Protein AF-A0A935ID67-F1 (afdb_monomer)

Secondary structure (DSSP, 8-state):
----SSTTHHHHHHHTTS-TTPBP----HHHHHHHHHTT--SS-SSS-BHHHHTT--EEE--S-SSPPTT---SS-----TTGGG-TT--EEE-TTS--SEEE-TT-TT--EEE-TT-TT--EEE-TT-TT--EEE-TT-TT------TT-TT--EEE-TT---S----SS-TT--EEE-TT--SS----TT-TT--EEE-TT---SEEE-TT-TT--EEE-TTS---EEE--S-TT--EEE--SS--S----TT-TT--EEE--SS--S----TT-TT--EEE--SS--SEEE-TT-TT--EEE--SS--SEEE-SS-TT--EEE--SS--S----TT-TT--EEE--S---SEEE---TT--EEE-TT-TT--EEE-TT-TT-SEEE-TT-SS-EEEEESSSSSS-TT-TT-EEE-TT-S-EEEEE-SS-------SSEEEESSSBSSEEEEEE-S---SEEEEEEEETTS-EEEEEEEETT-SEEEEE-TTSPSEEEEEEEEETTEEEEEEEEE-

pLDDT: mean 89.09, std 14.72, range [34.28, 98.94]

Radius of gyration: 36.82 Å; Cα contacts (8 Å, |Δi|>4): 1401; chains: 1; bounding box: 93×35×131 Å

Structure (mmCIF, N/CA/C/O backbone):
data_AF-A0A935ID67-F1
#
_entry.id   AF-A0A935ID67-F1
#
loop_
_atom_site.group_PDB
_atom_site.id
_atom_site.type_symbol
_atom_site.label_atom_id
_atom_site.label_alt_id
_atom_site.label_comp_id
_atom_site.label_asym_id
_atom_site.label_entity_id
_atom_site.label_seq_id
_atom_site.pdbx_PDB_ins_code
_atom_site.Cartn_x
_atom_site.Cartn_y
_atom_site.Cartn_z
_atom_site.occupancy
_atom_site.B_iso_or_equiv
_atom_site.auth_seq_id
_atom_site.auth_comp_id
_atom_site.auth_asym_id
_atom_site.auth_atom_id
_atom_site.pdbx_PDB_model_num
ATOM 1 N N . MET A 1 1 ? 14.780 -3.717 -76.422 1.00 44.66 1 MET A N 1
ATOM 2 C CA . MET A 1 1 ? 15.612 -3.340 -75.262 1.00 44.66 1 MET A CA 1
ATOM 3 C C . MET A 1 1 ? 15.113 -4.082 -74.030 1.00 44.66 1 MET A C 1
ATOM 5 O O . MET A 1 1 ? 14.283 -3.584 -73.288 1.00 44.66 1 MET A O 1
ATOM 9 N N . LYS A 1 2 ? 15.559 -5.333 -73.887 1.00 40.50 2 LYS A N 1
ATOM 10 C CA . LYS A 1 2 ? 15.495 -6.137 -72.664 1.00 40.50 2 LYS A CA 1
ATOM 11 C C . LYS A 1 2 ? 16.935 -6.192 -72.163 1.00 40.50 2 LYS A C 1
ATOM 13 O O . LYS A 1 2 ? 17.747 -6.743 -72.891 1.00 40.50 2 LYS A O 1
ATOM 18 N N . GLN A 1 3 ? 17.208 -5.584 -71.012 1.00 42.66 3 GLN A N 1
ATOM 19 C CA . GLN A 1 3 ? 18.391 -5.710 -70.139 1.00 42.66 3 GLN A CA 1
ATOM 20 C C . GLN A 1 3 ? 18.593 -4.349 -69.469 1.00 42.66 3 GLN A C 1
ATOM 22 O O . GLN A 1 3 ? 19.100 -3.450 -70.116 1.00 42.66 3 GLN A O 1
ATOM 27 N N . ILE A 1 4 ? 18.097 -4.202 -68.235 1.00 43.41 4 ILE A N 1
ATOM 28 C CA . ILE A 1 4 ? 18.566 -3.348 -67.113 1.00 43.41 4 ILE A CA 1
ATOM 29 C C . ILE A 1 4 ? 17.604 -3.666 -65.939 1.00 43.41 4 ILE A C 1
ATOM 31 O O . ILE A 1 4 ? 16.893 -2.823 -65.424 1.00 43.41 4 ILE A O 1
ATOM 35 N N . ILE A 1 5 ? 17.481 -4.945 -65.563 1.00 44.16 5 ILE A N 1
ATOM 36 C CA . ILE A 1 5 ? 16.868 -5.376 -64.286 1.00 44.16 5 ILE A CA 1
ATOM 37 C C . ILE A 1 5 ? 17.615 -6.636 -63.817 1.00 44.16 5 ILE A C 1
ATOM 39 O O . ILE A 1 5 ? 17.024 -7.695 -63.678 1.00 44.16 5 ILE A O 1
ATOM 43 N N . ILE A 1 6 ? 18.948 -6.573 -63.691 1.00 43.97 6 ILE A N 1
ATOM 44 C CA . ILE A 1 6 ? 19.751 -7.630 -63.024 1.00 43.97 6 ILE A CA 1
ATOM 45 C C . ILE A 1 6 ? 20.849 -7.029 -62.107 1.00 43.97 6 ILE A C 1
ATOM 47 O O . ILE A 1 6 ? 21.577 -7.759 -61.452 1.00 43.97 6 ILE A O 1
ATOM 51 N N . SER A 1 7 ? 20.965 -5.700 -61.957 1.00 43.47 7 SER A N 1
ATOM 52 C CA . SER A 1 7 ? 22.115 -5.109 -61.236 1.00 43.47 7 SER A CA 1
ATOM 53 C C . SER A 1 7 ? 21.868 -4.674 -59.781 1.00 43.47 7 SER A C 1
ATOM 55 O O . SER A 1 7 ? 22.833 -4.311 -59.117 1.00 43.47 7 SER A O 1
ATOM 57 N N . PHE A 1 8 ? 20.637 -4.709 -59.257 1.00 37.97 8 PHE A N 1
ATOM 58 C CA . PHE A 1 8 ? 20.373 -4.330 -57.852 1.00 37.97 8 PHE A CA 1
ATOM 59 C C . PHE A 1 8 ? 20.193 -5.531 -56.915 1.00 37.97 8 PHE A C 1
ATOM 61 O O . PHE A 1 8 ? 20.589 -5.473 -55.756 1.00 37.97 8 PHE A O 1
ATOM 68 N N . THR A 1 9 ? 19.699 -6.661 -57.420 1.00 38.19 9 THR A N 1
ATOM 69 C CA . THR A 1 9 ? 19.597 -7.909 -56.649 1.00 38.19 9 THR A CA 1
ATOM 70 C C . THR A 1 9 ? 20.932 -8.650 -56.535 1.00 38.19 9 THR A C 1
ATOM 72 O O . THR A 1 9 ? 21.160 -9.307 -55.526 1.00 38.19 9 THR A O 1
ATOM 75 N N . LEU A 1 10 ? 21.865 -8.490 -57.486 1.00 34.28 10 LEU A N 1
ATOM 76 C CA . LEU A 1 10 ? 23.199 -9.108 -57.393 1.00 34.28 10 LEU A CA 1
ATOM 77 C C . LEU A 1 10 ? 24.166 -8.361 -56.453 1.00 34.28 10 LEU A C 1
ATOM 79 O O . LEU A 1 10 ? 25.085 -8.978 -55.924 1.00 34.28 10 LEU A O 1
ATOM 83 N N . LEU A 1 11 ? 23.958 -7.061 -56.205 1.00 34.41 11 LEU A N 1
ATOM 84 C CA . LEU A 1 11 ? 24.810 -6.285 -55.291 1.00 34.41 11 LEU A CA 1
ATOM 85 C C . LEU A 1 11 ? 24.456 -6.545 -53.815 1.00 34.41 11 LEU A C 1
ATOM 87 O O . LEU A 1 11 ? 25.337 -6.554 -52.961 1.00 34.41 11 LEU A O 1
ATOM 91 N N . ILE A 1 12 ? 23.186 -6.854 -53.530 1.00 41.91 12 ILE A N 1
ATOM 92 C CA . ILE A 1 12 ? 22.717 -7.257 -52.193 1.00 41.91 12 ILE A CA 1
ATOM 93 C C . ILE A 1 12 ? 23.117 -8.716 -51.883 1.00 41.91 12 ILE A C 1
ATOM 95 O O . ILE A 1 12 ? 23.442 -9.029 -50.741 1.00 41.91 12 ILE A O 1
ATOM 99 N N . LEU A 1 13 ? 23.212 -9.585 -52.898 1.00 37.19 13 LEU A N 1
ATOM 100 C CA . LEU A 1 13 ? 23.696 -10.970 -52.756 1.00 37.19 13 LEU A CA 1
ATOM 101 C C . LEU A 1 13 ? 25.233 -11.103 -52.673 1.00 37.19 13 LEU A C 1
ATOM 103 O O . LEU A 1 13 ? 25.724 -12.118 -52.184 1.00 37.19 13 LEU A O 1
ATOM 107 N N . CYS A 1 14 ? 26.002 -10.090 -53.095 1.00 34.50 14 CYS A N 1
ATOM 108 C CA . CYS A 1 14 ? 27.463 -10.063 -52.911 1.00 34.50 14 CYS A CA 1
ATOM 109 C C . CYS A 1 14 ? 27.913 -9.459 -51.568 1.00 34.50 14 CYS A C 1
ATOM 111 O O . CYS A 1 14 ? 29.028 -9.739 -51.135 1.00 34.50 14 CYS A O 1
ATOM 113 N N . LEU A 1 15 ? 27.064 -8.684 -50.882 1.00 41.38 15 LEU A N 1
ATOM 114 C CA . LEU A 1 15 ? 27.354 -8.157 -49.538 1.00 41.38 15 LEU A CA 1
ATOM 115 C C . LEU A 1 15 ? 26.886 -9.093 -48.414 1.00 41.38 15 LEU A C 1
ATOM 117 O O . LEU A 1 15 ? 27.468 -9.082 -47.331 1.00 41.38 15 LEU A O 1
ATOM 121 N N . SER A 1 16 ? 25.906 -9.969 -48.665 1.00 43.28 16 SER A N 1
ATOM 122 C CA . SER A 1 16 ? 25.434 -10.930 -47.657 1.00 43.28 16 SER A CA 1
ATOM 123 C C . SER A 1 16 ? 26.448 -12.034 -47.320 1.00 43.28 16 SER A C 1
ATOM 125 O O . SER A 1 16 ? 26.316 -12.671 -46.279 1.00 43.28 16 SER A O 1
ATOM 127 N N . ASN A 1 17 ? 27.475 -12.239 -48.157 1.00 42.25 17 ASN A N 1
ATOM 128 C CA . ASN A 1 17 ? 28.509 -13.270 -47.974 1.00 42.25 17 ASN A CA 1
ATOM 129 C C . ASN A 1 17 ? 29.880 -12.733 -47.505 1.00 42.25 17 ASN A C 1
ATOM 131 O O . ASN A 1 17 ? 30.815 -13.520 -47.388 1.00 42.25 17 ASN A O 1
ATOM 135 N N . GLN A 1 18 ? 30.028 -11.432 -47.211 1.00 46.53 18 GLN A N 1
ATOM 136 C CA . GLN A 1 18 ? 31.302 -10.844 -46.738 1.00 46.53 18 GLN A CA 1
ATOM 137 C C . GLN A 1 18 ? 31.387 -10.596 -45.220 1.00 46.53 18 GLN A C 1
ATOM 139 O O . GLN A 1 18 ? 32.409 -10.115 -44.739 1.00 46.53 18 GLN A O 1
ATOM 144 N N . LEU A 1 19 ? 30.352 -10.939 -44.449 1.00 49.91 19 LEU A N 1
ATOM 145 C CA . LEU A 1 19 ? 30.316 -10.719 -42.992 1.00 49.91 19 LEU A CA 1
ATOM 146 C C . LEU A 1 19 ? 30.946 -11.856 -42.165 1.00 49.91 19 LEU A C 1
ATOM 148 O O . LEU A 1 19 ? 30.945 -11.802 -40.937 1.00 49.91 19 LEU A O 1
ATOM 152 N N . ILE A 1 20 ? 31.483 -12.894 -42.810 1.00 47.69 20 ILE A N 1
ATOM 153 C CA . ILE A 1 20 ? 32.137 -14.015 -42.127 1.00 47.69 20 ILE A CA 1
ATOM 154 C C . ILE A 1 20 ? 33.573 -13.583 -41.790 1.00 47.69 20 ILE A C 1
ATOM 156 O O . ILE A 1 20 ? 34.422 -13.539 -42.675 1.00 47.69 20 ILE A O 1
ATOM 160 N N . GLY A 1 21 ? 33.814 -13.223 -40.525 1.00 58.28 21 GLY A N 1
ATOM 161 C CA . GLY A 1 21 ? 35.128 -12.813 -40.002 1.00 58.28 21 GLY A CA 1
ATOM 162 C C . GLY A 1 21 ? 35.349 -11.302 -39.853 1.00 58.28 21 GLY A C 1
ATOM 163 O O . GLY A 1 21 ? 36.471 -10.881 -39.595 1.00 58.28 21 GLY A O 1
ATOM 164 N N . GLN A 1 22 ? 34.316 -10.464 -40.022 1.00 83.62 22 GLN A N 1
ATOM 165 C CA . GLN A 1 22 ? 34.424 -9.041 -39.676 1.00 83.62 22 GLN A CA 1
ATOM 166 C C . GLN A 1 22 ? 34.276 -8.847 -38.160 1.00 83.62 22 GLN A C 1
ATOM 168 O O . GLN A 1 22 ? 33.382 -9.429 -37.541 1.00 83.62 22 GLN A O 1
ATOM 173 N N . ILE A 1 23 ? 35.142 -8.010 -37.589 1.00 92.50 23 ILE A N 1
ATOM 174 C CA . ILE A 1 23 ? 35.150 -7.650 -36.168 1.00 92.50 23 ILE A CA 1
ATOM 175 C C . ILE A 1 23 ? 34.128 -6.533 -35.917 1.00 92.50 23 ILE A C 1
ATOM 177 O O . ILE A 1 23 ? 34.057 -5.558 -36.672 1.00 92.50 23 ILE A O 1
ATOM 181 N N . VAL A 1 24 ? 33.342 -6.666 -34.851 1.00 95.38 24 VAL A N 1
ATOM 182 C CA . VAL A 1 24 ? 32.406 -5.646 -34.370 1.00 95.38 24 VAL A CA 1
ATOM 183 C C . VAL A 1 24 ? 33.192 -4.522 -33.698 1.00 95.38 24 VAL A C 1
ATOM 185 O O . VAL A 1 24 ? 34.019 -4.749 -32.817 1.00 95.38 24 VAL A O 1
ATOM 188 N N . SER A 1 25 ? 32.926 -3.275 -34.086 1.00 95.62 25 SER A N 1
ATOM 189 C CA . SER A 1 25 ? 33.553 -2.120 -33.441 1.00 95.62 25 SER A CA 1
ATOM 190 C C . SER A 1 25 ? 32.903 -1.856 -32.082 1.00 95.62 25 SER A C 1
ATOM 192 O O . SER A 1 25 ? 31.777 -1.371 -32.024 1.00 95.62 25 SER A O 1
ATOM 194 N N . ILE A 1 26 ? 33.630 -2.142 -30.998 1.00 97.06 26 ILE A N 1
ATOM 195 C CA . ILE A 1 26 ? 33.203 -1.906 -29.609 1.00 97.06 26 ILE A CA 1
ATOM 196 C C . ILE A 1 26 ? 34.196 -0.924 -28.958 1.00 97.06 26 ILE A C 1
ATOM 198 O O . ILE A 1 26 ? 35.221 -1.352 -28.425 1.00 97.06 26 ILE A O 1
ATOM 202 N N . PRO A 1 27 ? 33.969 0.404 -29.046 1.00 96.62 27 PRO A N 1
ATOM 203 C CA . PRO A 1 27 ? 34.937 1.401 -28.575 1.00 96.62 27 PRO A CA 1
ATOM 204 C C . PRO A 1 27 ? 35.043 1.509 -27.049 1.00 96.62 27 PRO A C 1
ATOM 206 O O . PRO A 1 27 ? 36.066 1.961 -26.538 1.00 96.62 27 PRO A O 1
ATOM 209 N N . ASP A 1 28 ? 33.985 1.142 -26.323 1.00 96.56 28 ASP A N 1
ATOM 210 C CA . ASP A 1 28 ? 33.990 1.127 -24.862 1.00 96.56 28 ASP A CA 1
ATOM 211 C C . ASP A 1 28 ? 34.749 -0.113 -24.365 1.00 96.56 28 ASP A C 1
ATOM 213 O O . ASP A 1 28 ? 34.316 -1.253 -24.547 1.00 96.56 28 ASP A O 1
ATOM 217 N N . SER A 1 29 ? 35.911 0.107 -23.748 1.00 95.06 29 SER A N 1
ATOM 218 C CA . SER A 1 29 ? 36.786 -0.975 -23.290 1.00 95.06 29 SER A CA 1
ATOM 219 C C . SER A 1 29 ? 36.171 -1.813 -22.169 1.00 95.06 29 SER A C 1
ATOM 221 O O . SER A 1 29 ? 36.495 -2.994 -22.056 1.00 95.06 29 SER A O 1
ATOM 223 N N . ILE A 1 30 ? 35.296 -1.226 -21.345 1.00 95.19 30 ILE A N 1
ATOM 224 C CA . ILE A 1 30 ? 34.610 -1.947 -20.268 1.00 95.19 30 ILE A CA 1
ATOM 225 C C . ILE A 1 30 ? 33.533 -2.845 -20.870 1.00 95.19 30 ILE A C 1
ATOM 227 O O . ILE A 1 30 ? 33.450 -4.015 -20.500 1.00 95.19 30 ILE A O 1
ATOM 231 N N . LEU A 1 31 ? 32.769 -2.345 -21.848 1.00 96.69 31 LEU A N 1
ATOM 232 C CA . LEU A 1 31 ? 31.820 -3.164 -22.603 1.00 96.69 31 LEU A CA 1
ATOM 233 C C . LEU A 1 31 ? 32.527 -4.323 -23.308 1.00 96.69 31 LEU A C 1
ATOM 235 O O . LEU A 1 31 ? 32.111 -5.467 -23.146 1.00 96.69 31 LEU A O 1
ATOM 239 N N . LYS A 1 32 ? 33.617 -4.051 -24.041 1.00 96.31 32 LYS A N 1
ATOM 240 C CA . LYS A 1 32 ? 34.385 -5.099 -24.731 1.00 96.31 32 LYS A CA 1
ATOM 241 C C . LYS A 1 32 ? 34.888 -6.155 -23.746 1.00 96.31 32 LYS A C 1
ATOM 243 O O . LYS A 1 32 ? 34.670 -7.339 -23.970 1.00 96.31 32 LYS A O 1
ATOM 248 N N . SER A 1 33 ? 35.494 -5.734 -22.635 1.00 94.00 33 SER A N 1
ATOM 249 C CA . SER A 1 33 ? 35.979 -6.644 -21.589 1.00 94.00 33 SER A CA 1
ATOM 250 C C . SER A 1 33 ? 34.859 -7.519 -21.015 1.00 94.00 33 SER A C 1
ATOM 252 O O . SER A 1 33 ? 35.020 -8.734 -20.902 1.00 94.00 33 SER A O 1
ATOM 254 N N . LYS A 1 34 ? 33.687 -6.934 -20.723 1.00 94.25 34 LYS A N 1
ATOM 255 C CA . LYS A 1 34 ? 32.524 -7.693 -20.244 1.00 94.25 34 LYS A CA 1
ATOM 256 C C . LYS A 1 34 ? 32.022 -8.697 -21.278 1.00 94.25 34 LYS A C 1
ATOM 258 O O . LYS A 1 34 ? 31.790 -9.844 -20.921 1.00 94.25 34 LYS A O 1
ATOM 263 N N . LEU A 1 35 ? 31.891 -8.300 -22.544 1.00 96.19 35 LEU A N 1
ATOM 264 C CA . LEU A 1 35 ? 31.440 -9.196 -23.614 1.00 96.19 35 LEU A CA 1
ATOM 265 C C . LEU A 1 35 ? 32.393 -10.387 -23.808 1.00 96.19 35 LEU A C 1
ATOM 267 O O . LEU A 1 35 ? 31.930 -11.520 -23.919 1.00 96.19 35 LEU A O 1
ATOM 271 N N . LEU A 1 36 ? 33.709 -10.155 -23.763 1.00 95.06 36 LEU A N 1
ATOM 272 C CA . LEU A 1 36 ? 34.712 -11.227 -23.791 1.00 95.06 36 LEU A CA 1
ATOM 273 C C . LEU A 1 36 ? 34.584 -12.150 -22.566 1.00 95.06 36 LEU A C 1
ATOM 275 O O . LEU A 1 36 ? 34.599 -13.372 -22.696 1.00 95.06 36 LEU A O 1
ATOM 279 N N . GLY A 1 37 ? 34.373 -11.575 -21.378 1.00 92.50 37 GLY A N 1
ATOM 280 C CA . GLY A 1 37 ? 34.168 -12.324 -20.134 1.00 92.50 37 GLY A CA 1
ATOM 281 C C . GLY A 1 37 ? 32.894 -13.180 -20.097 1.00 92.50 37 GLY A C 1
ATOM 282 O O . GLY A 1 37 ? 32.807 -14.095 -19.280 1.00 92.50 37 GLY A O 1
ATOM 283 N N . LEU A 1 38 ? 31.928 -12.923 -20.986 1.00 94.12 38 LEU A N 1
ATOM 284 C CA . LEU A 1 38 ? 30.689 -13.698 -21.124 1.00 94.12 38 LEU A CA 1
ATOM 285 C C . LEU A 1 38 ? 30.833 -14.929 -22.039 1.00 94.12 38 LEU A C 1
ATOM 287 O O . LEU A 1 38 ? 29.852 -15.640 -22.250 1.00 94.12 38 LEU A O 1
ATOM 291 N N . GLY A 1 39 ? 32.029 -15.200 -22.576 1.00 92.62 39 GLY A N 1
ATOM 292 C CA . GLY A 1 39 ? 32.280 -16.363 -23.438 1.00 92.62 39 GLY A CA 1
ATOM 293 C C . GLY A 1 39 ? 31.664 -16.242 -24.835 1.00 92.62 39 GLY A C 1
ATOM 294 O O . GLY A 1 39 ? 31.332 -17.252 -25.450 1.00 92.62 39 GLY A O 1
ATOM 295 N N . ILE A 1 40 ? 31.469 -15.007 -25.309 1.00 95.75 40 ILE A N 1
ATOM 296 C CA . ILE A 1 40 ? 30.945 -14.706 -26.650 1.00 95.75 40 ILE A CA 1
ATOM 297 C C . ILE A 1 40 ? 32.031 -14.905 -27.715 1.00 95.75 40 ILE A C 1
ATOM 299 O O . ILE A 1 40 ? 31.714 -15.328 -28.822 1.00 95.75 40 ILE A O 1
ATOM 303 N N . ASP A 1 41 ? 33.289 -14.629 -27.367 1.00 94.75 41 ASP A N 1
ATOM 304 C CA . ASP A 1 41 ? 34.469 -14.944 -28.177 1.00 94.75 41 ASP A CA 1
ATOM 305 C C . ASP A 1 41 ? 34.692 -16.467 -28.174 1.00 94.75 41 ASP A C 1
ATOM 307 O O . ASP A 1 41 ? 35.075 -17.068 -27.167 1.00 94.75 41 ASP A O 1
ATOM 311 N N . THR A 1 42 ? 34.353 -17.101 -29.294 1.00 92.56 42 THR A N 1
ATOM 312 C CA . THR A 1 42 ? 34.357 -18.557 -29.479 1.00 92.56 42 THR A CA 1
ATOM 313 C C . THR A 1 42 ? 35.619 -19.072 -30.155 1.00 92.56 42 THR A C 1
ATOM 315 O O . THR A 1 42 ? 35.897 -20.273 -30.067 1.00 92.56 42 THR A O 1
ATOM 318 N N . ASP A 1 43 ? 36.366 -18.205 -30.840 1.00 92.31 43 ASP A N 1
ATOM 319 C CA . ASP A 1 43 ? 37.639 -18.547 -31.476 1.00 92.31 43 ASP A CA 1
ATOM 320 C C . ASP A 1 43 ? 38.876 -18.028 -30.715 1.00 92.31 43 ASP A C 1
ATOM 322 O O . ASP A 1 43 ? 40.002 -18.402 -31.056 1.00 92.31 43 ASP A O 1
ATOM 326 N N . PHE A 1 44 ? 38.652 -17.336 -29.592 1.00 92.00 44 PHE A N 1
ATOM 327 C CA . PHE A 1 44 ? 39.632 -16.853 -28.618 1.00 92.00 44 PHE A CA 1
ATOM 328 C C . PHE A 1 44 ? 40.631 -15.847 -29.199 1.00 92.00 44 PHE A C 1
ATOM 330 O O . PHE A 1 44 ? 41.792 -15.790 -28.768 1.00 92.00 44 PHE A O 1
ATOM 337 N N . ASP A 1 45 ? 40.203 -15.054 -30.182 1.00 93.25 45 ASP A N 1
ATOM 338 C CA . ASP A 1 45 ? 41.031 -14.020 -30.798 1.00 93.25 45 ASP A CA 1
ATOM 339 C C . ASP A 1 45 ? 41.036 -12.689 -30.011 1.00 93.25 45 ASP A C 1
ATOM 341 O O . ASP A 1 45 ? 41.826 -11.789 -30.316 1.00 93.25 45 ASP A O 1
ATOM 345 N N . ASN A 1 46 ? 40.280 -12.614 -28.906 1.00 93.25 46 ASN A N 1
ATOM 346 C CA . ASN A 1 46 ? 40.038 -11.432 -28.067 1.00 93.25 46 ASN A CA 1
ATOM 347 C C . ASN A 1 46 ? 39.296 -10.294 -28.787 1.00 93.25 46 ASN A C 1
ATOM 349 O O . ASN A 1 46 ? 39.311 -9.136 -28.339 1.00 93.25 46 ASN A O 1
ATOM 353 N N . GLU A 1 47 ? 38.635 -10.606 -29.891 1.00 95.19 47 GLU A N 1
ATOM 354 C CA . GLU A 1 47 ? 37.699 -9.749 -30.588 1.00 95.19 47 GLU A CA 1
ATOM 355 C C . GLU A 1 47 ? 36.296 -10.363 -30.534 1.00 95.19 47 GLU A C 1
ATOM 357 O O . GLU A 1 47 ? 36.077 -11.475 -30.071 1.00 95.19 47 GLU A O 1
ATOM 362 N N . ILE A 1 48 ? 35.295 -9.574 -30.922 1.00 96.69 48 ILE A N 1
ATOM 363 C CA . ILE A 1 48 ? 33.934 -10.080 -31.101 1.00 96.69 48 ILE A CA 1
ATOM 364 C C . ILE A 1 48 ? 33.617 -9.947 -32.578 1.00 96.69 48 ILE A C 1
ATOM 366 O O . ILE A 1 48 ? 33.552 -8.835 -33.107 1.00 96.69 48 ILE A O 1
ATOM 370 N N . SER A 1 49 ? 33.404 -11.063 -33.258 1.00 96.00 49 SER A N 1
ATOM 371 C CA . SER A 1 49 ? 32.995 -11.075 -34.657 1.00 96.00 49 SER A CA 1
ATOM 372 C C . SER A 1 49 ? 31.483 -10.871 -34.811 1.00 96.00 49 SER A C 1
ATOM 374 O O . SER A 1 49 ? 30.680 -11.167 -33.922 1.00 96.00 49 SER A O 1
ATOM 376 N N . PHE A 1 50 ? 31.044 -10.428 -35.994 1.00 94.75 50 PHE A N 1
ATOM 377 C CA . PHE A 1 50 ? 29.608 -10.377 -36.311 1.00 94.75 50 PHE A CA 1
ATOM 378 C C . PHE A 1 50 ? 28.943 -11.756 -36.239 1.00 94.75 50 PHE A C 1
ATOM 380 O O . PHE A 1 50 ? 27.741 -11.843 -36.007 1.00 94.75 50 PHE A O 1
ATOM 387 N N . LYS A 1 51 ? 29.691 -12.842 -36.470 1.00 94.19 51 LYS A N 1
ATOM 388 C CA . LYS A 1 51 ? 29.155 -14.202 -36.371 1.00 94.19 51 LYS A CA 1
ATOM 389 C C . LYS A 1 51 ? 28.796 -14.531 -34.924 1.00 94.19 51 LYS A C 1
ATOM 391 O O . LYS A 1 51 ? 27.715 -15.055 -34.688 1.00 94.19 51 LYS A O 1
ATOM 396 N N . GLU A 1 52 ? 29.670 -14.196 -33.986 1.00 95.94 52 GLU A N 1
ATOM 397 C CA . GLU A 1 52 ? 29.464 -14.449 -32.559 1.00 95.94 52 GLU A CA 1
ATOM 398 C C . GLU A 1 52 ? 28.346 -13.586 -31.992 1.00 95.94 52 GLU A C 1
ATOM 400 O O . GLU A 1 52 ? 27.395 -14.114 -31.419 1.00 95.94 52 GLU A O 1
ATOM 405 N N . ALA A 1 53 ? 28.386 -12.275 -32.251 1.00 97.00 53 ALA A N 1
ATOM 406 C CA . ALA A 1 53 ? 27.360 -11.340 -31.791 1.00 97.00 53 ALA A CA 1
ATOM 407 C C . ALA A 1 53 ? 25.943 -11.751 -32.236 1.00 97.00 53 ALA A C 1
ATOM 409 O O . ALA A 1 53 ? 24.979 -11.617 -31.482 1.00 97.00 53 ALA A O 1
ATOM 410 N N . ARG A 1 54 ? 25.804 -12.304 -33.449 1.00 95.44 54 ARG A N 1
ATOM 411 C CA . ARG A 1 54 ? 24.513 -12.732 -34.015 1.00 95.44 54 ARG A CA 1
ATOM 412 C C . ARG A 1 54 ? 23.939 -14.005 -33.400 1.00 95.44 54 ARG A C 1
ATOM 414 O O . ARG A 1 54 ? 22.779 -14.299 -33.680 1.00 95.44 54 ARG A O 1
ATOM 421 N N . GLU A 1 55 ? 24.698 -14.752 -32.604 1.00 95.81 55 GLU A N 1
ATOM 422 C CA . GLU A 1 55 ? 24.197 -15.932 -31.885 1.00 95.81 55 GLU A CA 1
ATOM 423 C C . GLU A 1 55 ? 23.782 -15.622 -30.441 1.00 95.81 55 GLU A C 1
ATOM 425 O O . GLU A 1 55 ? 23.129 -16.442 -29.797 1.00 95.81 55 GLU A O 1
ATOM 430 N N . VAL A 1 56 ? 24.091 -14.424 -29.940 1.00 98.06 56 VAL A N 1
ATOM 431 C CA . VAL A 1 56 ? 23.761 -14.015 -28.574 1.00 98.06 56 VAL A CA 1
ATOM 432 C C . VAL A 1 56 ? 22.282 -13.636 -28.457 1.00 98.06 56 VAL A C 1
ATOM 434 O O . VAL A 1 56 ? 21.782 -12.766 -29.169 1.00 98.06 56 VAL A O 1
ATOM 437 N N . ILE A 1 57 ? 21.594 -14.285 -27.514 1.00 98.31 57 ILE A N 1
ATOM 438 C CA . ILE A 1 57 ? 20.159 -14.094 -27.234 1.00 98.31 57 ILE A CA 1
ATOM 439 C C . ILE A 1 57 ? 19.933 -13.338 -25.915 1.00 98.31 57 ILE A C 1
ATOM 441 O O . ILE A 1 57 ? 18.899 -12.701 -25.730 1.00 98.31 57 ILE A O 1
ATOM 445 N N . SER A 1 58 ? 20.899 -13.358 -24.998 1.00 98.44 58 SER A N 1
ATOM 446 C CA . SER A 1 58 ? 20.782 -12.737 -23.677 1.00 98.44 58 SER A CA 1
ATOM 447 C C . SER A 1 58 ? 22.099 -12.097 -23.269 1.00 98.44 58 SER A C 1
ATOM 449 O O . SER A 1 58 ? 23.145 -12.736 -23.373 1.00 98.44 58 SER A O 1
ATOM 451 N N . LEU A 1 59 ? 22.037 -10.867 -22.763 1.00 98.19 59 LEU A N 1
ATOM 452 C CA . LEU A 1 59 ? 23.177 -10.144 -22.211 1.00 98.19 59 LEU A CA 1
ATOM 453 C C . LEU A 1 59 ? 22.844 -9.597 -20.820 1.00 98.19 59 LEU A C 1
ATOM 455 O O . LEU A 1 59 ? 21.941 -8.777 -20.676 1.00 98.19 59 LEU A O 1
ATOM 459 N N . ASP A 1 60 ? 23.613 -10.020 -19.815 1.00 96.31 60 ASP A N 1
ATOM 460 C CA . ASP A 1 60 ? 23.690 -9.353 -18.511 1.00 96.31 60 ASP A CA 1
ATOM 461 C C . ASP A 1 60 ? 24.994 -8.545 -18.464 1.00 96.31 60 ASP A C 1
ATOM 463 O O . ASP A 1 60 ? 26.099 -9.080 -18.380 1.00 96.31 60 ASP A O 1
ATOM 467 N N . LEU A 1 61 ? 24.842 -7.235 -18.600 1.00 95.25 61 LEU A N 1
ATOM 468 C CA . LEU A 1 61 ? 25.884 -6.217 -18.590 1.00 95.25 61 LEU A CA 1
ATOM 469 C C . LEU A 1 61 ? 25.792 -5.320 -17.350 1.00 95.25 61 LEU A C 1
ATOM 471 O O . LEU A 1 61 ? 26.493 -4.294 -17.294 1.00 95.25 61 LEU A O 1
ATOM 475 N N . LYS A 1 62 ? 24.965 -5.667 -16.353 1.00 92.38 62 LYS A N 1
ATOM 476 C CA . LYS A 1 62 ? 24.797 -4.841 -15.154 1.00 92.38 62 LYS A CA 1
ATOM 477 C C . LYS A 1 62 ? 26.151 -4.576 -14.493 1.00 92.38 62 LYS A C 1
ATOM 479 O O . LYS A 1 62 ? 27.082 -5.388 -14.567 1.00 92.38 62 LYS A O 1
ATOM 484 N N . ALA A 1 63 ? 26.314 -3.414 -13.876 1.00 89.19 63 ALA A N 1
ATOM 485 C CA . ALA A 1 63 ? 27.575 -3.099 -13.205 1.00 89.19 63 ALA A CA 1
ATOM 486 C C . ALA A 1 63 ? 27.770 -3.884 -11.901 1.00 89.19 63 ALA A C 1
ATOM 488 O O . ALA A 1 63 ? 28.897 -4.256 -11.583 1.00 89.19 63 ALA A O 1
ATOM 489 N N . ILE A 1 64 ? 26.692 -4.123 -11.152 1.00 79.19 64 ILE A N 1
ATOM 490 C CA . ILE A 1 64 ? 26.727 -4.756 -9.832 1.00 79.19 64 ILE A CA 1
ATOM 491 C C . ILE A 1 64 ? 25.350 -5.318 -9.459 1.00 79.19 64 ILE A C 1
ATOM 493 O O . ILE A 1 64 ? 24.323 -4.795 -9.888 1.00 79.19 64 ILE A O 1
ATOM 497 N N . ASP A 1 65 ? 25.342 -6.360 -8.629 1.00 70.88 65 ASP A N 1
ATOM 498 C CA . ASP A 1 65 ? 24.155 -6.846 -7.926 1.00 70.88 65 ASP A CA 1
ATOM 499 C C . ASP A 1 65 ? 23.883 -6.011 -6.667 1.00 70.88 65 ASP A C 1
ATOM 501 O O . ASP A 1 65 ? 24.740 -5.932 -5.790 1.00 70.88 65 ASP A O 1
ATOM 505 N N . ASN A 1 66 ? 22.680 -5.436 -6.546 1.00 63.47 66 ASN A N 1
ATOM 506 C CA . ASN A 1 66 ? 22.202 -4.723 -5.350 1.00 63.47 66 ASN A CA 1
ATOM 507 C C . ASN A 1 66 ? 23.164 -3.619 -4.851 1.00 63.47 66 ASN A C 1
ATOM 509 O O . ASN A 1 66 ? 23.777 -3.767 -3.787 1.00 63.47 66 ASN A O 1
ATOM 513 N N . PRO A 1 67 ? 23.326 -2.504 -5.589 1.00 65.69 67 PRO A N 1
ATOM 514 C CA . PRO A 1 67 ? 24.281 -1.468 -5.213 1.00 65.69 67 PRO A CA 1
ATOM 515 C C . PRO A 1 67 ? 23.937 -0.847 -3.848 1.00 65.69 67 PRO A C 1
ATOM 517 O O . PRO A 1 67 ? 22.803 -0.409 -3.641 1.00 65.69 67 PRO A O 1
ATOM 520 N N . PRO A 1 68 ? 24.902 -0.744 -2.915 1.00 59.78 68 PRO A N 1
ATOM 521 C CA . PRO A 1 68 ? 24.694 0.006 -1.687 1.00 59.78 68 PRO A CA 1
ATOM 522 C C . PRO A 1 68 ? 24.618 1.514 -1.986 1.00 59.78 68 PRO A C 1
ATOM 524 O O . PRO A 1 68 ? 25.285 1.999 -2.910 1.00 59.78 68 PRO A O 1
ATOM 527 N N . PRO A 1 69 ? 23.866 2.293 -1.187 1.00 54.03 69 PRO A N 1
ATOM 528 C CA . PRO A 1 69 ? 23.838 3.743 -1.327 1.00 54.03 69 PRO A CA 1
ATOM 529 C C . PRO A 1 69 ? 25.259 4.311 -1.151 1.00 54.03 69 PRO A C 1
ATOM 531 O O . PRO A 1 69 ? 25.902 4.079 -0.129 1.00 54.03 69 PRO A O 1
ATOM 534 N N . ASN A 1 70 ? 25.732 5.069 -2.151 1.00 56.12 70 ASN A N 1
ATOM 535 C CA . ASN A 1 70 ? 27.026 5.782 -2.216 1.00 56.12 70 ASN A CA 1
ATOM 536 C C . ASN A 1 70 ? 28.277 5.018 -2.717 1.00 56.12 70 ASN A C 1
ATOM 538 O O . ASN A 1 70 ? 29.397 5.488 -2.492 1.00 56.12 70 ASN A O 1
ATOM 542 N N . TYR A 1 71 ? 28.150 3.896 -3.435 1.00 58.56 71 TYR A N 1
ATOM 543 C CA . TYR A 1 71 ? 29.324 3.238 -4.037 1.00 58.56 71 TYR A CA 1
ATOM 544 C C . TYR A 1 71 ? 29.880 4.000 -5.259 1.00 58.56 71 TYR A C 1
ATOM 546 O O . TYR A 1 71 ? 29.126 4.536 -6.072 1.00 58.56 71 TYR A O 1
ATOM 554 N N . LYS A 1 72 ? 31.214 4.051 -5.412 1.00 57.25 72 LYS A N 1
ATOM 555 C CA . LYS A 1 72 ? 31.883 4.695 -6.559 1.00 57.25 72 LYS A CA 1
ATOM 556 C C . LYS A 1 72 ? 32.211 3.683 -7.662 1.00 57.25 72 LYS A C 1
ATOM 558 O O . LYS A 1 72 ? 32.951 2.729 -7.459 1.00 57.25 72 LYS A O 1
ATOM 563 N N . TYR A 1 73 ? 31.668 3.974 -8.837 1.00 66.06 73 TYR A N 1
ATOM 564 C CA . TYR A 1 73 ? 31.690 3.222 -10.089 1.00 66.06 73 TYR A CA 1
ATOM 565 C C . TYR A 1 73 ? 33.067 3.240 -10.781 1.00 66.06 73 TYR A C 1
ATOM 567 O O . TYR A 1 73 ? 33.360 4.177 -11.522 1.00 66.06 73 TYR A O 1
ATOM 575 N N . LEU A 1 74 ? 33.931 2.248 -10.545 1.00 63.19 74 LEU A N 1
ATOM 576 C CA . LEU A 1 74 ? 35.250 2.197 -11.203 1.00 63.19 74 LEU A CA 1
ATOM 577 C C . LEU A 1 74 ? 35.214 1.492 -12.576 1.00 63.19 74 LEU A C 1
ATOM 579 O O . LEU A 1 74 ? 35.854 1.987 -13.498 1.00 63.19 74 LEU A O 1
ATOM 583 N N . ASP A 1 75 ? 34.375 0.462 -12.754 1.00 78.75 75 ASP A N 1
ATOM 584 C CA . ASP A 1 75 ? 34.254 -0.317 -14.003 1.00 78.75 75 ASP A CA 1
ATOM 585 C C . ASP A 1 75 ? 32.822 -0.269 -14.569 1.00 78.75 75 ASP A C 1
ATOM 587 O O . ASP A 1 75 ? 32.045 -1.218 -14.455 1.00 78.75 75 ASP A O 1
ATOM 591 N N . THR A 1 76 ? 32.443 0.864 -15.168 1.00 90.94 76 THR A N 1
ATOM 592 C CA . THR A 1 76 ? 31.102 1.056 -15.756 1.00 90.94 76 THR A CA 1
ATOM 593 C C . THR A 1 76 ? 31.143 1.247 -17.258 1.00 90.94 76 THR A C 1
ATOM 595 O O . THR A 1 76 ? 32.028 1.921 -17.786 1.00 90.94 76 THR A O 1
ATOM 598 N N . ILE A 1 77 ? 30.145 0.677 -17.931 1.00 94.62 77 ILE A N 1
ATOM 599 C CA . ILE A 1 77 ? 29.902 0.911 -19.352 1.00 94.62 77 ILE A CA 1
ATOM 600 C C . ILE A 1 77 ? 29.374 2.336 -19.523 1.00 94.62 77 ILE A C 1
ATOM 602 O O . ILE A 1 77 ? 28.471 2.764 -18.804 1.00 94.62 77 ILE A O 1
ATOM 606 N N . LYS A 1 78 ? 29.930 3.072 -20.480 1.00 94.94 78 LYS A N 1
ATOM 607 C CA . LYS A 1 78 ? 29.486 4.422 -20.852 1.00 94.94 78 LYS A CA 1
ATOM 608 C C . LYS A 1 78 ? 28.775 4.435 -22.195 1.00 94.94 78 LYS A C 1
ATOM 610 O O . LYS A 1 78 ? 27.914 5.276 -22.421 1.00 94.94 78 LYS A O 1
ATOM 615 N N . SER A 1 79 ? 29.120 3.508 -23.085 1.00 95.69 79 SER A N 1
ATOM 616 C CA . SER A 1 79 ? 28.497 3.393 -24.400 1.00 95.69 79 SER A CA 1
ATOM 617 C C . SER A 1 79 ? 28.196 1.944 -24.751 1.00 95.69 79 SER A C 1
ATOM 619 O O . SER A 1 79 ? 29.051 1.078 -24.603 1.00 95.69 79 SER A O 1
ATOM 621 N N . LEU A 1 80 ? 26.993 1.708 -25.279 1.00 96.81 80 LEU A N 1
ATOM 622 C CA . LEU A 1 80 ? 26.565 0.419 -25.831 1.00 96.81 80 LEU A CA 1
ATOM 623 C C . LEU A 1 80 ? 26.908 0.244 -27.318 1.00 96.81 80 LEU A C 1
ATOM 625 O O . LEU A 1 80 ? 26.435 -0.691 -27.959 1.00 96.81 80 LEU A O 1
ATOM 629 N N . LYS A 1 81 ? 27.724 1.136 -27.889 1.00 96.81 81 LYS A N 1
ATOM 630 C CA . LYS A 1 81 ? 28.137 1.036 -29.290 1.00 96.81 81 LYS A CA 1
ATOM 631 C C . LYS A 1 81 ? 28.851 -0.295 -29.555 1.00 96.81 81 LYS A C 1
ATOM 633 O O . LYS A 1 81 ? 29.772 -0.665 -28.829 1.00 96.81 81 LYS A O 1
ATOM 638 N N . GLY A 1 82 ? 28.418 -0.981 -30.605 1.00 95.75 82 GLY A N 1
ATOM 639 C CA . GLY A 1 82 ? 28.756 -2.361 -30.936 1.00 95.75 82 GLY A CA 1
ATOM 640 C C . GLY A 1 82 ? 27.579 -3.322 -30.719 1.00 95.75 82 GLY A C 1
ATOM 641 O O . GLY A 1 82 ? 27.505 -4.346 -31.401 1.00 95.75 82 GLY A O 1
ATOM 642 N N . LEU A 1 83 ? 26.617 -2.991 -29.840 1.00 97.25 83 LEU A N 1
ATOM 643 C CA . LEU A 1 83 ? 25.431 -3.830 -29.623 1.00 97.25 83 LEU A CA 1
ATOM 644 C C . LEU A 1 83 ? 24.482 -3.881 -30.830 1.00 97.25 83 LEU A C 1
ATOM 646 O O . LEU A 1 83 ? 23.653 -4.788 -30.911 1.00 97.25 83 LEU A O 1
ATOM 650 N N . GLU A 1 84 ? 24.651 -3.008 -31.826 1.00 96.06 84 GLU A N 1
ATOM 651 C CA . GLU A 1 84 ? 23.944 -3.094 -33.107 1.00 96.06 84 GLU A CA 1
ATOM 652 C C . GLU A 1 84 ? 24.169 -4.423 -33.855 1.00 96.06 84 GLU A C 1
ATOM 654 O O . GLU A 1 84 ? 23.334 -4.826 -34.662 1.00 96.06 84 GLU A O 1
ATOM 659 N N . ALA A 1 85 ? 25.269 -5.136 -33.579 1.00 97.06 85 ALA A N 1
ATOM 660 C CA . ALA A 1 85 ? 25.557 -6.442 -34.177 1.00 97.06 85 ALA A CA 1
ATOM 661 C C . ALA A 1 85 ? 24.757 -7.602 -33.542 1.00 97.06 85 ALA A C 1
ATOM 663 O O . ALA A 1 85 ? 24.666 -8.687 -34.124 1.00 97.06 85 ALA A O 1
ATOM 664 N N . PHE A 1 86 ? 24.156 -7.383 -32.369 1.00 97.56 86 PHE A N 1
ATOM 665 C CA . PHE A 1 86 ? 23.498 -8.397 -31.540 1.00 97.56 86 PHE A CA 1
ATOM 666 C C . PHE A 1 86 ? 22.006 -8.505 -31.890 1.00 97.56 86 PHE A C 1
ATOM 668 O O . PHE A 1 86 ? 21.114 -8.251 -31.081 1.00 97.56 86 PHE A O 1
ATOM 675 N N . ILE A 1 87 ? 21.714 -8.858 -33.142 1.00 96.25 87 ILE A N 1
ATOM 676 C CA . ILE A 1 87 ? 20.355 -8.785 -33.715 1.00 96.25 87 ILE A CA 1
ATOM 677 C C . ILE A 1 87 ? 19.374 -9.843 -33.171 1.00 96.25 87 ILE A C 1
ATOM 679 O O . ILE A 1 87 ? 18.164 -9.701 -33.333 1.00 96.25 87 ILE A O 1
ATOM 683 N N . LYS A 1 88 ? 19.868 -10.925 -32.548 1.00 97.88 88 LYS A N 1
ATOM 684 C CA . LYS A 1 88 ? 19.040 -11.977 -31.919 1.00 97.88 88 LYS A CA 1
ATOM 685 C C . LYS A 1 88 ? 18.750 -11.714 -30.435 1.00 97.88 88 LYS A C 1
ATOM 687 O O . LYS A 1 88 ? 18.112 -12.546 -29.798 1.00 97.88 88 LYS A O 1
ATOM 692 N N . LEU A 1 89 ? 19.212 -10.588 -29.890 1.00 98.44 89 LEU A N 1
ATOM 693 C CA . LEU A 1 89 ? 19.088 -10.282 -28.470 1.00 98.44 89 LEU A CA 1
ATOM 694 C C . LEU A 1 89 ? 17.613 -10.154 -28.058 1.00 98.44 89 LEU A C 1
ATOM 696 O O . LEU A 1 89 ? 16.888 -9.319 -28.594 1.00 98.44 89 LEU A O 1
ATOM 700 N N . GLU A 1 90 ? 17.191 -10.971 -27.096 1.00 98.75 90 GLU A N 1
ATOM 701 C CA . GLU A 1 90 ? 15.855 -10.957 -26.490 1.00 98.75 90 GLU A CA 1
ATOM 702 C C . GLU A 1 90 ? 15.864 -10.367 -25.071 1.00 98.75 90 GLU A C 1
ATOM 704 O O . GLU A 1 90 ? 14.859 -9.811 -24.627 1.00 98.75 90 GLU A O 1
ATOM 709 N N . PHE A 1 91 ? 16.994 -10.455 -24.366 1.00 98.81 91 PHE A N 1
ATOM 710 C CA . PHE A 1 91 ? 17.174 -9.926 -23.014 1.00 98.81 91 PHE A CA 1
ATOM 711 C C . PHE A 1 91 ? 18.426 -9.054 -22.937 1.00 98.81 91 PHE A C 1
ATOM 713 O O . PHE A 1 91 ? 19.511 -9.488 -23.335 1.00 98.81 91 PHE A O 1
ATOM 720 N N . LEU A 1 92 ? 18.281 -7.856 -22.374 1.00 98.62 92 LEU A N 1
ATOM 721 C CA . LEU A 1 92 ? 19.386 -6.961 -22.053 1.00 98.62 92 LEU A CA 1
ATOM 722 C C . LEU A 1 92 ? 19.212 -6.397 -20.643 1.00 98.62 92 LEU A C 1
ATOM 724 O O . LEU A 1 92 ? 18.249 -5.682 -20.379 1.00 98.62 92 LEU A O 1
ATOM 728 N N . ASP A 1 93 ? 20.180 -6.652 -19.769 1.00 98.06 93 ASP A N 1
ATOM 729 C CA . ASP A 1 93 ? 20.349 -5.905 -18.524 1.00 98.06 93 ASP A CA 1
ATOM 730 C C . ASP A 1 93 ? 21.615 -5.057 -18.618 1.00 98.06 93 ASP A C 1
ATOM 732 O O . ASP A 1 93 ? 22.718 -5.584 -18.655 1.00 98.06 93 ASP A O 1
ATOM 736 N N . CYS A 1 94 ? 21.479 -3.740 -18.696 1.00 96.75 94 CYS A N 1
ATOM 737 C CA . CYS A 1 94 ? 22.586 -2.789 -18.668 1.00 96.75 94 CYS A CA 1
ATOM 738 C C . CYS A 1 94 ? 22.511 -1.864 -17.444 1.00 96.75 94 CYS A C 1
ATOM 740 O O . CYS A 1 94 ? 23.070 -0.762 -17.457 1.00 96.75 94 CYS A O 1
ATOM 742 N N . SER A 1 95 ? 21.852 -2.311 -16.374 1.00 95.19 95 SER A N 1
ATOM 743 C CA . SER A 1 95 ? 21.584 -1.512 -15.178 1.00 95.19 95 SER A CA 1
ATOM 744 C C . SER A 1 95 ? 22.856 -1.105 -14.421 1.00 95.19 95 SER A C 1
ATOM 746 O O . SER A 1 95 ? 23.897 -1.768 -14.474 1.00 95.19 95 SER A O 1
ATOM 748 N N . TYR A 1 96 ? 22.763 -0.000 -13.683 1.00 92.38 96 TYR A N 1
ATOM 749 C CA . TYR A 1 96 ? 23.800 0.549 -12.801 1.00 92.38 96 TYR A CA 1
ATOM 750 C C . TYR A 1 96 ? 25.121 0.921 -13.489 1.00 92.38 96 TYR A C 1
ATOM 752 O O . TYR A 1 96 ? 26.174 0.980 -12.850 1.00 92.38 96 TYR A O 1
ATOM 760 N N . ASN A 1 97 ? 25.079 1.188 -14.793 1.00 93.44 97 ASN A N 1
ATOM 761 C CA . ASN A 1 97 ? 26.215 1.684 -15.559 1.00 93.44 97 ASN A CA 1
ATOM 762 C C . ASN A 1 97 ? 26.197 3.229 -15.645 1.00 93.44 97 ASN A C 1
ATOM 764 O O . ASN A 1 97 ? 25.555 3.922 -14.854 1.00 93.44 97 ASN A 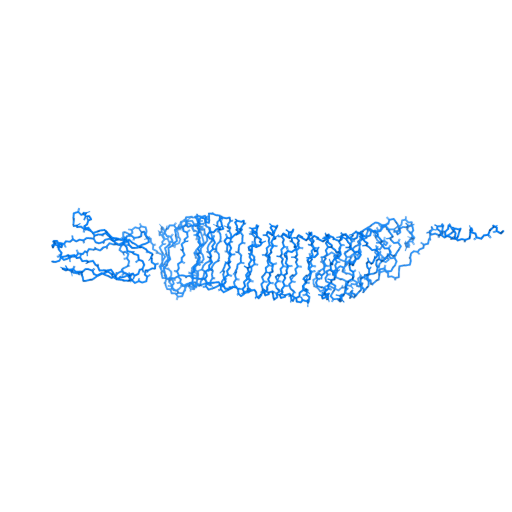O 1
ATOM 768 N N . LYS A 1 98 ? 26.985 3.795 -16.563 1.00 93.44 98 LYS A N 1
ATOM 769 C CA . LYS A 1 98 ? 27.114 5.240 -16.808 1.00 93.44 98 LYS A CA 1
ATOM 770 C C . LYS A 1 98 ? 26.714 5.595 -18.237 1.00 93.44 98 LYS A C 1
ATOM 772 O O . LYS A 1 98 ? 27.339 6.446 -18.867 1.00 93.44 98 LYS A O 1
ATOM 777 N N . ILE A 1 99 ? 25.693 4.905 -18.742 1.00 95.31 99 ILE A N 1
ATOM 778 C CA . ILE A 1 99 ? 25.164 5.085 -20.092 1.00 95.31 99 ILE A CA 1
ATOM 779 C C . ILE A 1 99 ? 24.359 6.387 -20.129 1.00 95.31 99 ILE A C 1
ATOM 781 O O . ILE A 1 99 ? 23.420 6.553 -19.356 1.00 95.31 99 ILE A O 1
ATOM 785 N N . ASP A 1 100 ? 24.723 7.309 -21.021 1.00 94.75 100 ASP A N 1
ATOM 786 C CA . ASP A 1 100 ? 23.997 8.575 -21.218 1.00 94.75 100 ASP A CA 1
ATOM 787 C C . ASP A 1 100 ? 22.847 8.458 -22.238 1.00 94.75 100 ASP A C 1
ATOM 789 O O . ASP A 1 100 ? 21.879 9.224 -22.191 1.00 94.75 100 ASP A O 1
ATOM 793 N N . THR A 1 101 ? 22.943 7.466 -23.128 1.00 96.31 101 THR A N 1
ATOM 794 C CA . THR A 1 101 ? 22.049 7.229 -24.259 1.00 96.31 101 THR A CA 1
ATOM 795 C C . THR A 1 101 ? 21.824 5.737 -24.468 1.00 96.31 101 THR A C 1
ATOM 797 O O . THR A 1 101 ? 22.771 4.981 -24.694 1.00 96.31 101 THR A O 1
ATOM 800 N N . LEU A 1 102 ? 20.559 5.323 -24.477 1.00 97.50 102 LEU A N 1
ATOM 801 C CA . LEU A 1 102 ? 20.134 3.962 -24.785 1.00 97.50 102 LEU A CA 1
ATOM 802 C C . LEU A 1 102 ? 19.480 3.922 -26.174 1.00 97.50 102 LEU A C 1
ATOM 804 O O . LEU A 1 102 ? 18.280 4.158 -26.305 1.00 97.50 102 LEU A O 1
ATOM 808 N N . ASP A 1 103 ? 20.265 3.638 -27.218 1.00 96.75 103 ASP A N 1
ATOM 809 C CA . ASP A 1 103 ? 19.752 3.386 -28.576 1.00 96.75 103 ASP A CA 1
ATOM 810 C C . ASP A 1 103 ? 19.761 1.881 -28.867 1.00 96.75 103 ASP A C 1
ATOM 812 O O . ASP A 1 103 ? 20.826 1.276 -28.978 1.00 96.75 103 ASP A O 1
ATOM 816 N N . LEU A 1 104 ? 18.570 1.284 -28.976 1.00 96.50 104 LEU A N 1
ATOM 817 C CA . LEU A 1 104 ? 18.372 -0.155 -29.193 1.00 96.50 104 LEU A CA 1
ATOM 818 C C . LEU A 1 104 ? 17.678 -0.452 -30.530 1.00 96.50 104 LEU A C 1
ATOM 820 O O . LEU A 1 104 ? 17.111 -1.530 -30.724 1.00 96.50 104 LEU A O 1
ATOM 824 N N . MET A 1 105 ? 17.723 0.489 -31.481 1.00 94.69 105 MET A N 1
ATOM 825 C CA . MET A 1 105 ? 16.950 0.402 -32.726 1.00 94.69 105 MET A CA 1
ATOM 826 C C . MET A 1 105 ? 17.306 -0.780 -33.647 1.00 94.69 105 MET A C 1
ATOM 828 O O . MET A 1 105 ? 16.567 -1.049 -34.593 1.00 94.69 105 MET A O 1
ATOM 832 N N . TYR A 1 106 ? 18.434 -1.454 -33.405 1.00 94.69 106 TYR A N 1
ATOM 833 C CA . TYR A 1 106 ? 18.904 -2.612 -34.177 1.00 94.69 106 TYR A CA 1
ATOM 834 C C . TYR A 1 106 ? 18.641 -3.956 -33.473 1.00 94.69 106 TYR A C 1
ATOM 836 O O . TYR A 1 106 ? 18.864 -5.016 -34.056 1.00 94.69 106 TYR A O 1
ATOM 844 N N . ASN A 1 107 ? 18.156 -3.933 -32.229 1.00 97.19 107 ASN A N 1
ATOM 845 C CA . ASN A 1 107 ? 17.900 -5.120 -31.412 1.00 97.19 107 ASN A CA 1
ATOM 846 C C . ASN A 1 107 ? 16.397 -5.462 -31.421 1.00 97.19 107 ASN A C 1
ATOM 848 O O . ASN A 1 107 ? 15.720 -5.452 -30.393 1.00 97.19 107 ASN A O 1
ATOM 852 N N . GLU A 1 108 ? 15.852 -5.732 -32.608 1.00 96.94 108 GLU A N 1
ATOM 853 C CA . GLU A 1 108 ? 14.400 -5.833 -32.860 1.00 96.94 108 GLU A CA 1
ATOM 854 C C . GLU A 1 108 ? 13.688 -6.953 -32.076 1.00 96.94 108 GLU A C 1
ATOM 856 O O . GLU A 1 108 ? 12.477 -6.893 -31.860 1.00 96.94 108 GLU A O 1
ATOM 861 N N . ASN A 1 109 ? 14.442 -7.958 -31.615 1.00 98.12 109 ASN A N 1
ATOM 862 C CA . ASN A 1 109 ? 13.921 -9.119 -30.891 1.00 98.12 109 ASN A CA 1
ATOM 863 C C . ASN A 1 109 ? 13.817 -8.923 -29.369 1.00 98.12 109 ASN A C 1
ATOM 865 O O . ASN A 1 109 ? 13.375 -9.839 -28.675 1.00 98.12 109 ASN A O 1
ATOM 869 N N . LEU A 1 110 ? 14.201 -7.753 -28.845 1.00 98.62 110 LEU A N 1
ATOM 870 C CA . LEU A 1 110 ? 14.182 -7.486 -27.408 1.00 98.62 110 LEU A CA 1
ATOM 871 C C . LEU A 1 110 ? 12.776 -7.632 -26.817 1.00 98.62 110 LEU A C 1
ATOM 873 O O . LEU A 1 110 ? 11.825 -6.985 -27.254 1.00 98.62 110 LEU A O 1
ATOM 877 N N . LYS A 1 111 ? 12.690 -8.458 -25.772 1.00 98.75 111 LYS A N 1
ATOM 878 C CA . LYS A 1 111 ? 11.503 -8.697 -24.943 1.00 98.75 111 LYS A CA 1
ATOM 879 C C . LYS A 1 111 ? 11.648 -8.076 -23.560 1.00 98.75 111 LYS A C 1
ATOM 881 O O . LYS A 1 111 ? 10.657 -7.635 -22.990 1.00 98.75 111 LYS A O 1
ATOM 886 N N . ILE A 1 112 ? 12.864 -8.024 -23.021 1.00 98.88 112 ILE A N 1
ATOM 887 C CA . ILE A 1 112 ? 13.136 -7.470 -21.691 1.00 98.88 112 ILE A CA 1
ATOM 888 C C . ILE A 1 112 ? 14.352 -6.557 -21.773 1.00 98.88 112 ILE A C 1
ATOM 890 O O . ILE A 1 112 ? 15.421 -6.978 -22.220 1.00 98.88 112 ILE A O 1
ATOM 894 N N . VAL A 1 113 ? 14.182 -5.322 -21.306 1.00 98.81 113 VAL A N 1
ATOM 895 C CA . VAL A 1 113 ? 15.264 -4.350 -21.153 1.00 98.81 113 VAL A CA 1
ATOM 896 C C . VAL A 1 113 ? 15.254 -3.823 -19.728 1.00 98.81 113 VAL A C 1
ATOM 898 O O . VAL A 1 113 ? 14.270 -3.232 -19.284 1.00 98.81 113 VAL A O 1
ATOM 901 N N . LYS A 1 114 ? 16.373 -4.007 -19.031 1.00 98.56 114 LYS A N 1
ATOM 902 C CA . LYS A 1 114 ? 16.645 -3.390 -17.736 1.00 98.56 114 LYS A CA 1
ATOM 903 C C . LYS A 1 114 ? 17.792 -2.412 -17.890 1.00 98.56 114 LYS A C 1
ATOM 905 O O . LYS A 1 114 ? 18.890 -2.800 -18.276 1.00 98.56 114 LYS A O 1
ATOM 910 N N . ALA A 1 115 ? 17.524 -1.144 -17.635 1.00 97.19 115 ALA A N 1
ATOM 911 C CA . ALA A 1 115 ? 18.497 -0.070 -17.764 1.00 97.19 115 ALA A CA 1
ATOM 912 C C . ALA A 1 115 ? 18.429 0.904 -16.581 1.00 97.19 115 ALA A C 1
ATOM 914 O O . ALA A 1 115 ? 18.880 2.044 -16.699 1.00 97.19 115 ALA A O 1
ATOM 915 N N . GLY A 1 116 ? 17.905 0.455 -15.438 1.00 95.00 116 GLY A N 1
ATOM 916 C CA . GLY A 1 116 ? 17.802 1.276 -14.241 1.00 95.00 116 GLY A CA 1
ATOM 917 C C . GLY A 1 116 ? 19.165 1.678 -13.666 1.00 95.00 116 GLY A C 1
ATOM 918 O O . GLY A 1 116 ? 20.169 0.991 -13.848 1.00 95.00 116 GLY A O 1
ATOM 919 N N . GLY A 1 117 ? 19.229 2.814 -12.977 1.00 92.62 117 GLY A N 1
ATOM 920 C CA . GLY A 1 117 ? 20.430 3.318 -12.311 1.00 92.62 117 GLY A CA 1
ATOM 921 C C . GLY A 1 117 ? 21.541 3.769 -13.262 1.00 92.62 117 GLY A C 1
ATOM 922 O O . GLY A 1 117 ? 22.705 3.824 -12.855 1.00 92.62 117 GLY A O 1
ATOM 923 N N . ASN A 1 118 ? 21.212 4.063 -14.522 1.00 93.12 118 ASN A N 1
ATOM 924 C CA . ASN A 1 118 ? 22.141 4.667 -15.468 1.00 93.12 118 ASN A CA 1
ATOM 925 C C . ASN A 1 118 ? 22.135 6.188 -15.307 1.00 93.12 118 ASN A C 1
ATOM 927 O O . ASN A 1 118 ? 21.254 6.880 -15.798 1.00 93.12 118 ASN A O 1
ATOM 931 N N . GLU A 1 119 ? 23.157 6.717 -14.641 1.00 88.56 119 GLU A N 1
ATOM 932 C CA . GLU A 1 119 ? 23.305 8.155 -14.392 1.00 88.56 119 GLU A CA 1
ATOM 933 C C . GLU A 1 119 ? 24.499 8.696 -15.195 1.00 88.56 119 GLU A C 1
ATOM 935 O O . GLU A 1 119 ? 25.635 8.407 -14.789 1.00 88.56 119 GLU A O 1
ATOM 940 N N . PRO A 1 120 ? 24.307 9.454 -16.298 1.00 92.81 120 PRO A N 1
ATOM 941 C CA . PRO A 1 120 ? 23.175 10.363 -16.536 1.00 92.81 120 PRO A CA 1
ATOM 942 C C . PRO A 1 120 ? 22.313 9.998 -17.765 1.00 92.81 120 PRO A C 1
ATOM 944 O O . PRO A 1 120 ? 22.339 10.718 -18.763 1.00 92.81 120 PRO A O 1
ATOM 947 N N . LEU A 1 121 ? 21.557 8.897 -17.751 1.00 96.75 121 LEU A N 1
ATOM 948 C CA . LEU A 1 121 ? 20.712 8.514 -18.889 1.00 96.75 121 LEU A CA 1
ATOM 949 C C . LEU A 1 121 ? 19.711 9.630 -19.216 1.00 96.75 121 LEU A C 1
ATOM 951 O O . LEU A 1 121 ? 18.854 9.975 -18.406 1.00 96.75 121 LEU A O 1
ATOM 955 N N . THR A 1 122 ? 19.819 10.190 -20.420 1.00 97.00 122 THR A N 1
ATOM 956 C CA . THR A 1 122 ? 18.997 11.330 -20.866 1.00 97.00 122 THR A CA 1
ATOM 957 C C . THR A 1 122 ? 18.101 10.996 -22.050 1.00 97.00 122 THR A C 1
ATOM 959 O O . THR A 1 122 ? 17.116 11.696 -22.289 1.00 97.00 122 THR A O 1
ATOM 962 N N . TYR A 1 123 ? 18.423 9.935 -22.794 1.00 96.81 123 TYR A N 1
ATOM 963 C CA . TYR A 1 123 ? 17.709 9.566 -24.008 1.00 96.81 123 TYR A CA 1
ATOM 964 C C . TYR A 1 123 ? 17.577 8.051 -24.156 1.00 96.81 123 TYR A C 1
ATOM 966 O O . TYR A 1 123 ? 18.548 7.309 -24.005 1.00 96.81 123 TYR A O 1
ATOM 974 N N . VAL A 1 124 ? 16.365 7.609 -24.495 1.00 97.62 124 VAL A N 1
ATOM 975 C CA . VAL A 1 124 ? 16.006 6.208 -24.732 1.00 97.62 124 VAL A CA 1
ATOM 976 C C . VAL A 1 124 ? 15.279 6.117 -26.070 1.00 97.62 124 VAL A C 1
ATOM 978 O O . VAL A 1 124 ? 14.280 6.804 -26.289 1.00 97.62 124 VAL A O 1
ATOM 981 N N . LYS A 1 125 ? 15.769 5.265 -26.971 1.00 96.75 125 LYS A N 1
ATOM 982 C CA . LYS A 1 125 ? 15.213 5.077 -28.312 1.00 96.75 125 LYS A CA 1
ATOM 983 C C . LYS A 1 125 ? 14.836 3.622 -28.541 1.00 96.75 125 LYS A C 1
ATOM 985 O O . LYS A 1 125 ? 15.701 2.761 -28.685 1.00 96.75 125 LYS A O 1
ATOM 990 N N . LEU A 1 126 ? 13.523 3.394 -28.612 1.00 95.69 126 LEU A N 1
ATOM 991 C CA . LEU A 1 126 ? 12.912 2.063 -28.667 1.00 95.69 126 LEU A CA 1
ATOM 992 C C . LEU A 1 126 ? 12.013 1.838 -29.897 1.00 95.69 126 LEU A C 1
ATOM 994 O O . LEU A 1 126 ? 11.254 0.873 -29.946 1.00 95.69 126 LEU A O 1
ATOM 998 N N . ILE A 1 127 ? 12.062 2.715 -30.907 1.00 93.94 127 ILE A N 1
ATOM 999 C CA . ILE A 1 127 ? 11.106 2.711 -32.036 1.00 93.94 127 ILE A CA 1
ATOM 1000 C C . ILE A 1 127 ? 11.005 1.357 -32.772 1.00 93.94 127 ILE A C 1
ATOM 1002 O O . ILE A 1 127 ? 9.943 1.006 -33.273 1.00 93.94 127 ILE A O 1
ATOM 1006 N N . ASN A 1 128 ? 12.080 0.564 -32.780 1.00 94.25 128 ASN A N 1
ATOM 1007 C CA . ASN A 1 128 ? 12.155 -0.737 -33.452 1.00 94.25 128 ASN A CA 1
ATOM 1008 C C . ASN A 1 128 ? 12.103 -1.932 -32.484 1.00 94.25 128 ASN A C 1
ATOM 1010 O O . ASN A 1 128 ? 12.488 -3.035 -32.856 1.00 94.25 128 ASN A O 1
ATOM 1014 N N . ASN A 1 129 ? 11.614 -1.753 -31.254 1.00 97.44 129 ASN A N 1
ATOM 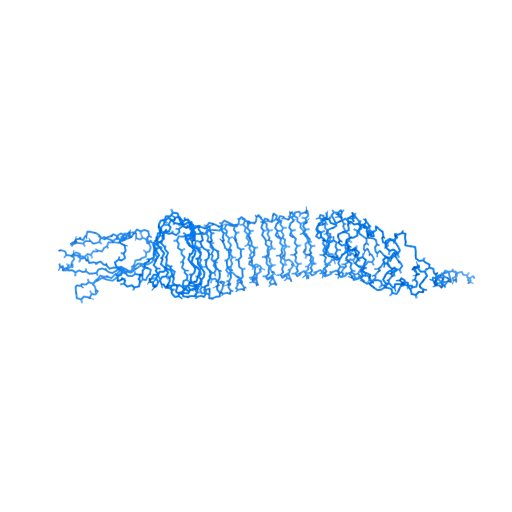1015 C CA . ASN A 1 129 ? 11.503 -2.834 -30.267 1.00 97.44 129 ASN A CA 1
ATOM 1016 C C . ASN A 1 129 ? 10.026 -3.139 -29.925 1.00 97.44 129 ASN A C 1
ATOM 1018 O O . ASN A 1 129 ? 9.618 -2.983 -28.770 1.00 97.44 129 ASN A O 1
ATOM 1022 N N . PRO A 1 130 ? 9.180 -3.543 -30.899 1.00 96.88 130 PRO A N 1
ATOM 1023 C CA . PRO A 1 130 ? 7.746 -3.749 -30.672 1.00 96.88 130 PRO A CA 1
ATOM 1024 C C . PRO A 1 130 ? 7.428 -5.010 -29.855 1.00 96.88 130 PRO A C 1
ATOM 1026 O O . PRO A 1 130 ? 6.310 -5.163 -29.363 1.00 96.88 130 PRO A O 1
ATOM 1029 N N . LEU A 1 131 ? 8.389 -5.929 -29.717 1.00 98.31 131 LEU A N 1
ATOM 1030 C CA . LEU A 1 131 ? 8.251 -7.168 -28.944 1.00 98.31 131 LEU A CA 1
ATOM 1031 C C . LEU A 1 131 ? 8.519 -6.982 -27.444 1.00 98.31 131 LEU A C 1
ATOM 1033 O O . LEU A 1 131 ? 8.389 -7.945 -26.694 1.00 98.31 131 LEU A O 1
ATOM 1037 N N . LEU A 1 132 ? 8.864 -5.767 -27.006 1.00 98.69 132 LEU A N 1
ATOM 1038 C CA . LEU A 1 132 ? 9.210 -5.493 -25.617 1.00 98.69 132 LEU A CA 1
ATOM 1039 C C . LEU A 1 132 ? 8.010 -5.731 -24.688 1.00 98.69 132 LEU A C 1
ATOM 1041 O O . LEU A 1 132 ? 6.947 -5.134 -24.860 1.00 98.69 132 LEU A O 1
ATOM 1045 N N . GLU A 1 133 ? 8.205 -6.595 -23.696 1.00 98.81 133 GLU A N 1
ATOM 1046 C CA . GLU A 1 133 ? 7.234 -6.970 -22.666 1.00 98.81 133 GLU A CA 1
ATOM 1047 C C . GLU A 1 133 ? 7.565 -6.333 -21.307 1.00 98.81 133 GLU A C 1
ATOM 1049 O O . GLU A 1 133 ? 6.653 -6.031 -20.535 1.00 98.81 133 GLU A O 1
ATOM 1054 N N . GLU A 1 134 ? 8.845 -6.088 -21.018 1.00 98.88 134 GLU A N 1
ATOM 1055 C CA . GLU A 1 134 ? 9.304 -5.428 -19.793 1.00 98.88 134 GLU A CA 1
ATOM 1056 C C . GLU A 1 134 ? 10.349 -4.354 -20.098 1.00 98.88 134 GLU A C 1
ATOM 1058 O O . GLU A 1 134 ? 11.335 -4.605 -20.798 1.00 98.88 134 GLU A O 1
ATOM 1063 N N . LEU A 1 135 ? 10.125 -3.167 -19.536 1.00 98.81 135 LEU A N 1
ATOM 1064 C CA . LEU A 1 135 ? 11.057 -2.050 -19.562 1.00 98.81 135 LEU A CA 1
ATOM 1065 C C . LEU A 1 135 ? 11.243 -1.513 -18.145 1.00 98.81 135 LEU A C 1
ATOM 1067 O O . LEU A 1 135 ? 10.284 -1.058 -17.522 1.00 98.81 135 LEU A O 1
ATOM 1071 N N . ASP A 1 136 ? 12.479 -1.550 -17.665 1.00 98.56 136 ASP A N 1
ATOM 1072 C CA . ASP A 1 136 ? 12.879 -1.002 -16.373 1.00 98.56 136 ASP A CA 1
ATOM 1073 C C . ASP A 1 136 ? 13.881 0.140 -16.581 1.00 98.56 136 ASP A C 1
ATOM 1075 O O . ASP A 1 136 ? 14.978 -0.064 -17.111 1.00 98.56 136 ASP A O 1
ATOM 1079 N N . LEU A 1 137 ? 13.470 1.347 -16.188 1.00 97.81 137 LEU A N 1
ATOM 1080 C CA . LEU A 1 137 ? 14.247 2.587 -16.223 1.00 97.81 137 LEU A CA 1
ATOM 1081 C C . LEU A 1 137 ? 14.360 3.225 -14.830 1.00 97.81 137 LEU A C 1
ATOM 1083 O O . LEU A 1 137 ? 14.642 4.422 -14.726 1.00 97.81 137 LEU A O 1
ATOM 1087 N N . LEU A 1 138 ? 14.152 2.437 -13.773 1.00 96.06 138 LEU A N 1
ATOM 1088 C CA . LEU A 1 138 ? 14.234 2.853 -12.375 1.00 96.06 138 LEU A CA 1
ATOM 1089 C C . LEU A 1 138 ? 15.496 3.690 -12.109 1.00 96.06 138 LEU A C 1
ATOM 1091 O O . LEU A 1 138 ? 16.580 3.311 -12.536 1.00 96.06 138 LEU A O 1
ATOM 1095 N N . LEU A 1 139 ? 15.404 4.789 -11.354 1.00 94.69 139 LEU A N 1
ATOM 1096 C CA . LEU A 1 139 ? 16.561 5.629 -10.980 1.00 94.69 139 LEU A CA 1
ATOM 1097 C C . LEU A 1 139 ? 17.311 6.216 -12.195 1.00 94.69 139 LEU A C 1
ATOM 1099 O O . LEU A 1 139 ? 18.539 6.299 -12.172 1.00 94.69 139 LEU A O 1
ATOM 1103 N N . SER A 1 140 ? 16.586 6.589 -13.254 1.00 94.94 140 SER A N 1
ATOM 1104 C CA . SER A 1 140 ? 17.123 7.360 -14.388 1.00 94.94 140 SER A CA 1
ATOM 1105 C C . SER A 1 140 ? 16.724 8.829 -14.236 1.00 94.94 140 SER A C 1
ATOM 1107 O O . SER A 1 140 ? 15.870 9.347 -14.962 1.00 94.94 140 SER A O 1
ATOM 1109 N N . TYR A 1 141 ? 17.326 9.509 -13.261 1.00 94.56 141 TYR A N 1
ATOM 1110 C CA . TYR A 1 141 ? 16.898 10.824 -12.775 1.00 94.56 141 TYR A CA 1
ATOM 1111 C C . TYR A 1 141 ? 17.007 11.930 -13.834 1.00 94.56 141 TYR A C 1
ATOM 1113 O O . TYR A 1 141 ? 16.332 12.955 -13.742 1.00 94.56 141 TYR A O 1
ATOM 1121 N N . ASN A 1 142 ? 17.851 11.749 -14.855 1.00 95.75 142 ASN A N 1
ATOM 1122 C CA . ASN A 1 142 ? 18.008 12.709 -15.949 1.00 95.75 142 ASN A CA 1
ATOM 1123 C C . ASN A 1 142 ? 17.070 12.470 -17.145 1.00 95.75 142 ASN A C 1
ATOM 1125 O O . ASN A 1 142 ? 17.026 13.310 -18.051 1.00 95.75 142 ASN A O 1
ATOM 1129 N N . LEU A 1 143 ? 16.303 11.377 -17.161 1.00 96.75 143 LEU A N 1
ATOM 1130 C CA . LEU A 1 143 ? 15.384 11.069 -18.250 1.00 96.75 143 LEU A CA 1
ATOM 1131 C C . LEU A 1 143 ? 14.083 11.858 -18.069 1.00 96.75 143 LEU A C 1
ATOM 1133 O O . LEU A 1 143 ? 13.356 11.651 -17.102 1.00 96.75 143 LEU A O 1
ATOM 1137 N N . SER A 1 144 ? 13.788 12.771 -18.995 1.00 95.69 144 SER A N 1
ATOM 1138 C CA . SER A 1 144 ? 12.630 13.681 -18.908 1.00 95.69 144 SER A CA 1
ATOM 1139 C C . SER A 1 144 ? 11.514 13.391 -19.912 1.00 95.69 144 SER A C 1
ATOM 1141 O O . SER A 1 144 ? 10.414 13.935 -19.807 1.00 95.69 144 SER A O 1
ATOM 1143 N N . SER A 1 145 ? 11.776 12.534 -20.898 1.00 95.62 145 SER A N 1
ATOM 1144 C CA . SER A 1 145 ? 10.789 12.121 -21.892 1.00 95.62 145 SER A CA 1
ATOM 1145 C C . SER A 1 145 ? 11.082 10.717 -22.395 1.00 95.62 145 SER A C 1
ATOM 1147 O O . SER A 1 145 ? 12.225 10.262 -22.373 1.00 95.62 145 SER A O 1
ATOM 1149 N N . ILE A 1 146 ? 10.036 10.047 -22.865 1.00 96.50 146 ILE A N 1
ATOM 1150 C CA . ILE A 1 146 ? 10.134 8.744 -23.507 1.00 96.50 146 ILE A CA 1
ATOM 1151 C C . ILE A 1 146 ? 8.995 8.588 -24.515 1.00 96.50 146 ILE A C 1
ATOM 1153 O O . ILE A 1 146 ? 7.869 9.017 -24.258 1.00 96.50 146 ILE A O 1
ATOM 1157 N N . ASP A 1 147 ? 9.294 7.978 -25.660 1.00 96.44 147 ASP A N 1
ATOM 1158 C CA . ASP A 1 147 ? 8.291 7.548 -26.632 1.00 96.44 147 ASP A CA 1
ATOM 1159 C C . ASP A 1 147 ? 8.106 6.032 -26.520 1.00 96.44 147 ASP A C 1
ATOM 1161 O O . ASP A 1 147 ? 9.020 5.264 -26.817 1.00 96.44 147 ASP A O 1
ATOM 1165 N N . LEU A 1 148 ? 6.918 5.622 -26.072 1.00 96.94 148 LEU A N 1
ATOM 1166 C CA . LEU A 1 148 ? 6.510 4.223 -25.910 1.00 96.94 148 LEU A CA 1
ATOM 1167 C C . LEU A 1 148 ? 5.449 3.804 -26.936 1.00 96.94 148 LEU A C 1
ATOM 1169 O O . LEU A 1 148 ? 4.819 2.752 -26.790 1.00 96.94 148 LEU A O 1
ATOM 1173 N N . SER A 1 149 ? 5.231 4.610 -27.982 1.00 96.44 149 SER A N 1
ATOM 1174 C CA . SER A 1 149 ? 4.176 4.388 -28.977 1.00 96.44 149 SER A CA 1
ATOM 1175 C C . SER A 1 149 ? 4.290 3.037 -29.692 1.00 96.44 149 SER A C 1
ATOM 1177 O O . SER A 1 149 ? 3.268 2.443 -30.036 1.00 96.44 149 SER A O 1
ATOM 1179 N N . SER A 1 150 ? 5.513 2.521 -29.853 1.00 96.00 150 SER A N 1
ATOM 1180 C CA . SER A 1 150 ? 5.795 1.239 -30.516 1.00 96.00 150 SER A CA 1
ATOM 1181 C C . SER A 1 150 ? 5.805 0.034 -29.566 1.00 96.00 150 SER A C 1
ATOM 1183 O O . SER A 1 150 ? 5.690 -1.102 -30.021 1.00 96.00 150 SER A O 1
ATOM 1185 N N . GLN A 1 151 ? 5.870 0.251 -28.247 1.00 97.62 151 GLN A N 1
ATOM 1186 C CA . GLN A 1 151 ? 5.928 -0.795 -27.212 1.00 97.62 151 GLN A CA 1
ATOM 1187 C C . GLN A 1 151 ? 4.526 -1.333 -26.870 1.00 97.62 151 GLN A C 1
ATOM 1189 O O . GLN A 1 151 ? 4.076 -1.321 -25.723 1.00 97.62 151 GLN A O 1
ATOM 1194 N N . VAL A 1 152 ? 3.794 -1.807 -27.878 1.00 96.88 152 VAL A N 1
ATOM 1195 C CA . VAL A 1 152 ? 2.394 -2.252 -27.731 1.00 96.88 152 VAL A CA 1
ATOM 1196 C C . VAL A 1 152 ? 2.236 -3.545 -26.920 1.00 96.88 152 VAL A C 1
ATOM 1198 O O . VAL A 1 152 ? 1.154 -3.812 -26.397 1.00 96.88 152 VAL A O 1
ATOM 1201 N N . ASN A 1 153 ? 3.299 -4.345 -26.787 1.00 98.19 153 ASN A N 1
ATOM 1202 C CA . ASN A 1 153 ? 3.305 -5.610 -26.039 1.00 98.19 153 ASN A CA 1
ATOM 1203 C C . ASN A 1 153 ? 3.753 -5.466 -24.577 1.00 98.19 153 ASN A C 1
ATOM 1205 O O . ASN A 1 153 ? 3.821 -6.467 -23.863 1.00 98.19 153 ASN A O 1
ATOM 1209 N N . LEU A 1 154 ? 4.026 -4.238 -24.126 1.00 98.62 154 LEU A N 1
ATOM 1210 C CA . LEU A 1 154 ? 4.549 -3.976 -22.793 1.00 98.62 154 LEU A CA 1
ATOM 1211 C C . LEU A 1 154 ? 3.550 -4.430 -21.721 1.00 98.62 154 LEU A C 1
ATOM 1213 O O . LEU A 1 154 ? 2.394 -4.011 -21.726 1.00 98.62 154 LEU A O 1
ATOM 1217 N N . LYS A 1 155 ? 4.011 -5.281 -20.803 1.00 98.88 155 LYS A N 1
ATOM 1218 C CA . LYS A 1 155 ? 3.267 -5.806 -19.648 1.00 98.88 155 LYS A CA 1
ATOM 1219 C C . LYS A 1 155 ? 3.746 -5.189 -18.340 1.00 98.88 155 LYS A C 1
ATOM 1221 O O . LYS A 1 155 ? 2.945 -5.030 -17.419 1.00 98.88 155 LYS A O 1
ATOM 1226 N N . LYS A 1 156 ? 5.029 -4.836 -18.252 1.00 98.94 156 LYS A N 1
ATOM 1227 C CA . LYS A 1 156 ? 5.623 -4.193 -17.081 1.00 98.94 156 LYS A CA 1
ATOM 1228 C C . LYS A 1 156 ? 6.454 -2.987 -17.495 1.00 98.94 156 LYS A C 1
ATOM 1230 O O . LYS A 1 156 ? 7.275 -3.076 -18.406 1.00 98.94 156 LYS A O 1
ATOM 1235 N N . LEU A 1 157 ? 6.231 -1.882 -16.799 1.00 98.88 157 LEU A N 1
ATOM 1236 C CA . LEU A 1 157 ? 6.951 -0.635 -16.988 1.00 98.88 157 LEU A CA 1
ATOM 1237 C C . LEU A 1 157 ? 7.337 -0.065 -15.626 1.00 98.88 157 LEU A C 1
ATOM 1239 O O . LEU A 1 157 ? 6.460 0.160 -14.792 1.00 98.88 157 LEU A O 1
ATOM 1243 N N . ASP A 1 158 ? 8.630 0.164 -15.426 1.00 98.75 158 ASP A N 1
ATOM 1244 C CA . ASP A 1 158 ? 9.157 0.901 -14.281 1.00 98.75 158 ASP A CA 1
ATOM 1245 C C . ASP A 1 158 ? 9.802 2.205 -14.759 1.00 98.75 158 ASP A C 1
ATOM 1247 O O . ASP A 1 158 ? 10.802 2.197 -15.478 1.00 98.75 158 ASP A O 1
ATOM 1251 N N . LEU A 1 159 ? 9.182 3.324 -14.389 1.00 97.81 159 LEU A N 1
ATOM 1252 C CA . LEU A 1 159 ? 9.652 4.692 -14.620 1.00 97.81 159 LEU A CA 1
ATOM 1253 C C . LEU A 1 159 ? 9.948 5.408 -13.296 1.00 97.81 159 LEU A C 1
ATOM 1255 O O . LEU A 1 159 ? 10.018 6.640 -13.257 1.00 97.81 159 LEU A O 1
ATOM 1259 N N . SER A 1 160 ? 10.068 4.661 -12.200 1.00 97.81 160 SER A N 1
ATOM 1260 C CA . SER A 1 160 ? 10.255 5.232 -10.873 1.00 97.81 160 SER A CA 1
ATOM 1261 C C . SER A 1 160 ? 11.563 6.012 -10.802 1.00 97.81 160 SER A C 1
ATOM 1263 O O . SER A 1 160 ? 12.595 5.573 -11.312 1.00 97.81 160 SER A O 1
ATOM 1265 N N . TYR A 1 161 ? 11.537 7.163 -10.136 1.00 95.94 161 TYR A N 1
ATOM 1266 C CA . TYR A 1 161 ? 12.695 8.046 -10.000 1.00 95.94 161 TYR A CA 1
ATOM 1267 C C . TYR A 1 161 ? 13.255 8.521 -11.356 1.00 95.94 161 TYR A C 1
ATOM 1269 O O . TYR A 1 161 ? 14.466 8.637 -11.546 1.00 95.94 161 TYR A O 1
ATOM 1277 N N . THR A 1 162 ? 12.360 8.786 -12.312 1.00 96.56 162 THR A N 1
ATOM 1278 C CA . THR A 1 162 ? 12.658 9.526 -13.548 1.00 96.56 162 THR A CA 1
ATOM 1279 C C . THR A 1 162 ? 12.105 10.947 -13.457 1.00 96.56 162 THR A C 1
ATOM 1281 O O . THR A 1 162 ? 11.246 11.242 -12.632 1.00 96.56 162 THR A O 1
ATOM 1284 N N . ASN A 1 163 ? 12.550 11.839 -14.340 1.00 95.50 163 ASN A N 1
ATOM 1285 C CA . ASN A 1 163 ? 12.018 13.201 -14.442 1.00 95.50 163 ASN A CA 1
ATOM 1286 C C . ASN A 1 163 ? 10.930 13.312 -15.534 1.00 95.50 163 ASN A C 1
ATOM 1288 O O . ASN A 1 163 ? 10.736 14.373 -16.134 1.00 95.50 163 ASN A O 1
ATOM 1292 N N . ILE A 1 164 ? 10.259 12.198 -15.857 1.00 94.69 164 ILE A N 1
ATOM 1293 C CA . ILE A 1 164 ? 9.224 12.137 -16.892 1.00 94.69 164 ILE A CA 1
ATOM 1294 C C . ILE A 1 164 ? 7.911 12.668 -16.315 1.00 94.69 164 ILE A C 1
ATOM 1296 O O . ILE A 1 164 ? 7.280 12.041 -15.470 1.00 94.69 164 ILE A O 1
ATOM 1300 N N . ALA A 1 165 ? 7.461 13.812 -16.828 1.00 91.00 165 ALA A N 1
ATOM 1301 C CA . ALA A 1 165 ? 6.243 14.461 -16.354 1.00 91.00 165 ALA A CA 1
ATOM 1302 C C . ALA A 1 165 ? 4.954 13.809 -16.876 1.00 91.00 165 ALA A C 1
ATOM 1304 O O . ALA A 1 165 ? 4.020 13.617 -16.120 1.00 91.00 165 ALA A O 1
ATOM 1305 N N . ASN A 1 166 ? 4.846 13.493 -18.168 1.00 88.12 166 ASN A N 1
ATOM 1306 C CA . ASN A 1 166 ? 3.589 13.007 -18.757 1.00 88.12 166 ASN A CA 1
ATOM 1307 C C . ASN A 1 166 ? 3.877 12.032 -19.906 1.00 88.12 166 ASN A C 1
ATOM 1309 O O . ASN A 1 166 ? 3.881 12.451 -21.067 1.00 88.12 166 ASN A O 1
ATOM 1313 N N . PRO A 1 167 ? 4.158 10.746 -19.625 1.00 91.75 167 PRO A N 1
ATOM 1314 C CA . PRO A 1 167 ? 4.335 9.776 -20.693 1.00 91.75 167 PRO A CA 1
ATOM 1315 C C . PRO A 1 167 ? 2.984 9.485 -21.356 1.00 91.75 167 PRO A C 1
ATOM 1317 O O . PRO A 1 167 ? 1.966 9.299 -20.688 1.00 91.75 167 PRO A O 1
ATOM 1320 N N . SER A 1 168 ? 2.966 9.416 -22.686 1.00 94.25 168 SER A N 1
ATOM 1321 C CA . SER A 1 168 ? 1.795 8.914 -23.405 1.00 94.25 168 SER A CA 1
ATOM 1322 C C . SER A 1 168 ? 1.763 7.390 -23.307 1.00 94.25 168 SER A C 1
ATOM 1324 O O . SER A 1 168 ? 2.631 6.725 -23.865 1.00 94.25 168 SER A O 1
ATOM 1326 N N . LEU A 1 169 ? 0.755 6.849 -22.616 1.00 96.19 169 LEU A N 1
ATOM 1327 C CA . LEU A 1 169 ? 0.561 5.404 -22.416 1.00 96.19 169 LEU A CA 1
ATOM 1328 C C . LEU A 1 169 ? -0.643 4.843 -23.200 1.00 96.19 169 LEU A C 1
ATOM 1330 O O . LEU A 1 169 ? -1.146 3.752 -22.926 1.00 96.19 169 LEU A O 1
ATOM 1334 N N . ILE A 1 170 ? -1.156 5.595 -24.179 1.00 96.62 170 ILE A N 1
ATOM 1335 C CA . ILE A 1 170 ? -2.394 5.244 -24.897 1.00 96.62 170 ILE A CA 1
ATOM 1336 C C . ILE A 1 170 ? -2.276 3.955 -25.726 1.00 96.62 170 ILE A C 1
ATOM 1338 O O . ILE A 1 170 ? -3.269 3.253 -25.908 1.00 96.62 170 ILE A O 1
ATOM 1342 N N . THR A 1 171 ? -1.076 3.621 -26.206 1.00 96.44 171 THR A N 1
ATOM 1343 C CA . THR A 1 171 ? -0.806 2.417 -27.009 1.00 96.44 171 THR A CA 1
ATOM 1344 C C . THR A 1 171 ? -0.423 1.204 -26.160 1.00 96.44 171 THR A C 1
ATOM 1346 O O . THR A 1 171 ? -0.543 0.073 -26.629 1.00 96.44 171 THR A O 1
ATOM 1349 N N . ASN A 1 172 ? -0.010 1.399 -24.903 1.00 97.75 172 ASN A N 1
ATOM 1350 C CA . ASN A 1 172 ? 0.506 0.348 -24.019 1.00 97.75 172 ASN A CA 1
ATOM 1351 C C . ASN A 1 172 ? -0.627 -0.389 -23.273 1.00 97.75 172 ASN A C 1
ATOM 1353 O O . ASN A 1 172 ? -0.555 -0.651 -22.076 1.00 97.75 172 ASN A O 1
ATOM 1357 N N . ILE A 1 173 ? -1.700 -0.736 -23.989 1.00 97.62 173 ILE A N 1
ATOM 1358 C CA . ILE A 1 173 ? -2.950 -1.300 -23.439 1.00 97.62 173 ILE A CA 1
ATOM 1359 C C . ILE A 1 173 ? -2.788 -2.679 -22.771 1.00 97.62 173 ILE A C 1
ATOM 1361 O O . ILE A 1 173 ? -3.697 -3.152 -22.083 1.00 97.62 173 ILE A O 1
ATOM 1365 N N . ASN A 1 174 ? -1.651 -3.340 -22.994 1.00 98.31 174 ASN A N 1
ATOM 1366 C CA . ASN A 1 174 ? -1.307 -4.636 -22.412 1.00 98.31 174 ASN A CA 1
ATOM 1367 C C . ASN A 1 174 ? -0.588 -4.521 -21.059 1.00 98.31 174 ASN A C 1
ATOM 1369 O O . ASN A 1 174 ? -0.325 -5.555 -20.446 1.00 98.31 174 ASN A O 1
ATOM 1373 N N . LEU A 1 175 ? -0.317 -3.300 -20.576 1.00 98.75 175 LEU A N 1
ATOM 1374 C CA . LEU A 1 175 ? 0.330 -3.092 -19.284 1.00 98.75 175 LEU A CA 1
ATOM 1375 C C . LEU A 1 175 ? -0.486 -3.722 -18.158 1.00 98.75 175 LEU A C 1
ATOM 1377 O O . LEU A 1 175 ? -1.678 -3.461 -18.001 1.00 98.75 175 LEU A O 1
ATOM 1381 N N . GLU A 1 176 ? 0.197 -4.535 -17.360 1.00 98.88 176 GLU A N 1
ATOM 1382 C CA . GLU A 1 176 ? -0.318 -5.175 -16.156 1.00 98.88 176 GLU A CA 1
ATOM 1383 C C . GLU A 1 176 ? 0.288 -4.560 -14.891 1.00 98.88 176 GLU A C 1
ATOM 1385 O O . GLU A 1 176 ? -0.357 -4.557 -13.845 1.00 98.88 176 GLU A O 1
ATOM 1390 N N . THR A 1 177 ? 1.514 -4.041 -14.972 1.00 98.94 177 THR A N 1
ATOM 1391 C CA . THR A 1 177 ? 2.210 -3.379 -13.862 1.00 98.94 177 THR A CA 1
ATOM 1392 C C . THR A 1 177 ? 2.817 -2.065 -14.333 1.00 98.94 177 THR A C 1
ATOM 1394 O O . THR A 1 177 ? 3.582 -2.055 -15.300 1.00 98.94 177 THR A O 1
ATOM 1397 N N . LEU A 1 178 ? 2.496 -0.985 -13.625 1.00 98.75 178 LEU A N 1
ATOM 1398 C CA . LEU A 1 178 ? 3.116 0.325 -13.788 1.00 98.75 178 LEU A CA 1
ATOM 1399 C C . LEU A 1 178 ? 3.685 0.765 -12.439 1.00 98.75 178 LEU A C 1
ATOM 1401 O O . LEU A 1 178 ? 2.933 0.922 -11.477 1.00 98.75 178 LEU A O 1
ATOM 1405 N N . LEU A 1 179 ? 5.003 0.935 -12.390 1.00 98.75 179 LEU A N 1
ATOM 1406 C CA . LEU A 1 179 ? 5.726 1.514 -11.263 1.00 98.75 179 LEU A CA 1
ATOM 1407 C C . LEU A 1 179 ? 6.222 2.889 -11.697 1.00 98.75 179 LEU A C 1
ATOM 1409 O O . LEU A 1 179 ? 6.859 3.022 -12.745 1.00 98.75 179 LEU A O 1
ATOM 1413 N N . PHE A 1 180 ? 5.865 3.917 -10.942 1.00 96.56 180 PHE A N 1
ATOM 1414 C CA . PHE A 1 180 ? 6.151 5.294 -11.308 1.00 96.56 180 PHE A CA 1
ATOM 1415 C C . PHE A 1 180 ? 6.351 6.177 -10.077 1.00 96.56 180 PHE A C 1
ATOM 1417 O O . PHE A 1 180 ? 5.804 7.275 -9.980 1.00 96.56 180 PHE A O 1
ATOM 1424 N N . SER A 1 181 ? 7.127 5.694 -9.109 1.00 96.94 181 SER A N 1
ATOM 1425 C CA . SER A 1 181 ? 7.413 6.472 -7.906 1.00 96.94 181 SER A CA 1
ATOM 1426 C C . SER A 1 181 ? 8.199 7.747 -8.235 1.00 96.94 181 SER A C 1
ATOM 1428 O O . SER A 1 181 ? 8.962 7.772 -9.199 1.00 96.94 181 SER A O 1
ATOM 1430 N N . GLN A 1 182 ? 8.042 8.810 -7.442 1.00 94.56 182 GLN A N 1
ATOM 1431 C CA . GLN A 1 182 ? 8.594 10.144 -7.740 1.00 94.56 182 GLN A CA 1
ATOM 1432 C C . GLN A 1 182 ? 8.014 10.803 -9.006 1.00 94.56 182 GLN A C 1
ATOM 1434 O O . GLN A 1 182 ? 8.663 11.623 -9.654 1.00 94.56 182 GLN A O 1
ATOM 1439 N N . TYR A 1 183 ? 6.784 10.455 -9.381 1.00 91.50 183 TYR A N 1
ATOM 1440 C CA . TYR A 1 183 ? 6.113 11.092 -10.507 1.00 91.50 183 TYR A CA 1
ATOM 1441 C C . TYR A 1 183 ? 5.854 12.582 -10.243 1.00 91.50 183 TYR A C 1
ATOM 1443 O O . TYR A 1 183 ? 5.197 12.956 -9.277 1.00 91.50 183 TYR A O 1
ATOM 1451 N N . ILE A 1 184 ? 6.350 13.437 -11.134 1.00 92.38 184 ILE A N 1
ATOM 1452 C CA . ILE A 1 184 ? 6.457 14.887 -10.901 1.00 92.38 184 ILE A CA 1
ATOM 1453 C C . ILE A 1 184 ? 5.260 15.713 -11.395 1.00 92.38 184 ILE A C 1
ATOM 1455 O O . ILE A 1 184 ? 5.308 16.942 -11.361 1.00 92.38 184 ILE A O 1
ATOM 1459 N N . SER A 1 185 ? 4.218 15.079 -11.940 1.00 92.75 185 SER A N 1
ATOM 1460 C CA . SER A 1 185 ? 3.011 15.788 -12.390 1.00 92.75 185 SER A CA 1
ATOM 1461 C C . SER A 1 185 ? 1.827 15.529 -11.476 1.00 92.75 185 SER A C 1
ATOM 1463 O O . SER A 1 185 ? 1.703 14.475 -10.863 1.00 92.75 185 SER A O 1
ATOM 1465 N N . SER A 1 186 ? 0.912 16.496 -11.445 1.00 92.00 186 SER A N 1
ATOM 1466 C CA . SER A 1 186 ? -0.264 16.460 -10.575 1.00 92.00 186 SER A CA 1
ATOM 1467 C C . SER A 1 186 ? -1.386 15.539 -11.046 1.00 92.00 186 SER A C 1
ATOM 1469 O O . SER A 1 186 ? -2.282 15.214 -10.269 1.00 92.00 186 SER A O 1
ATOM 1471 N N . THR A 1 187 ? -1.345 15.096 -12.303 1.00 91.62 187 THR A N 1
ATOM 1472 C CA . THR A 1 187 ? -2.336 14.190 -12.892 1.00 91.62 187 THR A CA 1
ATOM 1473 C C . THR A 1 187 ? -1.663 13.208 -13.832 1.00 91.62 187 THR A C 1
ATOM 1475 O O . THR A 1 187 ? -0.772 13.612 -14.571 1.00 91.62 187 THR A O 1
ATOM 1478 N N . ILE A 1 188 ? -2.170 11.980 -13.900 1.00 94.38 188 ILE A N 1
ATOM 1479 C CA . ILE A 1 188 ? -1.752 10.959 -14.865 1.00 94.38 188 ILE A CA 1
ATOM 1480 C C . ILE A 1 188 ? -2.976 10.400 -15.601 1.00 94.38 188 ILE A C 1
ATOM 1482 O O . ILE A 1 188 ? -4.029 10.192 -15.000 1.00 94.38 188 ILE A O 1
ATOM 1486 N N . ASN A 1 189 ? -2.855 10.136 -16.906 1.00 95.00 189 ASN A N 1
ATOM 1487 C CA . ASN A 1 189 ? -3.910 9.468 -17.672 1.00 95.00 189 ASN A CA 1
ATOM 1488 C C . ASN A 1 189 ? -3.578 7.987 -17.889 1.00 95.00 189 ASN A C 1
ATOM 1490 O O . ASN A 1 189 ? -2.765 7.641 -18.745 1.00 95.00 189 ASN A O 1
ATOM 1494 N N . ILE A 1 190 ? -4.275 7.122 -17.154 1.00 96.88 190 ILE A N 1
ATOM 1495 C CA . ILE A 1 190 ? -4.160 5.656 -17.227 1.00 96.88 190 ILE A CA 1
ATOM 1496 C C . ILE A 1 190 ? -5.431 4.980 -17.764 1.00 96.88 190 ILE A C 1
ATOM 1498 O O . ILE A 1 190 ? -5.573 3.759 -17.684 1.00 96.88 190 ILE A O 1
ATOM 1502 N N . SER A 1 191 ? -6.363 5.749 -18.334 1.00 97.00 191 SER A N 1
ATOM 1503 C CA . SER A 1 191 ? -7.679 5.245 -18.762 1.00 97.00 191 SER A CA 1
ATOM 1504 C C . SER A 1 191 ? -7.612 4.176 -19.863 1.00 97.00 191 SER A C 1
ATOM 1506 O O . SER A 1 191 ? -8.505 3.335 -19.977 1.00 97.00 191 SER A O 1
ATOM 1508 N N . SER A 1 192 ? -6.542 4.167 -20.666 1.00 97.31 192 SER A N 1
ATOM 1509 C CA . SER A 1 192 ? -6.288 3.151 -21.694 1.00 97.31 192 SER A CA 1
ATOM 1510 C C . SER A 1 192 ? -5.818 1.809 -21.118 1.00 97.31 192 SER A C 1
ATOM 1512 O O . SER A 1 192 ? -5.943 0.782 -21.790 1.00 97.31 192 SER A O 1
ATOM 1514 N N . LEU A 1 193 ? -5.296 1.787 -19.887 1.00 98.25 193 LEU A N 1
ATOM 1515 C CA . LEU A 1 193 ? -4.602 0.646 -19.280 1.00 98.25 193 LEU A CA 1
ATOM 1516 C C . LEU A 1 193 ? -5.582 -0.354 -18.647 1.00 98.25 193 LEU A C 1
ATOM 1518 O O . LEU A 1 193 ? -5.559 -0.631 -17.448 1.00 98.25 193 LEU A O 1
ATOM 1522 N N . LYS A 1 194 ? -6.468 -0.925 -19.464 1.00 97.56 194 LYS A N 1
ATOM 1523 C CA . LYS A 1 194 ? -7.547 -1.830 -19.017 1.00 97.56 194 LYS A CA 1
ATOM 1524 C C . LYS A 1 194 ? -7.056 -3.170 -18.455 1.00 97.56 194 LYS A C 1
ATOM 1526 O O . LYS A 1 194 ? -7.825 -3.893 -17.825 1.00 97.56 194 LYS A O 1
ATOM 1531 N N . ASN A 1 195 ? -5.799 -3.532 -18.712 1.00 98.50 195 ASN A N 1
ATOM 1532 C CA . ASN A 1 195 ? -5.177 -4.747 -18.184 1.00 98.50 195 ASN A CA 1
ATOM 1533 C C . ASN A 1 195 ? -4.365 -4.523 -16.903 1.00 98.50 195 ASN A C 1
ATOM 153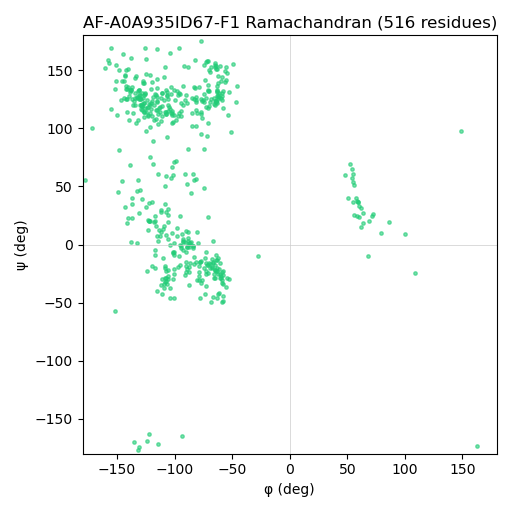5 O O . ASN A 1 195 ? -3.850 -5.500 -16.357 1.00 98.50 195 ASN A O 1
ATOM 1539 N N . LEU A 1 196 ? -4.297 -3.281 -16.412 1.00 98.81 196 LEU A N 1
ATOM 1540 C CA . LEU A 1 196 ? -3.496 -2.914 -15.253 1.00 98.81 196 LEU A CA 1
ATOM 1541 C C . LEU A 1 196 ? -3.989 -3.657 -14.007 1.00 98.81 196 LEU A C 1
ATOM 1543 O O . LEU A 1 196 ? -5.176 -3.629 -13.690 1.00 98.81 196 LEU A O 1
ATOM 1547 N N . LYS A 1 197 ? -3.067 -4.338 -13.326 1.00 98.88 197 LYS A N 1
ATOM 1548 C CA . LYS A 1 197 ? -3.286 -5.113 -12.096 1.00 98.88 197 LYS A CA 1
ATOM 1549 C C . LYS A 1 197 ? -2.599 -4.462 -10.903 1.00 98.88 197 LYS A C 1
ATOM 1551 O O . LYS A 1 197 ? -3.148 -4.514 -9.808 1.00 98.88 197 LYS A O 1
ATOM 1556 N N . ASN A 1 198 ? -1.438 -3.848 -11.117 1.00 98.94 198 ASN A N 1
ATOM 1557 C CA . ASN A 1 198 ? -0.665 -3.194 -10.069 1.00 98.94 198 ASN A CA 1
ATOM 1558 C C . ASN A 1 198 ? -0.288 -1.785 -10.516 1.00 98.94 198 ASN A C 1
ATOM 1560 O O . ASN A 1 198 ? 0.262 -1.610 -11.609 1.00 98.94 198 ASN A O 1
ATOM 1564 N N . LEU A 1 199 ? -0.577 -0.813 -9.660 1.00 98.81 199 LEU A N 1
ATOM 1565 C CA . LEU A 1 199 ? -0.173 0.569 -9.839 1.00 98.81 199 LEU A CA 1
ATOM 1566 C C . LEU A 1 199 ? 0.522 1.054 -8.572 1.00 98.81 199 LEU A C 1
ATOM 1568 O O . LEU A 1 199 ? -0.099 1.085 -7.511 1.00 98.81 199 LEU A O 1
ATOM 1572 N N . ASP A 1 200 ? 1.783 1.443 -8.711 1.00 98.75 200 ASP A N 1
ATOM 1573 C CA . ASP A 1 200 ? 2.542 2.129 -7.670 1.00 98.75 200 ASP A CA 1
ATOM 1574 C C . ASP A 1 200 ? 2.996 3.484 -8.213 1.00 98.75 200 ASP A C 1
ATOM 1576 O O . ASP A 1 200 ? 3.733 3.547 -9.197 1.00 98.75 200 ASP A O 1
ATOM 1580 N N . ILE A 1 201 ? 2.516 4.562 -7.600 1.00 97.12 201 ILE A N 1
ATOM 1581 C CA . ILE A 1 201 ? 2.947 5.935 -7.876 1.00 97.12 201 ILE A CA 1
ATOM 1582 C C . ILE A 1 201 ? 3.277 6.629 -6.543 1.00 97.12 201 ILE A C 1
ATOM 1584 O O . ILE A 1 201 ? 2.809 7.728 -6.253 1.00 97.12 201 ILE A O 1
ATOM 1588 N N . THR A 1 202 ? 4.041 5.948 -5.687 1.00 98.00 202 THR A N 1
ATOM 1589 C CA . THR A 1 202 ? 4.479 6.471 -4.383 1.00 98.00 202 THR A CA 1
ATOM 1590 C C . THR A 1 202 ? 5.385 7.704 -4.540 1.00 98.00 202 THR A C 1
ATOM 1592 O O . THR A 1 202 ? 6.129 7.817 -5.512 1.00 98.00 202 THR A O 1
ATOM 1595 N N . TYR A 1 203 ? 5.401 8.619 -3.568 1.00 96.88 203 TYR A N 1
ATOM 1596 C CA . TYR A 1 203 ? 6.239 9.833 -3.587 1.00 96.88 203 TYR A CA 1
ATOM 1597 C C . TYR A 1 203 ? 5.949 10.766 -4.773 1.00 96.88 203 TYR A C 1
ATOM 1599 O O . TYR A 1 203 ? 6.872 11.379 -5.303 1.00 96.88 203 TYR A O 1
ATOM 1607 N N . SER A 1 204 ? 4.703 10.839 -5.241 1.00 96.44 204 SER A N 1
ATOM 1608 C CA . SER A 1 204 ? 4.347 11.653 -6.407 1.00 96.44 204 SER A CA 1
ATOM 1609 C C . SER A 1 204 ? 3.803 13.028 -6.042 1.00 96.44 204 SER A C 1
ATOM 1611 O O . SER A 1 204 ? 3.436 13.294 -4.905 1.00 96.44 204 SER A O 1
ATOM 1613 N N . GLU A 1 205 ? 3.673 13.885 -7.048 1.00 96.38 205 GLU A N 1
ATOM 1614 C CA . GLU A 1 205 ? 2.987 15.175 -6.951 1.00 96.38 205 GLU A CA 1
ATOM 1615 C C . GLU A 1 205 ? 1.484 15.062 -7.288 1.00 96.38 205 GLU A C 1
ATOM 1617 O O . GLU A 1 205 ? 0.818 16.081 -7.488 1.00 96.38 205 GLU A O 1
ATOM 1622 N N . LEU A 1 206 ? 0.933 13.838 -7.390 1.00 96.38 206 LEU A N 1
ATOM 1623 C CA . LEU A 1 206 ? -0.463 13.603 -7.775 1.00 96.38 206 LEU A CA 1
ATOM 1624 C C . LEU A 1 206 ? -1.442 14.225 -6.780 1.00 96.38 206 LEU A C 1
ATOM 1626 O O . LEU A 1 206 ? -1.438 13.887 -5.600 1.00 96.38 206 LEU A O 1
ATOM 1630 N N . THR A 1 207 ? -2.366 15.035 -7.298 1.00 97.62 207 THR A N 1
ATOM 1631 C CA . THR A 1 207 ? -3.484 15.591 -6.522 1.00 97.62 207 THR A CA 1
ATOM 1632 C C . THR A 1 207 ? -4.815 14.918 -6.841 1.00 97.62 207 THR A C 1
ATOM 1634 O O . THR A 1 207 ? -5.731 14.932 -6.017 1.00 97.62 207 THR A O 1
ATOM 1637 N N . ALA A 1 208 ? -4.931 14.282 -8.010 1.00 97.25 208 ALA A N 1
ATOM 1638 C CA . ALA A 1 208 ? -6.107 13.516 -8.396 1.00 97.25 208 ALA A CA 1
ATOM 1639 C C . ALA A 1 208 ? -5.740 12.260 -9.191 1.00 97.25 208 ALA A C 1
ATOM 1641 O O . ALA A 1 208 ? -4.829 12.273 -10.021 1.00 97.25 208 ALA A O 1
ATOM 1642 N N . LEU A 1 209 ? -6.511 11.193 -8.980 1.00 97.75 209 LEU A N 1
ATOM 1643 C CA . LEU A 1 209 ? -6.367 9.937 -9.708 1.00 97.75 209 LEU A CA 1
ATOM 1644 C C . LEU A 1 209 ? -7.735 9.355 -10.078 1.00 97.75 209 LEU A C 1
ATOM 1646 O O . LEU A 1 209 ? -8.619 9.231 -9.235 1.00 97.75 209 LEU A O 1
ATOM 1650 N N . ASP A 1 210 ? -7.897 8.961 -11.339 1.00 98.38 210 ASP A N 1
ATOM 1651 C CA . ASP A 1 210 ? -9.072 8.237 -11.825 1.00 98.38 210 ASP A CA 1
ATOM 1652 C C . ASP A 1 210 ? -8.675 6.814 -12.228 1.00 98.38 210 ASP A C 1
ATOM 1654 O O . ASP A 1 210 ? -7.923 6.625 -13.186 1.00 98.38 210 ASP A O 1
ATOM 1658 N N . ILE A 1 211 ? -9.194 5.824 -11.494 1.00 98.44 211 ILE A N 1
ATOM 1659 C CA . ILE A 1 211 ? -8.993 4.394 -11.774 1.00 98.44 211 ILE A CA 1
ATOM 1660 C C . ILE A 1 211 ? -10.250 3.712 -12.330 1.00 98.44 211 ILE A C 1
ATOM 1662 O O . ILE A 1 211 ? -10.265 2.490 -12.481 1.00 98.44 211 ILE A O 1
ATOM 1666 N N . SER A 1 212 ? -11.307 4.457 -12.666 1.00 97.81 212 SER A N 1
ATOM 1667 C CA . SER A 1 212 ? -12.611 3.905 -13.081 1.00 97.81 212 SER A CA 1
ATOM 1668 C C . SER A 1 212 ? -12.556 2.996 -14.319 1.00 97.81 212 SER A C 1
ATOM 1670 O O . SER A 1 212 ? -13.402 2.126 -14.508 1.00 97.81 212 SER A O 1
ATOM 1672 N N . ASN A 1 213 ? -11.538 3.151 -15.170 1.00 97.44 213 ASN A N 1
ATOM 1673 C CA . ASN A 1 213 ? -11.337 2.313 -16.358 1.00 97.44 213 ASN A CA 1
ATOM 1674 C C . ASN A 1 213 ? -10.386 1.123 -16.121 1.00 97.44 213 ASN A C 1
ATOM 1676 O O . ASN A 1 213 ? -10.198 0.291 -17.013 1.00 97.44 213 ASN A O 1
ATOM 1680 N N . ASN A 1 214 ? -9.801 1.010 -14.927 1.00 98.44 214 ASN A N 1
ATOM 1681 C CA . ASN A 1 214 ? -8.804 0.003 -14.563 1.00 98.44 214 ASN A CA 1
ATOM 1682 C C . ASN A 1 214 ? -9.446 -1.104 -13.705 1.00 98.44 214 ASN A C 1
ATOM 1684 O O . ASN A 1 214 ? -9.032 -1.385 -12.584 1.00 98.44 214 ASN A O 1
ATOM 1688 N N . ASN A 1 215 ? -10.489 -1.752 -14.229 1.00 97.69 215 ASN A N 1
ATOM 1689 C CA . ASN A 1 215 ? -11.308 -2.728 -13.489 1.00 97.69 215 ASN A CA 1
ATOM 1690 C C . ASN A 1 215 ? -10.582 -4.032 -13.086 1.00 97.69 215 ASN A C 1
ATOM 1692 O O . ASN A 1 215 ? -11.069 -4.776 -12.231 1.00 97.69 215 ASN A O 1
ATOM 1696 N N . LYS A 1 216 ? -9.418 -4.316 -13.685 1.00 98.62 216 LYS A N 1
ATOM 1697 C CA . LYS A 1 216 ? -8.538 -5.436 -13.315 1.00 98.62 216 LYS A CA 1
ATOM 1698 C C . LYS A 1 216 ? -7.516 -5.081 -12.234 1.00 98.62 216 LYS A C 1
ATOM 1700 O O . LYS A 1 216 ? -6.759 -5.972 -11.838 1.00 98.62 216 LYS A O 1
ATOM 1705 N N . LEU A 1 217 ? -7.489 -3.829 -11.767 1.00 98.88 217 LEU A N 1
ATOM 1706 C CA . LEU A 1 217 ? -6.556 -3.374 -10.744 1.00 98.88 217 LEU A CA 1
ATOM 1707 C C . LEU A 1 217 ? -6.806 -4.151 -9.451 1.00 98.88 217 LEU A C 1
ATOM 1709 O O . LEU A 1 217 ? -7.942 -4.257 -9.004 1.00 98.88 217 LEU A O 1
ATOM 1713 N N . ARG A 1 218 ? -5.744 -4.727 -8.890 1.00 98.81 218 ARG A N 1
ATOM 1714 C CA . ARG A 1 218 ? -5.741 -5.531 -7.661 1.00 98.81 218 ARG A CA 1
ATOM 1715 C C . ARG A 1 218 ? -5.056 -4.801 -6.520 1.00 98.81 218 ARG A C 1
ATOM 1717 O O . ARG A 1 218 ? -5.515 -4.906 -5.388 1.00 98.81 218 ARG A O 1
ATOM 1724 N N . SER A 1 219 ? -3.992 -4.066 -6.841 1.00 98.88 219 SER A N 1
ATOM 1725 C CA . SER A 1 219 ? -3.206 -3.291 -5.890 1.00 98.88 219 SER A CA 1
ATOM 1726 C C . SER A 1 219 ? -2.999 -1.869 -6.401 1.00 98.88 219 SER A C 1
ATOM 1728 O O . SER A 1 219 ? -2.581 -1.668 -7.546 1.00 98.88 219 SER A O 1
ATOM 1730 N N . LEU A 1 220 ? -3.312 -0.903 -5.539 1.00 98.88 220 LEU A N 1
ATOM 1731 C CA . LEU A 1 220 ? -3.070 0.519 -5.740 1.00 98.88 220 LEU A CA 1
ATOM 1732 C C . LEU A 1 220 ? -2.246 1.069 -4.575 1.00 98.88 220 LEU A C 1
ATOM 1734 O O . LEU A 1 220 ? -2.669 0.962 -3.423 1.00 98.88 220 LEU A O 1
ATOM 1738 N N . ILE A 1 221 ? -1.111 1.690 -4.886 1.00 98.81 221 ILE A N 1
ATOM 1739 C CA . ILE A 1 221 ? -0.253 2.375 -3.920 1.00 98.81 221 ILE A CA 1
ATOM 1740 C C . ILE A 1 221 ? 0.025 3.788 -4.437 1.00 98.81 221 ILE A C 1
ATOM 1742 O O . ILE A 1 221 ? 0.593 3.968 -5.513 1.00 98.81 221 ILE A O 1
ATOM 1746 N N . THR A 1 222 ? -0.388 4.794 -3.671 1.00 98.31 222 THR A N 1
ATOM 1747 C CA . THR A 1 222 ? -0.128 6.217 -3.948 1.00 98.31 222 THR A CA 1
ATOM 1748 C C . THR A 1 222 ? 0.421 6.926 -2.714 1.00 98.31 222 THR A C 1
ATOM 1750 O O . THR A 1 222 ? 0.181 8.119 -2.523 1.00 98.31 222 THR A O 1
ATOM 1753 N N . ASP A 1 223 ? 1.094 6.183 -1.834 1.00 98.62 223 ASP A N 1
ATOM 1754 C CA . ASP A 1 223 ? 1.602 6.706 -0.569 1.00 98.62 223 ASP A CA 1
ATOM 1755 C C . ASP A 1 223 ? 2.517 7.920 -0.808 1.00 98.62 223 ASP A C 1
ATOM 1757 O O . ASP A 1 223 ? 3.207 8.002 -1.827 1.00 98.62 223 ASP A O 1
ATOM 1761 N N . TRP A 1 224 ? 2.548 8.861 0.135 1.00 98.19 224 TRP A N 1
ATOM 1762 C CA . TRP A 1 224 ? 3.376 10.072 0.038 1.00 98.19 224 TRP A CA 1
ATOM 1763 C C . TRP A 1 224 ? 3.085 10.903 -1.215 1.00 98.19 224 TRP A C 1
ATOM 1765 O O . TRP A 1 224 ? 4.005 11.400 -1.861 1.00 98.19 224 TRP A O 1
ATOM 1775 N N . SER A 1 225 ? 1.810 11.026 -1.572 1.00 97.31 225 SER A N 1
ATOM 1776 C CA . SER A 1 225 ? 1.355 11.887 -2.665 1.00 97.31 225 SER A CA 1
ATOM 1777 C C . SER A 1 225 ? 0.268 12.817 -2.138 1.00 97.31 225 SER A C 1
ATOM 1779 O O . SER A 1 225 ? -0.584 12.325 -1.396 1.00 97.31 225 SER A O 1
ATOM 1781 N N . PRO A 1 226 ? 0.231 14.111 -2.513 1.00 97.69 226 PRO A N 1
ATOM 1782 C CA . PRO A 1 226 ? -0.744 15.090 -2.021 1.00 97.69 226 PRO A CA 1
ATOM 1783 C C . PRO A 1 226 ? -2.137 14.877 -2.646 1.00 97.69 226 PRO A C 1
ATOM 1785 O O . PRO A 1 226 ? -2.773 15.794 -3.167 1.00 97.69 226 PRO A O 1
ATOM 1788 N N . LEU A 1 227 ? -2.611 13.631 -2.633 1.00 97.94 227 LEU A N 1
ATOM 1789 C CA . LEU A 1 227 ? -3.825 13.182 -3.282 1.00 97.94 227 LEU A CA 1
ATOM 1790 C C . LEU A 1 227 ? -5.028 13.751 -2.533 1.00 97.94 227 LEU A C 1
ATOM 1792 O O . LEU A 1 227 ? -5.249 13.441 -1.367 1.00 97.94 227 LEU A O 1
ATOM 1796 N N . GLN A 1 228 ? -5.818 14.567 -3.222 1.00 98.06 228 GLN A N 1
ATOM 1797 C CA . GLN A 1 228 ? -7.020 15.210 -2.689 1.00 98.06 228 GLN A CA 1
ATOM 1798 C C . GLN A 1 228 ? -8.292 14.486 -3.127 1.00 98.06 228 GLN A C 1
ATOM 1800 O O . GLN A 1 228 ? -9.318 14.560 -2.449 1.00 98.06 228 GLN A O 1
ATOM 1805 N N . ASN A 1 229 ? -8.239 13.783 -4.262 1.00 96.44 229 ASN A N 1
ATOM 1806 C CA . ASN A 1 229 ? -9.373 13.047 -4.798 1.00 96.44 229 ASN A CA 1
ATOM 1807 C C . ASN A 1 229 ? -8.939 11.762 -5.508 1.00 96.44 229 ASN A C 1
ATOM 1809 O O . ASN A 1 229 ? -7.974 11.745 -6.274 1.00 96.44 229 ASN A O 1
ATOM 1813 N N . ILE A 1 230 ? -9.723 10.708 -5.316 1.00 97.88 230 ILE A N 1
ATOM 1814 C CA . ILE A 1 230 ? -9.616 9.464 -6.062 1.00 97.88 230 ILE A CA 1
ATOM 1815 C C . ILE A 1 230 ? -10.995 9.040 -6.568 1.00 97.88 230 ILE A C 1
ATOM 1817 O O . ILE A 1 230 ? -11.950 8.921 -5.798 1.00 97.88 230 ILE A O 1
ATOM 1821 N N . LEU A 1 231 ? -11.101 8.795 -7.874 1.00 98.31 231 LEU A N 1
ATOM 1822 C CA . LEU A 1 231 ? -12.313 8.264 -8.486 1.00 98.31 231 LEU A CA 1
ATOM 1823 C C . LEU A 1 231 ? -12.205 6.745 -8.638 1.00 98.31 231 LEU A C 1
ATOM 1825 O O . LEU A 1 231 ? -11.410 6.239 -9.430 1.00 98.31 231 LEU A O 1
ATOM 1829 N N . ILE A 1 232 ? -13.049 6.037 -7.887 1.00 98.00 232 ILE A N 1
ATOM 1830 C CA . ILE A 1 232 ? -13.158 4.576 -7.872 1.00 98.00 232 ILE A CA 1
ATOM 1831 C C . ILE A 1 232 ? -14.564 4.198 -8.338 1.00 98.00 232 ILE A C 1
ATOM 1833 O O . ILE A 1 232 ? -15.559 4.598 -7.730 1.00 98.00 232 ILE A O 1
ATOM 1837 N N . SER A 1 233 ? -14.666 3.436 -9.426 1.00 96.50 233 SER A N 1
ATOM 1838 C CA . SER A 1 233 ? -15.950 3.000 -9.983 1.00 96.50 233 SER A CA 1
ATOM 1839 C C . SER A 1 233 ? -15.773 1.721 -10.798 1.00 96.50 233 SER A C 1
ATOM 1841 O O . SER A 1 233 ? -15.068 1.723 -11.802 1.00 96.50 233 SER A O 1
ATOM 1843 N N . GLY A 1 234 ? -16.408 0.623 -10.372 1.00 95.94 234 GLY A N 1
ATOM 1844 C CA . GLY A 1 234 ? -16.316 -0.672 -11.061 1.00 95.94 234 GLY A CA 1
ATOM 1845 C C . GLY A 1 234 ? -14.959 -1.374 -10.912 1.00 95.94 234 GLY A C 1
ATOM 1846 O O . GLY A 1 234 ? -14.572 -2.177 -11.761 1.00 95.94 234 GLY A O 1
ATOM 1847 N N . ASN A 1 235 ? -14.221 -1.074 -9.844 1.00 98.25 235 ASN A N 1
ATOM 1848 C CA . ASN A 1 235 ? -12.930 -1.667 -9.504 1.00 98.25 235 ASN A CA 1
ATOM 1849 C C . ASN A 1 235 ? -13.107 -2.925 -8.635 1.00 98.25 235 ASN A C 1
ATOM 1851 O O . ASN A 1 235 ? -12.484 -3.064 -7.586 1.00 98.25 235 ASN A O 1
ATOM 1855 N N . ASP A 1 236 ? -13.940 -3.868 -9.084 1.00 97.19 236 ASP A N 1
ATOM 1856 C CA . ASP A 1 236 ? -14.306 -5.076 -8.324 1.00 97.19 236 ASP A CA 1
ATOM 1857 C C . ASP A 1 236 ? -13.118 -6.006 -8.025 1.00 97.19 236 ASP A C 1
ATOM 1859 O O . ASP A 1 236 ? -13.201 -6.844 -7.130 1.00 97.19 236 ASP A O 1
ATOM 1863 N N . SER A 1 237 ? -12.019 -5.888 -8.776 1.00 98.44 237 SER A N 1
ATOM 1864 C CA . SER A 1 237 ? -10.805 -6.687 -8.558 1.00 98.44 237 SER A CA 1
ATOM 1865 C C . SER A 1 237 ? -9.879 -6.117 -7.479 1.00 98.44 237 SER A C 1
ATOM 1867 O O . SER A 1 237 ? -8.917 -6.797 -7.112 1.00 98.44 237 SER A O 1
ATOM 1869 N N . LEU A 1 238 ? -10.122 -4.886 -7.010 1.00 98.81 238 LEU A N 1
ATOM 1870 C CA . LEU A 1 238 ? -9.226 -4.188 -6.093 1.00 98.81 238 LEU A CA 1
ATOM 1871 C C . LEU A 1 238 ? -9.281 -4.860 -4.720 1.00 98.81 238 LEU A C 1
ATOM 1873 O O . LEU A 1 238 ? -10.337 -4.920 -4.097 1.00 98.81 238 LEU A O 1
ATOM 1877 N N . ALA A 1 239 ? -8.140 -5.375 -4.266 1.00 98.75 239 ALA A N 1
ATOM 1878 C CA . ALA A 1 239 ? -7.992 -6.062 -2.986 1.00 98.75 239 ALA A CA 1
ATOM 1879 C C . ALA A 1 239 ? -7.181 -5.224 -1.987 1.00 98.75 239 ALA A C 1
ATOM 1881 O O . ALA A 1 239 ? -7.470 -5.252 -0.790 1.00 98.75 239 ALA A O 1
ATOM 1882 N N . ASP A 1 240 ? -6.205 -4.464 -2.484 1.00 98.94 240 ASP A N 1
ATOM 1883 C CA . ASP A 1 240 ? -5.260 -3.690 -1.687 1.00 98.94 240 ASP A CA 1
ATOM 1884 C C . ASP A 1 240 ? -5.251 -2.229 -2.145 1.00 98.94 240 ASP A C 1
ATOM 1886 O O . ASP A 1 240 ? -4.947 -1.938 -3.305 1.00 98.94 240 ASP A O 1
ATOM 1890 N N . ILE A 1 241 ? -5.555 -1.311 -1.227 1.00 98.88 241 ILE A N 1
ATOM 1891 C CA . ILE A 1 241 ? -5.443 0.130 -1.455 1.00 98.88 241 ILE A CA 1
ATOM 1892 C C . ILE A 1 241 ? -4.616 0.782 -0.347 1.00 98.88 241 ILE A C 1
ATOM 1894 O O . ILE A 1 241 ? -4.911 0.635 0.842 1.00 98.88 241 ILE A O 1
ATOM 1898 N N . SER A 1 242 ? -3.578 1.507 -0.757 1.00 98.88 242 SER A N 1
ATOM 1899 C CA . SER A 1 242 ? -2.731 2.320 0.109 1.00 98.88 242 SER A CA 1
ATOM 1900 C C . SER A 1 242 ? -2.659 3.740 -0.440 1.00 98.88 242 SER A C 1
ATOM 1902 O O . SER A 1 242 ? -2.167 3.962 -1.546 1.00 98.88 242 SER A O 1
ATOM 1904 N N . VAL A 1 243 ? -3.212 4.679 0.323 1.00 98.75 243 VAL A N 1
ATOM 1905 C CA . VAL A 1 243 ? -3.285 6.116 0.015 1.00 98.75 243 VAL A CA 1
ATOM 1906 C C . VAL A 1 243 ? -2.753 6.931 1.202 1.00 98.75 243 VAL A C 1
ATOM 1908 O O . VAL A 1 243 ? -3.344 7.932 1.603 1.00 98.75 243 VAL A O 1
ATOM 1911 N N . ASN A 1 244 ? -1.683 6.450 1.841 1.00 98.81 244 ASN A N 1
ATOM 1912 C CA . ASN A 1 244 ? -1.142 7.065 3.056 1.00 98.81 244 ASN A CA 1
ATOM 1913 C C . ASN A 1 244 ? -0.430 8.387 2.753 1.00 98.81 244 ASN A C 1
ATOM 1915 O O . ASN A 1 244 ? 0.108 8.564 1.662 1.00 98.81 244 ASN A O 1
ATOM 1919 N N . TYR A 1 245 ? -0.309 9.255 3.757 1.00 98.44 245 TYR A N 1
ATOM 1920 C CA . TYR A 1 245 ? 0.441 10.510 3.668 1.00 98.44 245 TYR A CA 1
ATOM 1921 C C . TYR A 1 245 ? -0.050 11.383 2.503 1.00 98.44 245 TYR A C 1
ATOM 1923 O O . TYR A 1 245 ? 0.740 11.798 1.652 1.00 98.44 245 TYR A O 1
ATOM 1931 N N . GLY A 1 246 ? -1.366 11.597 2.453 1.00 98.06 246 GLY A N 1
ATOM 1932 C CA . GLY A 1 246 ? -2.039 12.384 1.424 1.00 98.06 246 GLY A CA 1
ATOM 1933 C C . GLY A 1 246 ? -2.844 13.545 1.994 1.00 98.06 246 GLY A C 1
ATOM 1934 O O . GLY A 1 246 ? -2.660 13.961 3.135 1.00 98.06 246 GLY A O 1
ATOM 1935 N N . GLU A 1 247 ? -3.746 14.088 1.180 1.00 98.25 247 GLU A N 1
ATOM 1936 C CA . GLU A 1 247 ? -4.589 15.234 1.541 1.00 98.25 247 GLU A CA 1
ATOM 1937 C C . GLU A 1 247 ? -6.087 14.912 1.395 1.00 98.25 247 GLU A C 1
ATOM 1939 O O . GLU A 1 247 ? -6.922 15.815 1.276 1.00 98.25 247 GLU A O 1
ATOM 1944 N N . LEU A 1 248 ? -6.457 13.624 1.397 1.00 98.56 248 LEU A N 1
ATOM 1945 C CA . LEU A 1 248 ? -7.835 13.190 1.183 1.00 98.56 248 LEU A CA 1
ATOM 1946 C C . LEU A 1 248 ? -8.729 13.709 2.310 1.00 98.56 248 LEU A C 1
ATOM 1948 O O . LEU A 1 248 ? -8.478 13.466 3.487 1.00 98.56 248 LEU A O 1
ATOM 1952 N N . THR A 1 249 ? -9.825 14.368 1.937 1.00 97.94 249 THR A N 1
ATOM 1953 C CA . THR A 1 249 ? -10.896 14.772 2.871 1.00 97.94 249 THR A CA 1
ATOM 1954 C C . THR A 1 249 ? -12.049 13.770 2.908 1.00 97.94 249 THR A C 1
ATOM 1956 O O . THR A 1 249 ? -12.844 13.742 3.848 1.00 97.94 249 THR A O 1
ATOM 1959 N N . SER A 1 250 ? -12.133 12.916 1.885 1.00 97.06 250 SER A N 1
ATOM 1960 C CA . SER A 1 250 ? -13.057 11.790 1.807 1.00 97.06 250 SER A CA 1
ATOM 1961 C C . SER A 1 250 ? -12.430 10.650 1.007 1.00 97.06 250 SER A C 1
ATOM 1963 O O . SER A 1 250 ? -11.645 10.888 0.090 1.00 97.06 250 SER A O 1
ATOM 1965 N N . LEU A 1 251 ? -12.803 9.416 1.340 1.00 98.06 251 LEU A N 1
ATOM 1966 C CA . LEU A 1 251 ? -12.401 8.217 0.611 1.00 98.06 251 LEU A CA 1
ATOM 1967 C C . LEU A 1 251 ? -13.643 7.359 0.352 1.00 98.06 251 LEU A C 1
ATOM 1969 O O . LEU A 1 251 ? -14.201 6.756 1.269 1.00 98.06 251 LEU A O 1
ATOM 1973 N N . ASN A 1 252 ? -14.098 7.329 -0.901 1.00 96.88 252 ASN A N 1
ATOM 1974 C CA . ASN A 1 252 ? -15.269 6.554 -1.302 1.00 96.88 252 ASN A CA 1
ATOM 1975 C C . ASN A 1 252 ? -14.852 5.222 -1.941 1.00 96.88 252 ASN A C 1
ATOM 1977 O O . ASN A 1 252 ? -14.421 5.184 -3.091 1.00 96.88 252 ASN A O 1
ATOM 1981 N N . LEU A 1 253 ? -15.049 4.126 -1.206 1.00 97.25 253 LEU A N 1
ATOM 1982 C CA . LEU A 1 253 ? -14.701 2.766 -1.635 1.00 97.25 253 LEU A CA 1
ATOM 1983 C C . LEU A 1 253 ? -15.893 1.976 -2.206 1.00 97.25 253 LEU A C 1
ATOM 1985 O O . LEU A 1 253 ? -15.758 0.793 -2.499 1.00 97.25 253 LEU A O 1
ATOM 1989 N N . THR A 1 254 ? -17.061 2.599 -2.407 1.00 95.00 254 THR A N 1
ATOM 1990 C CA . THR A 1 254 ? -18.265 1.901 -2.917 1.00 95.00 254 THR A CA 1
ATOM 1991 C C . THR A 1 254 ? -18.076 1.290 -4.308 1.00 95.00 254 THR A C 1
ATOM 1993 O O . THR A 1 254 ? -18.729 0.304 -4.638 1.00 95.00 254 THR A O 1
ATOM 1996 N N . GLY A 1 255 ? -17.161 1.839 -5.112 1.00 96.81 255 GLY A N 1
ATOM 1997 C CA . GLY A 1 255 ? -16.774 1.291 -6.410 1.00 96.81 255 GLY A CA 1
ATOM 1998 C C . GLY A 1 255 ? -15.786 0.120 -6.349 1.00 96.81 255 GLY A C 1
ATOM 1999 O O . GLY A 1 255 ? -15.380 -0.338 -7.412 1.00 96.81 255 GLY A O 1
ATOM 2000 N N . ALA A 1 256 ? -15.376 -0.333 -5.160 1.00 98.12 256 ALA A N 1
ATOM 2001 C CA . ALA A 1 256 ? -14.417 -1.419 -4.946 1.00 98.12 256 ALA A CA 1
ATOM 2002 C C . ALA A 1 256 ? -14.869 -2.344 -3.789 1.00 98.12 256 ALA A C 1
ATOM 2004 O O . ALA A 1 256 ? -14.248 -2.376 -2.726 1.00 98.12 256 ALA A O 1
ATOM 2005 N N . PRO A 1 257 ? -15.967 -3.105 -3.962 1.00 97.12 257 PRO A N 1
ATOM 2006 C CA . PRO A 1 257 ? -16.613 -3.844 -2.869 1.00 97.12 257 PRO A CA 1
ATOM 2007 C C . PRO A 1 257 ? -15.784 -5.005 -2.286 1.00 97.12 257 PRO A C 1
ATOM 2009 O O . PRO A 1 257 ? -16.040 -5.427 -1.161 1.00 97.12 257 PRO A O 1
ATOM 2012 N N . ASN A 1 258 ? -14.790 -5.518 -3.021 1.00 98.00 258 ASN A N 1
ATOM 2013 C CA . ASN A 1 258 ? -13.986 -6.686 -2.625 1.00 98.00 258 ASN A CA 1
ATOM 2014 C C . ASN A 1 258 ? -12.634 -6.322 -1.980 1.00 98.00 258 ASN A C 1
ATOM 2016 O O . ASN A 1 258 ? -11.753 -7.182 -1.869 1.00 98.00 258 ASN A O 1
ATOM 2020 N N . VAL A 1 259 ? -12.450 -5.061 -1.573 1.00 98.62 259 VAL A N 1
ATOM 2021 C CA . VAL A 1 259 ? -11.220 -4.612 -0.911 1.00 98.62 259 VAL A CA 1
ATOM 2022 C C . VAL A 1 259 ? -11.043 -5.335 0.421 1.00 98.62 259 VAL A C 1
ATOM 2024 O O . VAL A 1 259 ? -11.959 -5.410 1.238 1.00 98.62 259 VAL A O 1
ATOM 2027 N N . LYS A 1 260 ? -9.827 -5.836 0.644 1.00 98.81 260 LYS A N 1
ATOM 2028 C CA . LYS A 1 260 ? -9.427 -6.583 1.840 1.00 98.81 260 LYS A CA 1
ATOM 2029 C C . LYS A 1 260 ? -8.542 -5.766 2.764 1.00 98.81 260 LYS A C 1
ATOM 2031 O O . LYS A 1 260 ? -8.614 -5.932 3.979 1.00 98.81 260 LYS A O 1
ATOM 2036 N N . ASN A 1 261 ? -7.709 -4.901 2.193 1.00 98.88 261 ASN A N 1
ATOM 2037 C CA . ASN A 1 261 ? -6.725 -4.117 2.922 1.00 98.88 261 ASN A CA 1
ATOM 2038 C C . ASN A 1 261 ? -6.855 -2.645 2.540 1.00 98.88 261 ASN A C 1
ATOM 2040 O O . ASN A 1 261 ? -6.622 -2.280 1.387 1.00 98.88 261 ASN A O 1
ATOM 2044 N N . VAL A 1 262 ? -7.209 -1.814 3.519 1.00 98.94 262 VAL A N 1
ATOM 2045 C CA . VAL A 1 262 ? -7.294 -0.358 3.369 1.00 98.94 262 VAL A CA 1
ATOM 2046 C C . VAL A 1 262 ? -6.253 0.285 4.270 1.00 98.94 262 VAL A C 1
ATOM 2048 O O . VAL A 1 262 ? -6.266 0.072 5.483 1.00 98.94 262 VAL A O 1
ATOM 2051 N N . LYS A 1 263 ? -5.372 1.089 3.675 1.00 98.94 263 LYS A N 1
ATOM 2052 C CA . LYS A 1 263 ? -4.472 1.991 4.392 1.00 98.94 263 LYS A CA 1
ATOM 2053 C C . LYS A 1 263 ? -4.691 3.417 3.899 1.00 98.94 263 LYS A C 1
ATOM 2055 O O . LYS A 1 263 ? -4.508 3.698 2.715 1.00 98.94 263 LYS A O 1
ATOM 2060 N N . CYS A 1 264 ? -5.111 4.296 4.798 1.00 98.81 264 CYS A N 1
ATOM 2061 C CA . CYS A 1 264 ? -5.339 5.715 4.526 1.00 98.81 264 CYS A CA 1
ATOM 2062 C C . CYS A 1 264 ? -4.788 6.598 5.658 1.00 98.81 264 CYS A C 1
ATOM 2064 O O . CYS A 1 264 ? -5.421 7.569 6.071 1.00 98.81 264 CYS A O 1
ATOM 2066 N N . VAL A 1 265 ? -3.614 6.225 6.174 1.00 98.88 265 VAL A N 1
ATOM 2067 C CA . VAL A 1 265 ? -2.904 6.897 7.274 1.00 98.88 265 VAL A CA 1
ATOM 2068 C C . VAL A 1 265 ? -2.540 8.324 6.890 1.00 98.88 265 VAL A C 1
ATOM 2070 O O . VAL A 1 265 ? -2.178 8.545 5.736 1.00 98.88 265 VAL A O 1
ATOM 2073 N N . LEU A 1 266 ? -2.562 9.263 7.839 1.00 98.75 266 LEU A N 1
ATOM 2074 C CA . LEU A 1 266 ? -2.112 10.645 7.620 1.00 98.75 266 LEU A CA 1
ATOM 2075 C C . LEU A 1 266 ? -2.817 11.288 6.416 1.00 98.75 266 LEU A C 1
ATOM 2077 O O . LEU A 1 266 ? -2.209 11.579 5.386 1.00 98.75 266 LEU A O 1
ATOM 2081 N N . ASN A 1 267 ? -4.131 11.451 6.552 1.00 98.81 267 ASN A N 1
ATOM 2082 C CA . ASN A 1 267 ? -4.990 12.212 5.645 1.00 98.81 267 ASN A CA 1
ATOM 2083 C C . ASN A 1 267 ? -5.874 13.164 6.476 1.00 98.81 267 ASN A C 1
ATOM 2085 O O . ASN A 1 267 ? -5.732 13.268 7.692 1.00 98.81 267 ASN A O 1
ATOM 2089 N N . ASN A 1 268 ? -6.811 13.856 5.825 1.00 98.44 268 ASN A N 1
ATOM 2090 C CA . ASN A 1 268 ? -7.739 14.792 6.463 1.00 98.44 268 ASN A CA 1
ATOM 2091 C C . ASN A 1 268 ? -9.172 14.219 6.503 1.00 98.44 268 ASN A C 1
ATOM 2093 O O . ASN A 1 268 ? -10.152 14.944 6.301 1.00 98.44 268 ASN A O 1
ATOM 2097 N N . LEU A 1 269 ? -9.322 12.897 6.678 1.00 98.75 269 LEU A N 1
ATOM 2098 C CA . LEU A 1 269 ? -10.630 12.242 6.634 1.00 98.75 269 LEU A CA 1
ATOM 2099 C C . LEU A 1 269 ? -11.433 12.566 7.897 1.00 98.75 269 LEU A C 1
ATOM 2101 O O . LEU A 1 269 ? -11.063 12.166 8.997 1.00 98.75 269 LEU A O 1
ATOM 2105 N N . SER A 1 270 ? -12.584 13.216 7.728 1.00 97.62 270 SER A N 1
ATOM 2106 C CA . SER A 1 270 ? -13.555 13.438 8.817 1.00 97.62 270 SER A CA 1
ATOM 2107 C C . SER A 1 270 ? -14.580 12.304 8.945 1.00 97.62 270 SER A C 1
ATOM 2109 O O . SER A 1 270 ? -15.198 12.113 9.995 1.00 97.62 270 SER A O 1
ATOM 2111 N N . THR A 1 271 ? -14.760 11.530 7.872 1.00 97.19 271 THR A N 1
ATOM 2112 C CA . THR A 1 271 ? -15.619 10.344 7.820 1.00 97.19 271 THR A CA 1
ATOM 2113 C C . THR A 1 271 ? -14.969 9.268 6.958 1.00 97.19 271 THR A C 1
ATOM 2115 O O . THR A 1 271 ? -14.252 9.573 6.003 1.00 97.19 271 THR A O 1
ATOM 2118 N N . LEU A 1 272 ? -15.253 8.006 7.271 1.00 98.19 272 LEU A N 1
ATOM 2119 C CA . LEU A 1 272 ? -14.830 6.863 6.474 1.00 98.19 272 LEU A CA 1
ATOM 2120 C C . LEU A 1 272 ? -15.956 5.826 6.463 1.00 98.19 272 LEU A C 1
ATOM 2122 O O . LEU A 1 272 ? -16.299 5.265 7.501 1.00 98.19 272 LEU A O 1
ATOM 2126 N N . ASN A 1 273 ? -16.552 5.593 5.293 1.00 96.81 273 ASN A N 1
ATOM 2127 C CA . ASN A 1 273 ? -17.622 4.611 5.139 1.00 96.81 273 ASN A CA 1
ATOM 2128 C C . ASN A 1 273 ? -17.061 3.283 4.620 1.00 96.81 273 ASN A C 1
ATOM 2130 O O . ASN A 1 273 ? -16.682 3.181 3.453 1.00 96.81 273 ASN A O 1
ATOM 2134 N N . VAL A 1 274 ? -17.068 2.264 5.480 1.00 97.69 274 VAL A N 1
ATOM 2135 C CA . VAL A 1 274 ? -16.622 0.896 5.167 1.00 97.69 274 VAL A CA 1
ATOM 2136 C C . VAL A 1 274 ? -17.759 -0.129 5.167 1.00 97.69 274 VAL A C 1
ATOM 2138 O O . VAL A 1 274 ? -17.507 -1.320 4.995 1.00 97.69 274 VAL A O 1
ATOM 2141 N N . ALA A 1 275 ? -19.019 0.302 5.296 1.00 95.12 275 ALA A N 1
ATOM 2142 C CA . ALA A 1 275 ? -20.159 -0.602 5.474 1.00 95.12 275 ALA A CA 1
ATOM 2143 C C . ALA A 1 275 ? -20.369 -1.583 4.302 1.00 95.12 275 ALA A C 1
ATOM 2145 O O . ALA A 1 275 ? -20.877 -2.683 4.494 1.00 95.12 275 ALA A O 1
ATOM 2146 N N . GLY A 1 276 ? -19.968 -1.200 3.084 1.00 93.31 276 GLY A N 1
ATOM 2147 C CA . GLY A 1 276 ? -20.069 -2.044 1.887 1.00 93.31 276 GLY A CA 1
ATOM 2148 C C . GLY A 1 276 ? -18.920 -3.040 1.688 1.00 93.31 276 GLY A C 1
ATOM 2149 O O . GLY A 1 276 ? -18.953 -3.792 0.719 1.00 93.31 276 GLY A O 1
ATOM 2150 N N . LEU A 1 277 ? -17.902 -3.044 2.556 1.00 97.75 277 LEU A N 1
ATOM 2151 C CA . LEU A 1 277 ? -16.662 -3.809 2.368 1.00 97.75 277 LEU A CA 1
ATOM 2152 C C . LEU A 1 277 ? -16.691 -5.124 3.162 1.00 97.75 277 LEU A C 1
ATOM 2154 O O . LEU A 1 277 ? -16.010 -5.280 4.176 1.00 97.75 277 LEU A O 1
ATOM 2158 N N . GLN A 1 278 ? -17.504 -6.081 2.718 1.00 96.38 278 GLN A N 1
ATOM 2159 C CA . GLN A 1 278 ? -17.714 -7.354 3.433 1.00 96.38 278 GLN A CA 1
ATOM 2160 C C . GLN A 1 278 ? -16.450 -8.232 3.495 1.00 96.38 278 GLN A C 1
ATOM 2162 O O . GLN A 1 278 ? -16.278 -9.025 4.420 1.00 96.38 278 GLN A O 1
ATOM 2167 N N . GLU A 1 279 ? -15.539 -8.061 2.538 1.00 98.19 279 GLU A N 1
ATOM 2168 C CA . GLU A 1 279 ? -14.259 -8.776 2.463 1.00 98.19 279 GLU A CA 1
ATOM 2169 C C . GLU A 1 279 ? -13.124 -8.069 3.229 1.00 98.19 279 GLU A C 1
ATOM 2171 O O . GLU A 1 279 ? -11.987 -8.539 3.195 1.00 98.19 279 GLU A O 1
ATOM 2176 N N . LEU A 1 280 ? -13.401 -6.950 3.915 1.00 98.69 280 LEU A N 1
ATOM 2177 C CA . LEU A 1 280 ? -12.386 -6.170 4.622 1.00 98.69 280 LEU A CA 1
ATOM 2178 C C . LEU A 1 280 ? -11.767 -6.982 5.768 1.00 98.69 280 LEU A C 1
ATOM 2180 O O . LEU A 1 280 ? -12.464 -7.419 6.682 1.00 98.69 280 LEU A O 1
ATOM 2184 N N . VAL A 1 281 ? -10.443 -7.145 5.728 1.00 98.81 281 VAL A N 1
ATOM 2185 C CA . VAL A 1 281 ? -9.645 -7.901 6.706 1.00 98.81 281 VAL A CA 1
ATOM 2186 C C . VAL A 1 281 ? -8.772 -6.973 7.543 1.00 98.81 281 VAL A C 1
ATOM 2188 O O . VAL A 1 281 ? -8.671 -7.161 8.755 1.00 98.81 281 VAL A O 1
ATOM 2191 N N . ASN A 1 282 ? -8.139 -5.974 6.926 1.00 98.88 282 ASN A N 1
ATOM 2192 C CA . ASN A 1 282 ? -7.258 -5.040 7.621 1.00 98.88 282 ASN A CA 1
ATOM 2193 C C . ASN A 1 282 ? -7.638 -3.599 7.281 1.00 98.88 282 ASN A C 1
ATOM 2195 O O . ASN A 1 282 ? -7.657 -3.212 6.110 1.00 98.88 282 ASN A O 1
ATOM 2199 N N . LEU A 1 283 ? -7.887 -2.806 8.320 1.00 98.94 283 LEU A N 1
ATOM 2200 C CA . LEU A 1 283 ? -8.141 -1.376 8.214 1.00 98.94 283 LEU A CA 1
ATOM 2201 C C . LEU A 1 283 ? -7.091 -0.613 9.016 1.00 98.94 283 LEU A C 1
ATOM 2203 O O . LEU A 1 283 ? -6.973 -0.810 10.223 1.00 98.94 283 LEU A O 1
ATOM 2207 N N . ASN A 1 284 ? -6.351 0.266 8.346 1.00 98.94 284 ASN A N 1
ATOM 2208 C CA . ASN A 1 284 ? -5.560 1.294 9.002 1.00 98.94 284 ASN A CA 1
ATOM 2209 C C . ASN A 1 284 ? -6.004 2.684 8.512 1.00 98.94 284 ASN A C 1
ATOM 2211 O O . ASN A 1 284 ? -5.800 3.036 7.348 1.00 98.94 284 ASN A O 1
ATOM 2215 N N . CYS A 1 285 ? -6.594 3.456 9.422 1.00 98.81 285 CYS A N 1
ATOM 2216 C CA . CYS A 1 285 ? -6.994 4.848 9.241 1.00 98.81 285 CYS A CA 1
ATOM 2217 C C . CYS A 1 285 ? -6.393 5.768 10.320 1.00 98.81 285 CYS A C 1
ATOM 2219 O O . CYS A 1 285 ? -7.017 6.756 10.718 1.00 98.81 285 CYS A O 1
ATOM 2221 N N . ASP A 1 286 ? -5.188 5.442 10.796 1.00 98.94 286 ASP A N 1
ATOM 2222 C CA . ASP A 1 286 ? -4.456 6.247 11.775 1.00 98.94 286 ASP A CA 1
ATOM 2223 C C . ASP A 1 286 ? -4.271 7.698 11.295 1.00 98.94 286 ASP A C 1
ATOM 2225 O O . ASP A 1 286 ? -4.206 7.963 10.093 1.00 98.94 286 ASP A O 1
ATOM 2229 N N . GLU A 1 287 ? -4.147 8.635 12.236 1.00 98.81 287 GLU A N 1
ATOM 2230 C CA . GLU A 1 287 ? -3.802 10.038 11.960 1.00 98.81 287 GLU A CA 1
ATOM 2231 C C . GLU A 1 287 ? -4.762 10.695 10.949 1.00 98.81 287 GLU A C 1
ATOM 2233 O O . GLU A 1 287 ? -4.381 11.111 9.857 1.00 98.81 287 GLU A O 1
ATOM 2238 N N . ASN A 1 288 ? -6.040 10.745 11.321 1.00 98.88 288 ASN A N 1
ATOM 2239 C CA . ASN A 1 288 ? -7.116 11.405 10.581 1.00 98.88 288 ASN A CA 1
ATOM 2240 C C . ASN A 1 288 ? -7.991 12.224 11.555 1.00 98.88 288 ASN A C 1
ATOM 2242 O O . ASN A 1 288 ? -7.656 12.413 12.725 1.00 98.88 288 ASN A O 1
ATOM 2246 N N . GLU A 1 289 ? -9.139 12.717 11.092 1.00 98.44 289 GLU A N 1
ATOM 2247 C CA . GLU A 1 289 ? -10.083 13.517 11.881 1.00 98.44 289 GLU A CA 1
ATOM 2248 C C . GLU A 1 289 ? -11.406 12.769 12.137 1.00 98.44 289 GLU A C 1
ATOM 2250 O O . GLU A 1 289 ? -12.473 13.377 12.268 1.00 98.44 289 GLU A O 1
ATOM 2255 N N . LEU A 1 290 ? -11.372 11.432 12.204 1.00 98.50 290 LEU A N 1
ATOM 2256 C CA . LEU A 1 290 ? -12.580 10.619 12.346 1.00 98.50 290 LEU A CA 1
ATOM 2257 C C . LEU A 1 290 ? -13.221 10.826 13.723 1.00 98.50 290 LEU A C 1
ATOM 2259 O O . LEU A 1 290 ? -12.584 10.633 14.755 1.00 98.50 290 LEU A O 1
ATOM 2263 N N . GLY A 1 291 ? -14.507 11.189 13.749 1.00 94.44 291 GLY A N 1
ATOM 2264 C CA . GLY A 1 291 ? -15.288 11.324 14.990 1.00 94.44 291 GLY A CA 1
ATOM 2265 C C . GLY A 1 291 ? -16.024 10.049 15.417 1.00 94.44 291 GLY A C 1
ATOM 2266 O O . GLY A 1 291 ? -16.291 9.849 16.604 1.00 94.44 291 GLY A O 1
ATOM 2267 N N . VAL A 1 292 ? -16.347 9.186 14.456 1.00 95.94 292 VAL A N 1
ATOM 2268 C CA . VAL A 1 292 ? -17.006 7.887 14.641 1.00 95.94 292 VAL A CA 1
ATOM 2269 C C . VAL A 1 292 ? -16.418 6.930 13.615 1.00 95.94 292 VAL A C 1
ATOM 2271 O O . VAL A 1 292 ? -16.199 7.325 12.469 1.00 95.94 292 VAL A O 1
ATOM 2274 N N . LEU A 1 293 ? -16.196 5.680 14.012 1.00 96.81 293 LEU A N 1
ATOM 2275 C CA . LEU A 1 293 ? -15.851 4.604 13.091 1.00 96.81 293 LEU A CA 1
ATOM 2276 C C . LEU A 1 293 ? -16.799 3.425 13.328 1.00 96.81 293 LEU A C 1
ATOM 2278 O O . LEU A 1 293 ? -16.820 2.831 14.406 1.00 96.81 293 LEU A O 1
ATOM 2282 N N . ASP A 1 294 ? -17.595 3.125 12.305 1.00 96.12 294 ASP A N 1
ATOM 2283 C CA . ASP A 1 294 ? -18.553 2.025 12.295 1.00 96.12 294 ASP A CA 1
ATOM 2284 C C . ASP A 1 294 ? -18.030 0.892 11.411 1.00 96.12 294 ASP A C 1
ATOM 2286 O O . ASP A 1 294 ? -17.879 1.059 10.199 1.00 96.12 294 ASP A O 1
ATOM 2290 N N . VAL A 1 295 ? -17.743 -0.249 12.040 1.00 96.88 295 VAL A N 1
ATOM 2291 C CA . VAL A 1 295 ? -17.265 -1.475 11.385 1.00 96.88 295 VAL A CA 1
ATOM 2292 C C . VAL A 1 295 ? -18.236 -2.646 11.576 1.00 96.88 295 VAL A C 1
ATOM 2294 O O . VAL A 1 295 ? -17.866 -3.811 11.403 1.00 96.88 295 VAL A O 1
ATOM 2297 N N . SER A 1 296 ? -19.494 -2.349 11.918 1.00 95.25 296 SER A N 1
ATOM 2298 C CA . SER A 1 296 ? -20.551 -3.334 12.203 1.00 95.25 296 SER A CA 1
ATOM 2299 C C . SER A 1 296 ? -20.837 -4.300 11.048 1.00 95.25 296 SER A C 1
ATOM 2301 O O . SER A 1 296 ? -21.258 -5.429 11.268 1.00 95.25 296 SER A O 1
ATOM 2303 N N . ASN A 1 297 ? -20.576 -3.892 9.804 1.00 94.62 297 ASN A N 1
ATOM 2304 C CA . ASN A 1 297 ? -20.802 -4.729 8.621 1.00 94.62 297 ASN A CA 1
ATOM 2305 C C . ASN A 1 297 ? -19.550 -5.507 8.167 1.00 94.62 297 ASN A C 1
ATOM 2307 O O . ASN A 1 297 ? -19.607 -6.253 7.189 1.00 94.62 297 ASN A O 1
ATOM 2311 N N . ASN A 1 298 ? -18.410 -5.343 8.845 1.00 97.69 298 ASN A N 1
ATOM 2312 C CA . ASN A 1 298 ? -17.125 -5.918 8.440 1.00 97.69 298 ASN A CA 1
ATOM 2313 C C . ASN A 1 298 ? -16.789 -7.160 9.289 1.00 97.69 298 ASN A C 1
ATOM 2315 O O . ASN A 1 298 ? -15.850 -7.167 10.083 1.00 97.69 298 ASN A O 1
ATOM 2319 N N . THR A 1 299 ? -17.558 -8.240 9.139 1.00 96.50 299 THR A N 1
ATOM 2320 C CA . THR A 1 299 ? -17.444 -9.452 9.983 1.00 96.50 299 THR A CA 1
ATOM 2321 C C . THR A 1 299 ? -16.135 -10.238 9.789 1.00 96.50 299 THR A C 1
ATOM 2323 O O . THR A 1 299 ? -15.739 -11.021 10.657 1.00 96.50 299 THR A O 1
ATOM 2326 N N . ASN A 1 300 ? -15.436 -10.025 8.667 1.00 98.00 300 ASN A N 1
ATOM 2327 C CA . ASN A 1 300 ? -14.129 -10.626 8.357 1.00 98.00 300 ASN A CA 1
ATOM 2328 C C . ASN A 1 300 ? -12.930 -9.818 8.891 1.00 98.00 300 ASN A C 1
ATOM 2330 O O . ASN A 1 300 ? -11.781 -10.241 8.739 1.00 98.00 300 ASN A O 1
ATOM 2334 N N . LEU A 1 301 ? -13.185 -8.667 9.519 1.00 98.44 301 LEU A N 1
ATOM 2335 C CA . LEU A 1 301 ? -12.154 -7.744 9.974 1.00 98.44 301 LEU A CA 1
ATOM 2336 C C . LEU A 1 301 ? -11.303 -8.394 11.067 1.00 98.44 301 LEU A C 1
ATOM 2338 O O . LEU A 1 301 ? -11.813 -8.844 12.088 1.00 98.44 301 LEU A O 1
ATOM 2342 N N . PHE A 1 302 ? -9.996 -8.453 10.839 1.00 98.69 302 PHE A N 1
ATOM 2343 C CA . PHE A 1 302 ? -9.013 -9.096 11.708 1.00 98.69 302 PHE A CA 1
ATOM 2344 C C . PHE A 1 302 ? -8.202 -8.075 12.514 1.00 98.69 302 PHE A C 1
ATOM 2346 O O . PHE A 1 302 ? -7.876 -8.318 13.684 1.00 98.69 302 PHE A O 1
ATOM 2353 N N . TYR A 1 303 ? -7.883 -6.938 11.893 1.00 98.81 303 TYR A N 1
ATOM 2354 C CA . TYR A 1 303 ? -7.056 -5.876 12.458 1.00 98.81 303 TYR A CA 1
ATOM 2355 C C . TYR A 1 303 ? -7.641 -4.498 12.146 1.00 98.81 303 TYR A C 1
ATOM 2357 O O . TYR A 1 303 ? -7.965 -4.203 10.992 1.00 98.81 303 TYR A O 1
ATOM 2365 N N . ILE A 1 304 ? -7.715 -3.660 13.181 1.00 98.75 304 ILE A N 1
ATOM 2366 C CA . ILE A 1 304 ? -8.069 -2.244 13.082 1.00 98.75 304 ILE A CA 1
ATOM 2367 C C . ILE A 1 304 ? -6.974 -1.418 13.742 1.00 98.75 304 ILE A C 1
ATOM 2369 O O . ILE A 1 304 ? -6.617 -1.674 14.895 1.00 98.75 304 ILE A O 1
ATOM 2373 N N . SER A 1 305 ? -6.516 -0.401 13.022 1.00 98.88 305 SER A N 1
ATOM 2374 C CA . SER A 1 305 ? -5.772 0.729 13.566 1.00 98.88 305 SER A CA 1
ATOM 2375 C C . SER A 1 305 ? -6.504 2.018 13.225 1.00 98.88 305 SER A C 1
ATOM 2377 O O . SER A 1 305 ? -6.784 2.284 12.053 1.00 98.88 305 SER A O 1
ATOM 2379 N N . CYS A 1 306 ? -6.874 2.766 14.256 1.00 98.75 306 CYS A N 1
ATOM 2380 C CA . CYS A 1 306 ? -7.480 4.088 14.156 1.00 98.75 306 CYS A CA 1
ATOM 2381 C C . CYS A 1 306 ? -6.869 5.050 15.186 1.00 98.75 306 CYS A C 1
ATOM 2383 O O . CYS A 1 306 ? -7.554 5.912 15.746 1.00 98.75 306 CYS A O 1
ATOM 2385 N N . ASP A 1 307 ? -5.574 4.883 15.456 1.00 98.88 307 ASP A N 1
ATOM 2386 C CA . ASP A 1 307 ? -4.816 5.716 16.380 1.00 98.88 307 ASP A CA 1
ATOM 2387 C C . ASP A 1 307 ? -4.826 7.182 15.921 1.00 98.88 307 ASP A C 1
ATOM 2389 O O . ASP A 1 307 ? -4.936 7.479 14.732 1.00 98.88 307 ASP A O 1
ATOM 2393 N N . ASN A 1 308 ? -4.682 8.120 16.860 1.00 98.81 308 ASN A N 1
ATOM 2394 C CA . ASN A 1 308 ? -4.551 9.554 16.568 1.00 98.81 308 ASN A CA 1
ATOM 2395 C C . ASN A 1 308 ? -5.711 10.101 15.717 1.00 98.81 308 ASN A C 1
ATOM 2397 O O . ASN A 1 308 ? -5.505 10.695 14.662 1.00 98.81 308 ASN A O 1
ATOM 2401 N N . ASN A 1 309 ? -6.937 9.886 16.180 1.00 98.81 309 ASN A N 1
ATOM 2402 C CA . ASN A 1 309 ? -8.139 10.476 15.601 1.00 98.81 309 ASN A CA 1
ATOM 2403 C C . ASN A 1 309 ? -8.901 11.262 16.688 1.00 98.81 309 ASN A C 1
ATOM 2405 O O . ASN A 1 309 ? -8.401 11.501 17.788 1.00 98.81 309 ASN A O 1
ATOM 2409 N N . ILE A 1 310 ? -10.133 11.687 16.404 1.00 98.12 310 ILE A N 1
ATOM 2410 C CA . ILE A 1 310 ? -11.021 12.327 17.388 1.00 98.12 310 ILE A CA 1
ATOM 2411 C C . ILE A 1 310 ? -12.223 11.439 17.733 1.00 98.12 310 ILE A C 1
ATOM 2413 O O . ILE A 1 310 ? -13.286 11.953 18.104 1.00 98.12 310 ILE A O 1
ATOM 2417 N N . ILE A 1 311 ? -12.057 10.113 17.632 1.00 97.00 311 ILE A N 1
ATOM 2418 C CA . ILE A 1 311 ? -13.145 9.137 17.709 1.00 97.00 311 ILE A CA 1
ATOM 2419 C C . ILE A 1 311 ? -13.755 9.157 19.105 1.00 97.00 311 ILE A C 1
ATOM 2421 O O . ILE A 1 311 ? -13.068 8.984 20.109 1.00 97.00 311 ILE A O 1
ATOM 2425 N N . LYS A 1 312 ? -15.074 9.343 19.156 1.00 92.00 312 LYS A N 1
ATOM 2426 C CA . LYS A 1 312 ? -15.886 9.250 20.379 1.00 92.00 312 LYS A CA 1
ATOM 2427 C C . LYS A 1 312 ? -16.612 7.917 20.494 1.00 92.00 312 LYS A C 1
ATOM 2429 O O . LYS A 1 312 ? -17.037 7.554 21.585 1.00 92.00 312 LYS A O 1
ATOM 2434 N N . GLN A 1 313 ? -16.784 7.222 19.371 1.00 89.94 313 GLN A N 1
ATOM 2435 C CA . GLN A 1 313 ? -17.531 5.977 19.302 1.00 89.94 313 GLN A CA 1
ATOM 2436 C C . GLN A 1 313 ? -16.929 5.041 18.251 1.00 89.94 313 GLN A C 1
ATOM 2438 O O . GLN A 1 313 ? -16.805 5.404 17.079 1.00 89.94 313 GLN A O 1
ATOM 2443 N N . LEU A 1 314 ? -16.591 3.832 18.696 1.00 91.94 314 LEU A N 1
ATOM 2444 C CA . LEU A 1 314 ? -16.312 2.674 17.853 1.00 91.94 314 LEU A CA 1
ATOM 2445 C C . LEU A 1 314 ? -17.535 1.761 17.903 1.00 91.94 314 LEU A C 1
ATOM 2447 O O . LEU A 1 314 ? -18.025 1.470 18.995 1.00 91.94 314 LEU A O 1
ATOM 2451 N N . ILE A 1 315 ? -18.045 1.354 16.743 1.00 90.19 315 ILE A N 1
ATOM 2452 C CA . ILE A 1 315 ? -19.250 0.523 16.646 1.00 90.19 315 ILE A CA 1
ATOM 2453 C C . ILE A 1 315 ? -18.869 -0.831 16.060 1.00 90.19 315 ILE A C 1
ATOM 2455 O O . ILE A 1 315 ? -18.324 -0.908 14.957 1.00 90.19 315 ILE A O 1
ATOM 2459 N N . PHE A 1 316 ? -19.183 -1.880 16.816 1.00 88.31 316 PHE A N 1
ATOM 2460 C CA . PHE A 1 316 ? -18.963 -3.278 16.468 1.00 88.31 316 PHE A CA 1
ATOM 2461 C C . PHE A 1 316 ? -20.296 -4.022 16.488 1.00 88.31 316 PHE A C 1
ATOM 2463 O O . PHE A 1 316 ? -21.134 -3.744 17.344 1.00 88.31 316 PHE A O 1
ATOM 2470 N N . GLU A 1 317 ? -20.461 -4.995 15.598 1.00 90.62 317 GLU A N 1
ATOM 2471 C CA . GLU A 1 317 ? -21.609 -5.904 15.558 1.00 90.62 317 GLU A CA 1
ATOM 2472 C C . GLU A 1 317 ? -21.140 -7.244 14.974 1.00 90.62 317 GLU A C 1
ATOM 2474 O O . GLU A 1 317 ? -20.782 -7.323 13.801 1.00 90.62 317 GLU A O 1
ATOM 2479 N N . ASN A 1 318 ? -21.103 -8.304 15.791 1.00 88.75 318 ASN A N 1
ATOM 2480 C CA . ASN A 1 318 ? -20.630 -9.639 15.384 1.00 88.75 318 ASN A CA 1
ATOM 2481 C C . ASN A 1 318 ? -19.244 -9.640 14.693 1.00 88.75 318 ASN A C 1
ATOM 2483 O O . ASN A 1 318 ? -19.009 -10.363 13.719 1.00 88.75 318 ASN A O 1
ATOM 2487 N N . ASN A 1 319 ? -18.294 -8.836 15.183 1.00 94.38 319 ASN A N 1
ATOM 2488 C CA . ASN A 1 319 ? -16.923 -8.795 14.666 1.00 94.38 319 ASN A CA 1
ATOM 2489 C C . ASN A 1 319 ? -16.080 -9.946 15.257 1.00 94.38 319 ASN A C 1
ATOM 2491 O O . ASN A 1 319 ? -15.017 -9.740 15.846 1.00 94.38 319 ASN A O 1
ATOM 2495 N N . ASP A 1 320 ? -16.543 -11.183 15.072 1.00 95.12 320 ASP A N 1
ATOM 2496 C CA . ASP A 1 320 ? -15.952 -12.404 15.637 1.00 95.12 320 ASP A CA 1
ATOM 2497 C C . ASP A 1 320 ? -14.532 -12.687 15.132 1.00 95.12 320 ASP A C 1
ATOM 2499 O O . ASP A 1 320 ? -13.764 -13.398 15.782 1.00 95.12 320 ASP A O 1
ATOM 2503 N N . SER A 1 321 ? -14.163 -12.153 13.969 1.00 97.75 321 SER A N 1
ATOM 2504 C CA . SER A 1 321 ? -12.824 -12.323 13.398 1.00 97.75 321 SER A CA 1
ATOM 2505 C C . SER A 1 321 ? -11.795 -11.359 13.995 1.00 97.75 321 SER A C 1
ATOM 2507 O O . SER A 1 321 ? -10.592 -11.594 13.843 1.00 97.75 321 SER A O 1
ATOM 2509 N N . LEU A 1 322 ? -12.236 -10.305 14.694 1.00 98.31 322 LEU A N 1
ATOM 2510 C CA . LEU A 1 322 ? -11.359 -9.236 15.155 1.00 98.31 322 LEU A CA 1
ATOM 2511 C C . LEU A 1 322 ? -10.422 -9.750 16.247 1.00 98.31 322 LEU A C 1
ATOM 2513 O O . LEU A 1 322 ? -10.849 -10.257 17.285 1.00 98.31 322 LEU A O 1
ATOM 2517 N N . LYS A 1 323 ? -9.115 -9.614 16.010 1.00 98.38 323 LYS A N 1
ATOM 2518 C CA . LYS A 1 323 ? -8.068 -10.051 16.943 1.00 98.38 323 LYS A CA 1
ATOM 2519 C C . LYS A 1 323 ? -7.313 -8.891 17.568 1.00 98.38 323 LYS A C 1
ATOM 2521 O O . LYS A 1 323 ? -6.819 -9.039 18.686 1.00 98.38 323 LYS A O 1
ATOM 2526 N N . ARG A 1 324 ? -7.197 -7.768 16.864 1.00 98.69 324 ARG A N 1
ATOM 2527 C CA . ARG A 1 324 ? -6.329 -6.655 17.253 1.00 98.69 324 ARG A CA 1
ATOM 2528 C C . ARG A 1 324 ? -7.015 -5.319 17.001 1.00 98.69 324 ARG A C 1
ATOM 2530 O O . ARG A 1 324 ? -7.460 -5.071 15.882 1.00 98.69 324 ARG A O 1
ATOM 2537 N N . LEU A 1 325 ? -7.047 -4.482 18.032 1.00 98.44 325 LEU A N 1
ATOM 2538 C CA . LEU A 1 325 ? -7.590 -3.129 17.983 1.00 98.44 325 LEU A CA 1
ATOM 2539 C C . LEU A 1 325 ? -6.565 -2.138 18.531 1.00 98.44 325 LEU A C 1
ATOM 2541 O O . LEU A 1 325 ? -6.156 -2.252 19.687 1.00 98.44 325 LEU A O 1
ATOM 2545 N N . HIS A 1 326 ? -6.170 -1.178 17.703 1.00 98.88 326 HIS A N 1
ATOM 2546 C CA . HIS A 1 326 ? -5.394 -0.010 18.102 1.00 98.88 326 HIS A CA 1
ATOM 2547 C C . HIS A 1 326 ? -6.291 1.226 17.943 1.00 98.88 326 HIS A C 1
ATOM 2549 O O . HIS A 1 326 ? -6.806 1.489 16.856 1.00 98.88 326 HIS A O 1
ATOM 2555 N N . CYS A 1 327 ? -6.554 1.919 19.049 1.00 98.31 327 CYS A N 1
ATOM 2556 C CA . CYS A 1 327 ? -7.402 3.110 19.123 1.00 98.31 327 CYS A CA 1
ATOM 2557 C C . CYS A 1 327 ? -6.857 4.149 20.120 1.00 98.31 327 CYS A C 1
ATOM 2559 O O . CYS A 1 327 ? -7.602 4.872 20.792 1.00 98.31 327 CYS A O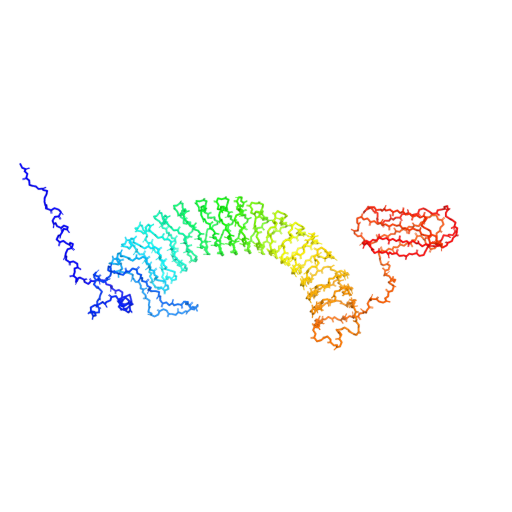 1
ATOM 2561 N N . SER A 1 328 ? -5.537 4.214 20.255 1.00 98.62 328 SER A N 1
ATOM 2562 C CA . SER A 1 328 ? -4.836 5.183 21.090 1.00 98.62 328 SER A CA 1
ATOM 2563 C C . SER A 1 328 ? -5.013 6.615 20.590 1.00 98.62 328 SER A C 1
ATOM 2565 O O . SER A 1 328 ? -5.245 6.847 19.407 1.00 98.62 328 SER A O 1
ATOM 2567 N N . ASN A 1 329 ? -4.864 7.591 21.488 1.00 98.56 329 ASN A N 1
ATOM 2568 C CA . ASN A 1 329 ? -4.961 9.021 21.179 1.00 98.56 329 ASN A CA 1
ATOM 2569 C C . ASN A 1 329 ? -6.287 9.372 20.481 1.00 98.56 329 ASN A C 1
ATOM 2571 O O . ASN A 1 329 ? -6.301 9.887 19.367 1.00 98.56 329 ASN A O 1
ATOM 2575 N N . ASN A 1 330 ? -7.398 9.050 21.141 1.00 98.31 330 ASN A N 1
ATOM 2576 C CA . ASN A 1 330 ? -8.757 9.339 20.690 1.00 98.31 330 ASN A CA 1
ATOM 2577 C C . ASN A 1 330 ? -9.572 9.974 21.830 1.00 98.31 330 ASN A C 1
ATOM 2579 O O . ASN A 1 330 ? -9.064 10.241 22.920 1.00 98.31 330 ASN A O 1
ATOM 2583 N N . ASN A 1 331 ? -10.858 10.229 21.585 1.00 95.31 331 ASN A N 1
ATOM 2584 C CA . ASN A 1 331 ? -11.784 10.814 22.557 1.00 95.31 331 ASN A CA 1
ATOM 2585 C C . ASN A 1 331 ? -12.776 9.779 23.119 1.00 95.31 331 ASN A C 1
ATOM 2587 O O . ASN A 1 331 ? -13.914 10.131 23.448 1.00 95.31 331 ASN A O 1
ATOM 2591 N N . LEU A 1 332 ? -12.376 8.505 23.217 1.00 90.25 332 LEU A N 1
ATOM 2592 C CA . LEU A 1 332 ? -13.246 7.441 23.718 1.00 90.25 332 LEU A CA 1
ATOM 2593 C C . LEU A 1 332 ? -13.488 7.610 25.218 1.00 90.25 332 LEU A C 1
ATOM 2595 O O . LEU A 1 332 ? -12.550 7.781 25.996 1.00 90.25 332 LEU A O 1
ATOM 2599 N N . THR A 1 333 ? -14.752 7.528 25.629 1.00 85.00 333 THR A N 1
ATOM 2600 C CA . THR A 1 333 ? -15.159 7.553 27.045 1.00 85.00 333 THR A CA 1
ATOM 2601 C C . THR A 1 333 ? -15.642 6.193 27.543 1.00 85.00 333 THR A C 1
ATOM 2603 O O . THR A 1 333 ? -15.648 5.953 28.750 1.00 85.00 333 THR A O 1
ATOM 2606 N N . TYR A 1 334 ? -16.004 5.301 26.620 1.00 79.19 334 TYR A N 1
ATOM 2607 C CA . TYR A 1 334 ? -16.363 3.901 26.833 1.00 79.19 334 TYR A CA 1
ATOM 2608 C C . TYR A 1 334 ? -16.098 3.118 25.538 1.00 79.19 334 TYR A C 1
ATOM 2610 O O . TYR A 1 334 ? -15.855 3.712 24.485 1.00 79.19 334 TYR A O 1
ATOM 2618 N N . PHE A 1 335 ? -16.148 1.793 25.613 1.00 77.06 335 PHE A N 1
ATOM 2619 C CA . PHE A 1 335 ? -16.202 0.918 24.449 1.00 77.06 335 PHE A CA 1
ATOM 2620 C C . PHE A 1 335 ? -16.922 -0.372 24.838 1.00 77.06 335 PHE A C 1
ATOM 2622 O O . PHE A 1 335 ? -16.663 -0.926 25.904 1.00 77.06 335 PHE A O 1
ATOM 2629 N N . GLU A 1 336 ? -17.853 -0.803 23.991 1.00 75.00 336 GLU A N 1
ATOM 2630 C CA . GLU A 1 336 ? -18.603 -2.047 24.159 1.00 75.00 336 GLU A CA 1
ATOM 2631 C C . GLU A 1 336 ? -17.890 -3.136 23.365 1.00 75.00 336 GLU A C 1
ATOM 2633 O O . GLU A 1 336 ? -17.825 -3.085 22.136 1.00 75.00 336 GLU A O 1
ATOM 2638 N N . LEU A 1 337 ? -17.294 -4.088 24.073 1.00 81.06 337 LEU A N 1
ATOM 2639 C CA . LEU A 1 337 ? -16.472 -5.119 23.456 1.00 81.06 337 LEU A CA 1
ATOM 2640 C C . LEU A 1 337 ? -17.203 -6.460 23.306 1.00 81.06 337 LEU A C 1
ATOM 2642 O O . LEU A 1 337 ? -16.662 -7.342 22.638 1.00 81.06 337 LEU A O 1
ATOM 2646 N N . SER A 1 338 ? -18.415 -6.639 23.851 1.00 83.25 338 SER A N 1
ATOM 2647 C CA . SER A 1 338 ? -19.171 -7.907 23.761 1.00 83.25 338 SER A CA 1
ATOM 2648 C C . SER A 1 338 ? -19.339 -8.424 22.323 1.00 83.25 338 SER A C 1
ATOM 2650 O O . SER A 1 338 ? -19.307 -9.633 22.096 1.00 83.25 338 SER A O 1
ATOM 2652 N N . ASN A 1 339 ? -19.377 -7.519 21.341 1.00 86.38 339 ASN A N 1
ATOM 2653 C CA . ASN A 1 339 ? -19.412 -7.808 19.902 1.00 86.38 339 ASN A CA 1
ATOM 2654 C C . ASN A 1 339 ? -18.042 -8.151 19.271 1.00 86.38 339 ASN A C 1
ATOM 2656 O O . ASN A 1 339 ? -17.914 -8.215 18.048 1.00 86.38 339 ASN A O 1
ATOM 2660 N N . THR A 1 340 ? -17.010 -8.372 20.088 1.00 93.38 340 THR A N 1
ATOM 2661 C CA . THR A 1 340 ? -15.644 -8.752 19.683 1.00 93.38 340 THR A CA 1
ATOM 2662 C C . THR A 1 340 ? -15.134 -9.947 20.517 1.00 93.38 340 THR A C 1
ATOM 2664 O O . THR A 1 340 ? -14.072 -9.885 21.143 1.00 93.38 340 THR A O 1
ATOM 2667 N N . PRO A 1 341 ? -15.860 -11.085 20.552 1.00 91.38 341 PRO A N 1
ATOM 2668 C CA . PRO A 1 341 ? -15.643 -12.177 21.522 1.00 91.38 341 PRO A CA 1
ATOM 2669 C C . PRO A 1 341 ? -14.268 -12.856 21.434 1.00 91.38 341 PRO A C 1
ATOM 2671 O O . PRO A 1 341 ? -13.893 -13.656 22.285 1.00 91.38 341 PRO A O 1
ATOM 2674 N N . ASN A 1 342 ? -13.524 -12.561 20.375 1.00 95.62 342 ASN A N 1
ATOM 2675 C CA . ASN A 1 342 ? -12.303 -13.229 19.969 1.00 95.62 342 ASN A CA 1
ATOM 2676 C C . ASN A 1 342 ? -11.066 -12.329 20.046 1.00 95.62 342 ASN A C 1
ATOM 2678 O O . ASN A 1 342 ? -9.984 -12.786 19.655 1.00 95.62 342 ASN A O 1
ATOM 2682 N N . ILE A 1 343 ? -11.217 -11.089 20.522 1.00 96.31 343 ILE A N 1
ATOM 2683 C CA . ILE A 1 343 ? -10.145 -10.099 20.591 1.00 96.31 343 ILE A CA 1
ATOM 2684 C C . ILE A 1 343 ? -9.032 -10.564 21.534 1.00 96.31 343 ILE A C 1
ATOM 2686 O O . ILE A 1 343 ? -9.288 -11.108 22.610 1.00 96.31 343 ILE A O 1
ATOM 2690 N N . ILE A 1 344 ? -7.777 -10.396 21.114 1.00 97.94 344 ILE A N 1
ATOM 2691 C CA . ILE A 1 344 ? -6.602 -10.846 21.881 1.00 97.94 344 ILE A CA 1
ATOM 2692 C C . ILE A 1 344 ? -5.665 -9.701 22.259 1.00 97.94 344 ILE A C 1
ATOM 2694 O O . ILE A 1 344 ? -4.848 -9.878 23.159 1.00 97.94 344 ILE A O 1
ATOM 2698 N N . HIS A 1 345 ? -5.764 -8.555 21.586 1.00 98.50 345 HIS A N 1
ATOM 2699 C CA . HIS A 1 345 ? -4.876 -7.417 21.780 1.00 98.50 345 HIS A CA 1
ATOM 2700 C C . HIS A 1 345 ? -5.654 -6.110 21.642 1.00 98.50 345 HIS A C 1
ATOM 2702 O O . HIS A 1 345 ? -6.305 -5.890 20.616 1.00 98.50 345 HIS A O 1
ATOM 2708 N N . ILE A 1 346 ? -5.554 -5.252 22.657 1.00 98.12 346 ILE A N 1
ATOM 2709 C CA . ILE A 1 346 ? -6.143 -3.912 22.655 1.00 98.12 346 ILE A CA 1
ATOM 2710 C C . ILE A 1 346 ? -5.089 -2.898 23.094 1.00 98.12 346 ILE A C 1
ATOM 2712 O O . ILE A 1 346 ? -4.526 -3.004 24.187 1.00 98.12 346 ILE A O 1
ATOM 2716 N N . GLU A 1 347 ? -4.882 -1.884 22.261 1.00 98.50 347 GLU A N 1
ATOM 2717 C CA . GLU A 1 347 ? -4.098 -0.696 22.572 1.00 98.50 347 GLU A CA 1
ATOM 2718 C C . GLU A 1 347 ? -5.003 0.542 22.512 1.00 98.50 347 GLU A C 1
ATOM 2720 O O . GLU A 1 347 ? -5.428 0.965 21.444 1.00 98.50 347 GLU A O 1
ATOM 2725 N N . CYS A 1 348 ? -5.326 1.110 23.676 1.00 97.00 348 CYS A N 1
ATOM 2726 C CA . CYS A 1 348 ? -6.262 2.229 23.835 1.00 97.00 348 CYS A CA 1
ATOM 2727 C C . CYS A 1 348 ? -5.679 3.323 24.751 1.00 97.00 348 CYS A C 1
ATOM 2729 O O . CYS A 1 348 ? -6.324 3.817 25.687 1.00 97.00 348 CYS A O 1
ATOM 2731 N N . ARG A 1 349 ? -4.412 3.681 24.519 1.00 97.00 349 ARG A N 1
ATOM 2732 C CA . ARG A 1 349 ? -3.677 4.672 25.320 1.00 97.00 349 ARG A CA 1
ATOM 2733 C C . ARG A 1 349 ? -4.251 6.070 25.118 1.00 97.00 349 ARG A C 1
ATOM 2735 O O . ARG A 1 349 ? -4.781 6.359 24.052 1.00 97.00 349 ARG A O 1
ATOM 2742 N N . ASN A 1 350 ? -4.101 6.941 26.115 1.00 96.81 350 ASN A N 1
ATOM 2743 C CA . ASN A 1 350 ? -4.454 8.363 26.007 1.00 96.81 350 ASN A CA 1
ATOM 2744 C C . ASN A 1 350 ? -5.856 8.605 25.397 1.00 96.81 350 ASN A C 1
ATOM 2746 O O . ASN A 1 350 ? -6.006 9.218 24.343 1.00 96.81 350 ASN A O 1
ATOM 2750 N N . ASN A 1 351 ? -6.877 8.064 26.058 1.00 95.50 351 ASN A N 1
ATOM 2751 C CA . ASN A 1 351 ? -8.291 8.316 25.793 1.00 95.50 351 ASN A CA 1
ATOM 2752 C C . ASN A 1 351 ? -8.925 9.049 26.998 1.00 95.50 351 ASN A C 1
ATOM 2754 O O . ASN A 1 351 ? -8.237 9.496 27.924 1.00 95.50 351 ASN A O 1
ATOM 2758 N N . LEU A 1 352 ? -10.252 9.192 26.990 1.00 91.38 352 LEU A N 1
ATOM 2759 C CA . LEU A 1 352 ? -11.039 9.911 27.998 1.00 91.38 352 LEU A CA 1
ATOM 2760 C C . LEU A 1 352 ? -11.844 8.960 28.904 1.00 91.38 352 LEU A C 1
ATOM 2762 O O . LEU A 1 352 ? -12.903 9.321 29.424 1.00 91.38 352 LEU A O 1
ATOM 2766 N N . PHE A 1 353 ? -11.362 7.730 29.106 1.00 88.62 353 PHE A N 1
ATOM 2767 C CA . PHE A 1 353 ? -12.003 6.779 30.015 1.00 88.62 353 PHE A CA 1
ATOM 2768 C C . PHE A 1 353 ? -11.975 7.310 31.449 1.00 88.62 353 PHE A C 1
ATOM 2770 O O . PHE A 1 353 ? -10.922 7.701 31.944 1.00 88.62 353 PHE A O 1
ATOM 2777 N N . THR A 1 354 ? -13.119 7.287 32.139 1.00 86.50 354 THR A N 1
ATOM 2778 C CA . THR A 1 354 ? -13.184 7.578 33.586 1.00 86.50 354 THR A CA 1
ATOM 2779 C C . THR A 1 354 ? -13.263 6.296 34.406 1.00 86.50 354 THR A C 1
ATOM 2781 O O . THR A 1 354 ? -12.534 6.129 35.383 1.00 86.50 354 THR A O 1
ATOM 2784 N N . ASN A 1 355 ? -14.126 5.377 33.980 1.00 85.25 355 ASN A N 1
ATOM 2785 C CA . ASN A 1 355 ? -14.218 4.016 34.485 1.00 85.25 355 ASN A CA 1
ATOM 2786 C C . ASN A 1 355 ? -14.307 3.090 33.282 1.00 85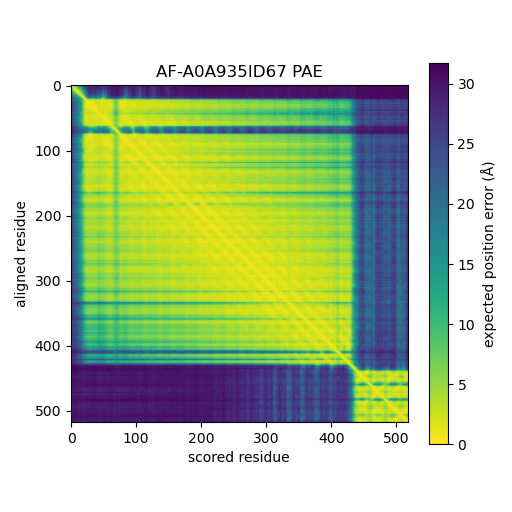.25 355 ASN A C 1
ATOM 2788 O O . ASN A 1 355 ? -14.928 3.456 32.283 1.00 85.25 355 ASN A O 1
ATOM 2792 N N . LEU A 1 356 ? -13.715 1.909 33.384 1.00 86.69 356 LEU A N 1
ATOM 2793 C CA . LEU A 1 356 ? -13.758 0.936 32.310 1.00 86.69 356 LEU A CA 1
ATOM 2794 C C . LEU A 1 356 ? -13.938 -0.468 32.864 1.00 86.69 356 LEU A C 1
ATOM 2796 O O . LEU A 1 356 ? -13.254 -0.835 33.809 1.00 86.69 356 LEU A O 1
ATOM 2800 N N . THR A 1 357 ? -14.828 -1.243 32.253 1.00 87.38 357 THR A N 1
ATOM 2801 C CA . THR A 1 357 ? -14.989 -2.679 32.499 1.00 87.38 357 THR A CA 1
ATOM 2802 C C . THR A 1 357 ? -14.620 -3.433 31.230 1.00 87.38 357 THR A C 1
ATOM 2804 O O . THR A 1 357 ? -15.022 -3.033 30.141 1.00 87.38 357 THR A O 1
ATOM 2807 N N . VAL A 1 358 ? -13.833 -4.497 31.364 1.00 86.94 358 VAL A N 1
ATOM 2808 C CA . VAL A 1 358 ? -13.402 -5.358 30.263 1.00 86.94 358 VAL A CA 1
ATOM 2809 C C . VAL A 1 358 ? -13.745 -6.800 30.612 1.00 86.94 358 VAL A C 1
ATOM 2811 O O . VAL A 1 358 ? -13.112 -7.420 31.466 1.00 86.94 358 VAL A O 1
ATOM 2814 N N . GLU A 1 359 ? -14.723 -7.353 29.902 1.00 85.00 359 GLU A N 1
ATOM 2815 C CA . GLU A 1 359 ? -15.201 -8.726 30.096 1.00 85.00 359 GLU A CA 1
ATOM 2816 C C . GLU A 1 359 ? -14.755 -9.644 28.950 1.00 85.00 359 GLU A C 1
ATOM 2818 O O . GLU A 1 359 ? -15.567 -10.224 28.234 1.00 85.00 359 GLU A O 1
ATOM 2823 N N . HIS A 1 360 ? -13.437 -9.765 28.747 1.00 86.31 360 HIS A N 1
ATOM 2824 C CA . HIS A 1 360 ? -12.863 -10.518 27.621 1.00 86.31 360 HIS A CA 1
ATOM 2825 C C . HIS A 1 360 ? -11.876 -11.588 28.065 1.00 86.31 360 HIS A C 1
ATOM 2827 O O . HIS A 1 360 ? -10.684 -11.336 28.246 1.00 86.31 360 HIS A O 1
ATOM 2833 N N . SER A 1 361 ? -12.354 -12.828 28.152 1.00 86.38 361 SER A N 1
ATOM 2834 C CA . SER A 1 361 ? -11.536 -13.985 28.535 1.00 86.38 361 SER A CA 1
ATOM 2835 C C . SER A 1 361 ? -10.424 -14.318 27.529 1.00 86.38 361 SER A C 1
ATOM 2837 O O . SER A 1 361 ? -9.433 -14.947 27.899 1.00 86.38 361 SER A O 1
ATOM 2839 N N . THR A 1 362 ? -10.548 -13.887 26.268 1.00 93.44 362 THR A N 1
ATOM 2840 C CA . THR A 1 362 ? -9.543 -14.105 25.214 1.00 93.44 362 THR A CA 1
ATOM 2841 C C . THR A 1 362 ? -8.450 -13.040 25.168 1.00 93.44 362 THR A C 1
ATOM 2843 O O . THR A 1 362 ? -7.418 -13.276 24.532 1.00 93.44 362 THR A O 1
ATOM 2846 N N . LEU A 1 363 ? -8.655 -11.885 25.813 1.00 96.00 363 LEU A N 1
ATOM 2847 C CA . LEU A 1 363 ? -7.738 -10.746 25.765 1.00 96.00 363 LEU A CA 1
ATOM 2848 C C . LEU A 1 363 ? -6.413 -11.113 26.434 1.00 96.00 363 LEU A C 1
ATOM 2850 O O . LEU A 1 363 ? -6.404 -11.464 27.605 1.00 96.00 363 LEU A O 1
ATOM 2854 N N . LYS A 1 364 ? -5.297 -11.028 25.704 1.00 96.75 364 LYS A N 1
ATOM 2855 C CA . LYS A 1 364 ? -3.953 -11.368 26.197 1.00 96.75 364 LYS A CA 1
ATOM 2856 C C . LYS A 1 364 ? -3.130 -10.132 26.504 1.00 96.75 364 LYS A C 1
ATOM 2858 O O . LYS A 1 364 ? -2.516 -10.070 27.568 1.00 96.75 364 LYS A O 1
ATOM 2863 N N . ASP A 1 365 ? -3.132 -9.162 25.598 1.00 97.88 365 ASP A N 1
ATOM 2864 C CA . ASP A 1 365 ? -2.386 -7.927 25.786 1.00 97.88 365 ASP A CA 1
ATOM 2865 C C . ASP A 1 365 ? -3.331 -6.732 25.857 1.00 97.88 365 ASP A C 1
ATOM 2867 O O . ASP A 1 365 ? -4.174 -6.538 24.979 1.00 97.88 365 ASP A O 1
ATOM 2871 N N . PHE A 1 366 ? -3.167 -5.925 26.899 1.00 97.50 366 PHE A N 1
ATOM 2872 C CA . PHE A 1 366 ? -4.003 -4.766 27.143 1.00 97.50 366 PHE A CA 1
ATOM 2873 C C . PHE A 1 366 ? -3.167 -3.554 27.549 1.00 97.50 366 PHE A C 1
ATOM 2875 O O . PHE A 1 366 ? -2.548 -3.526 28.617 1.00 97.50 366 PHE A O 1
ATOM 2882 N N . PHE A 1 367 ? -3.151 -2.545 26.679 1.00 97.88 367 PHE A N 1
ATOM 2883 C CA . PHE A 1 367 ? -2.367 -1.326 26.837 1.00 97.88 367 PHE A CA 1
ATOM 2884 C C . PHE A 1 367 ? -3.301 -0.128 27.010 1.00 97.88 367 PHE A C 1
ATOM 2886 O O . PHE A 1 367 ? -3.855 0.381 26.039 1.00 97.88 367 PHE A O 1
ATOM 2893 N N . ILE A 1 368 ? -3.438 0.351 28.249 1.00 95.12 368 ILE A N 1
ATOM 2894 C CA . ILE A 1 368 ? -4.326 1.471 28.621 1.00 95.12 368 ILE A CA 1
ATOM 2895 C C . ILE A 1 368 ? -3.555 2.637 29.268 1.00 95.12 368 ILE A C 1
ATOM 2897 O O . ILE A 1 368 ? -4.118 3.498 29.944 1.00 95.12 368 ILE A O 1
ATOM 2901 N N . CYS A 1 369 ? -2.243 2.693 29.038 1.00 94.00 369 CYS A N 1
ATOM 2902 C CA . CYS A 1 369 ? -1.350 3.751 29.510 1.00 94.00 369 CYS A CA 1
ATOM 2903 C C . CYS A 1 369 ? -1.880 5.169 29.216 1.00 94.00 369 CYS A C 1
ATOM 2905 O O . CYS A 1 369 ? -2.601 5.393 28.242 1.00 94.00 369 CYS A O 1
ATOM 2907 N N . GLN A 1 370 ? -1.446 6.151 30.012 1.00 92.19 370 GLN A N 1
ATOM 2908 C CA . GLN A 1 370 ? -1.672 7.587 29.759 1.00 92.19 370 GLN A CA 1
ATOM 2909 C C . GLN A 1 370 ? -3.146 8.039 29.726 1.00 92.19 370 GLN A C 1
ATOM 2911 O O . GLN A 1 370 ? -3.442 9.150 29.295 1.00 92.19 370 GLN A O 1
ATOM 2916 N N . ASN A 1 371 ? -4.088 7.229 30.215 1.00 91.38 371 ASN A N 1
ATOM 2917 C CA . ASN A 1 371 ? -5.479 7.652 30.375 1.00 91.38 371 ASN A CA 1
ATOM 2918 C C . ASN A 1 371 ? -5.625 8.550 31.613 1.00 91.38 371 ASN A C 1
ATOM 2920 O O . ASN A 1 371 ? -5.777 8.072 32.737 1.00 91.38 371 ASN A O 1
ATOM 2924 N N . SER A 1 372 ? -5.562 9.867 31.403 1.00 90.00 372 SER A N 1
ATOM 2925 C CA . SER A 1 372 ? -5.490 10.865 32.484 1.00 90.00 372 SER A CA 1
ATOM 2926 C C . SER A 1 372 ? -6.733 10.935 33.380 1.00 90.00 372 SER A C 1
ATOM 2928 O O . SER A 1 372 ? -6.633 11.389 34.519 1.00 90.00 372 SER A O 1
ATOM 2930 N N . GLN A 1 373 ? -7.888 10.476 32.885 1.00 88.62 373 GLN A N 1
ATOM 2931 C CA . GLN A 1 373 ? -9.174 10.521 33.590 1.00 88.62 373 GLN A CA 1
ATOM 2932 C C . GLN A 1 373 ? -9.571 9.187 34.237 1.00 88.62 373 GLN A C 1
ATOM 2934 O O . GLN A 1 373 ? -10.497 9.177 35.054 1.00 88.62 373 GLN A O 1
ATOM 2939 N N . LEU A 1 374 ? -8.847 8.094 33.959 1.00 90.31 374 LEU A N 1
ATOM 2940 C CA . LEU A 1 374 ? -9.211 6.749 34.408 1.00 90.31 374 LEU A CA 1
ATOM 2941 C C . LEU A 1 374 ? -8.970 6.605 35.910 1.00 90.31 374 LEU A C 1
ATOM 2943 O O . LEU A 1 374 ? -7.870 6.883 36.380 1.00 90.31 374 LEU A O 1
ATOM 2947 N N . LYS A 1 375 ? -9.998 6.192 36.654 1.00 89.38 375 LYS A N 1
ATOM 2948 C CA . LYS A 1 375 ? -9.964 5.994 38.114 1.00 89.38 375 LYS A CA 1
ATOM 2949 C C . LYS A 1 375 ? -10.164 4.539 38.502 1.00 89.38 375 LYS A C 1
ATOM 2951 O O . LYS A 1 375 ? -9.487 4.057 39.406 1.00 89.38 375 LYS A O 1
ATOM 2956 N N . CYS A 1 376 ? -11.074 3.857 37.813 1.00 90.88 376 CYS A N 1
ATOM 2957 C CA . CYS A 1 376 ? -11.391 2.458 38.058 1.00 90.88 376 CYS A CA 1
ATOM 2958 C C . CYS A 1 376 ? -11.283 1.664 36.760 1.00 90.88 376 CYS A C 1
ATOM 2960 O O . CYS A 1 376 ? -11.885 2.028 35.749 1.00 90.88 376 CYS A O 1
ATOM 2962 N N . LEU A 1 377 ? -10.537 0.569 36.813 1.00 92.81 377 LEU A N 1
ATOM 2963 C CA . LEU A 1 377 ? -10.459 -0.425 35.757 1.00 92.81 377 LEU A CA 1
ATOM 2964 C C . LEU A 1 377 ? -10.932 -1.765 36.313 1.00 92.81 377 LEU A C 1
ATOM 2966 O O . LEU A 1 377 ? -10.364 -2.257 37.280 1.00 92.81 377 LEU A O 1
ATOM 2970 N N . ASP A 1 378 ? -11.935 -2.363 35.694 1.00 91.88 378 ASP A N 1
ATOM 2971 C CA . ASP A 1 378 ? -12.409 -3.697 36.020 1.00 91.88 378 ASP A CA 1
ATOM 2972 C C . ASP A 1 378 ? -12.010 -4.686 34.929 1.00 91.88 378 ASP A C 1
ATOM 2974 O O . ASP A 1 378 ? -12.452 -4.587 33.787 1.00 91.88 378 ASP A O 1
ATOM 2978 N N . ILE A 1 379 ? -11.115 -5.604 35.290 1.00 93.44 379 ILE A N 1
ATOM 2979 C CA . ILE A 1 379 ? -10.634 -6.703 34.448 1.00 93.44 379 ILE A CA 1
ATOM 2980 C C . ILE A 1 379 ? -10.886 -8.054 35.122 1.00 93.44 379 ILE A C 1
ATOM 2982 O O . ILE A 1 379 ? -10.243 -9.048 34.779 1.00 93.44 379 ILE A O 1
ATOM 2986 N N . THR A 1 380 ? -11.811 -8.120 36.083 1.00 90.50 380 THR A N 1
ATOM 2987 C CA . THR A 1 380 ? -12.116 -9.343 36.831 1.00 90.50 380 THR A CA 1
ATOM 2988 C C . THR A 1 380 ? -12.539 -10.490 35.901 1.00 90.50 380 THR A C 1
ATOM 2990 O O . THR A 1 380 ? -12.141 -11.637 36.112 1.00 90.50 380 THR A O 1
ATOM 2993 N N . ASN A 1 381 ? -13.231 -10.176 34.802 1.00 87.00 381 ASN A N 1
ATOM 2994 C CA . ASN A 1 381 ? -13.658 -11.142 33.784 1.00 87.00 381 ASN A CA 1
ATOM 2995 C C . ASN A 1 381 ? -12.677 -11.285 32.593 1.00 87.00 381 ASN A C 1
ATOM 2997 O O . ASN A 1 381 ? -12.977 -11.978 31.621 1.00 87.00 381 ASN A O 1
ATOM 3001 N N . ALA A 1 382 ? -11.477 -10.694 32.664 1.00 91.38 382 ALA A N 1
ATOM 3002 C CA . ALA A 1 382 ? -10.449 -10.749 31.616 1.00 91.38 382 ALA A CA 1
ATOM 3003 C C . ALA A 1 382 ? -9.237 -11.625 32.002 1.00 91.38 382 ALA A C 1
ATOM 3005 O O . ALA A 1 382 ? -8.075 -11.237 31.871 1.00 91.38 382 ALA A O 1
ATOM 3006 N N . GLN A 1 383 ? -9.502 -12.854 32.451 1.00 90.75 383 GLN A N 1
ATOM 3007 C CA . GLN A 1 383 ? -8.494 -13.810 32.955 1.00 90.75 383 GLN A CA 1
ATOM 3008 C C . GLN A 1 383 ? -7.467 -14.281 31.894 1.00 90.75 383 GLN A C 1
ATOM 3010 O O . GLN A 1 383 ? -6.464 -14.938 32.201 1.00 90.75 383 GLN A O 1
ATOM 3015 N N . GLY A 1 384 ? -7.695 -13.948 30.620 1.00 92.38 384 GLY A N 1
ATOM 3016 C CA . GLY A 1 384 ? -6.760 -14.192 29.522 1.00 92.38 384 GLY A CA 1
ATOM 3017 C C . GLY A 1 384 ? -5.518 -13.302 29.550 1.00 92.38 384 GLY A C 1
ATOM 3018 O O . GLY A 1 384 ? -4.526 -13.650 28.903 1.00 92.38 384 GLY A O 1
ATOM 3019 N N . ILE A 1 385 ? -5.542 -12.190 30.298 1.00 94.81 385 ILE A N 1
ATOM 3020 C CA . ILE A 1 385 ? -4.494 -11.169 30.241 1.00 94.81 385 ILE A CA 1
ATOM 3021 C C . ILE A 1 385 ? -3.155 -11.765 30.692 1.00 94.81 385 ILE A C 1
ATOM 3023 O O . ILE A 1 385 ? -3.055 -12.467 31.699 1.00 94.81 385 ILE A O 1
ATOM 3027 N N . ARG A 1 386 ? -2.115 -11.501 29.904 1.00 94.56 386 ARG A N 1
ATOM 3028 C CA . ARG A 1 386 ? -0.705 -11.855 30.135 1.00 94.56 386 ARG A CA 1
ATOM 3029 C C . ARG A 1 386 ? 0.194 -10.628 30.097 1.00 94.56 386 ARG A C 1
ATOM 3031 O O . ARG A 1 386 ? 1.262 -10.637 30.694 1.00 94.56 386 ARG A O 1
ATOM 3038 N N . ASN A 1 387 ? -0.237 -9.560 29.440 1.00 96.19 387 ASN A N 1
ATOM 3039 C CA . ASN A 1 387 ? 0.495 -8.308 29.395 1.00 96.19 387 ASN A CA 1
ATOM 3040 C C . ASN A 1 387 ? -0.456 -7.139 29.663 1.00 96.19 387 ASN A C 1
ATOM 3042 O O . ASN A 1 387 ? -1.249 -6.773 28.802 1.00 96.19 387 ASN A O 1
ATOM 3046 N N . LEU A 1 388 ? -0.380 -6.571 30.864 1.00 96.50 388 LEU A N 1
ATOM 3047 C CA . LEU A 1 388 ? -1.157 -5.408 31.282 1.00 96.50 388 LEU A CA 1
ATOM 3048 C C . LEU A 1 388 ? -0.231 -4.197 31.389 1.00 96.50 388 LEU A C 1
ATOM 3050 O O . LEU A 1 388 ? 0.640 -4.152 32.256 1.00 96.50 388 LEU A O 1
ATOM 3054 N N . GLN A 1 389 ? -0.418 -3.197 30.531 1.00 96.81 389 GLN A N 1
ATOM 3055 C CA . GLN A 1 389 ? 0.377 -1.971 30.561 1.00 96.81 389 GLN A CA 1
ATOM 3056 C C . GLN A 1 389 ? -0.456 -0.799 31.088 1.00 96.81 389 GLN A C 1
ATOM 3058 O O . GLN A 1 389 ? -1.390 -0.323 30.442 1.00 96.81 389 GLN A O 1
ATOM 3063 N N . LEU A 1 390 ? -0.062 -0.337 32.274 1.00 95.25 390 LEU A N 1
ATOM 3064 C CA . LEU A 1 390 ? -0.601 0.785 33.042 1.00 95.25 390 LEU A CA 1
ATOM 3065 C C . LEU A 1 390 ? 0.510 1.811 33.309 1.00 95.25 390 LEU A C 1
ATOM 3067 O O . LEU A 1 390 ? 0.585 2.364 34.399 1.00 95.25 390 LEU A O 1
ATOM 3071 N N . ASN A 1 391 ? 1.440 2.012 32.371 1.00 93.06 391 ASN A N 1
ATOM 3072 C CA . ASN A 1 391 ? 2.520 2.985 32.549 1.00 93.06 391 ASN A CA 1
ATOM 3073 C C . ASN A 1 391 ? 1.991 4.420 32.398 1.00 93.06 391 ASN A C 1
ATOM 3075 O O . ASN A 1 391 ? 1.023 4.665 31.671 1.00 93.06 391 ASN A O 1
ATOM 3079 N N . ASN A 1 392 ? 2.685 5.376 33.019 1.00 92.81 392 ASN A N 1
ATOM 3080 C CA . ASN A 1 392 ? 2.441 6.813 32.865 1.00 92.81 392 ASN A CA 1
ATOM 3081 C C . ASN A 1 392 ? 0.989 7.240 33.159 1.00 92.81 392 ASN A C 1
ATOM 3083 O O . ASN A 1 392 ? 0.439 8.107 32.476 1.00 92.81 392 ASN A O 1
ATOM 3087 N N . MET A 1 393 ? 0.335 6.623 34.145 1.00 92.88 393 MET A N 1
ATOM 3088 C CA . MET A 1 393 ? -0.995 7.052 34.581 1.00 92.88 393 MET A CA 1
ATOM 3089 C C . MET A 1 393 ? -0.895 8.391 35.312 1.00 92.88 393 MET A C 1
ATOM 3091 O O . MET A 1 393 ? -0.060 8.563 36.194 1.00 92.88 393 MET A O 1
ATOM 3095 N N . SER A 1 394 ? -1.751 9.355 34.971 1.00 89.81 394 SER A N 1
ATOM 3096 C CA . SER A 1 394 ? -1.662 10.712 35.537 1.00 89.81 394 SER A CA 1
ATOM 3097 C C . SER A 1 394 ? -2.215 10.829 36.963 1.00 89.81 394 SER A C 1
ATOM 3099 O O . SER A 1 394 ? -1.966 11.825 37.639 1.00 89.81 394 SER A O 1
ATOM 3101 N N . GLN A 1 395 ? -2.969 9.832 37.427 1.00 89.00 395 GLN A N 1
ATOM 3102 C CA . GLN A 1 395 ? -3.601 9.804 38.746 1.00 89.00 395 GLN A CA 1
ATOM 3103 C C . GLN A 1 395 ? -3.613 8.374 39.315 1.00 89.00 395 GLN A C 1
ATOM 3105 O O . GLN A 1 395 ? -3.392 7.421 38.563 1.00 89.00 395 GLN A O 1
ATOM 3110 N N . PRO A 1 396 ? -3.847 8.200 40.630 1.00 90.62 396 PRO A N 1
ATOM 3111 C CA . PRO A 1 396 ? -4.057 6.883 41.220 1.00 90.62 396 PRO A CA 1
ATOM 3112 C C . PRO A 1 396 ? -5.211 6.133 40.554 1.00 90.62 396 PRO A C 1
ATOM 3114 O O . PRO A 1 396 ? -6.254 6.730 40.282 1.00 90.62 396 PRO A O 1
ATOM 3117 N N . ILE A 1 397 ? -5.032 4.830 40.343 1.00 91.56 397 ILE A N 1
ATOM 3118 C CA . ILE A 1 397 ? -6.050 3.963 39.745 1.00 91.56 397 ILE A CA 1
ATOM 3119 C C . ILE A 1 397 ? -6.305 2.737 40.614 1.00 91.56 397 ILE A C 1
ATOM 3121 O O . ILE A 1 397 ? -5.366 2.125 41.127 1.00 91.56 397 ILE A O 1
ATOM 3125 N N . LYS A 1 398 ? -7.581 2.368 40.731 1.00 93.44 398 LYS A N 1
ATOM 3126 C CA . LYS A 1 398 ? -8.037 1.105 41.308 1.00 93.44 398 LYS A CA 1
ATOM 3127 C C . LYS A 1 398 ? -8.292 0.109 40.183 1.00 93.44 398 LYS A C 1
ATOM 3129 O O . LYS A 1 398 ? -9.002 0.426 39.231 1.00 93.44 398 LYS A O 1
ATOM 3134 N N . VAL A 1 399 ? -7.723 -1.086 40.298 1.00 95.38 399 VAL A N 1
ATOM 3135 C CA . VAL A 1 399 ? -7.857 -2.160 39.315 1.00 95.38 399 VAL A CA 1
ATOM 3136 C C . VAL A 1 399 ? -8.494 -3.381 39.977 1.00 95.38 399 VAL A C 1
ATOM 3138 O O . VAL A 1 399 ? -7.873 -4.023 40.825 1.00 95.38 399 VAL A O 1
ATOM 3141 N N . CYS A 1 400 ? -9.729 -3.689 39.592 1.00 93.75 400 CYS A N 1
ATOM 3142 C CA . CYS A 1 400 ? -10.417 -4.919 39.966 1.00 93.75 400 CYS A CA 1
ATOM 3143 C C . CYS A 1 400 ? -9.851 -6.088 39.156 1.00 93.75 400 CYS A C 1
ATOM 3145 O O . CYS A 1 400 ? -9.801 -6.038 37.927 1.00 93.75 400 CYS A O 1
ATOM 3147 N N . VAL A 1 401 ? -9.386 -7.117 39.858 1.00 93.19 401 VAL A N 1
ATOM 3148 C CA . VAL A 1 401 ? -8.762 -8.324 39.300 1.00 93.19 401 VAL A CA 1
ATOM 3149 C C . VAL A 1 401 ? -9.477 -9.574 39.807 1.00 93.19 401 VAL A C 1
ATOM 3151 O O . VAL A 1 401 ? -10.315 -9.504 40.706 1.00 93.19 401 VAL A O 1
ATOM 3154 N N . TRP A 1 402 ? -9.168 -10.727 39.217 1.00 89.94 402 TRP A N 1
ATOM 3155 C CA . TRP A 1 402 ? -9.784 -12.009 39.577 1.00 89.94 402 TRP A CA 1
ATOM 3156 C C . TRP A 1 402 ? -9.138 -12.698 40.786 1.00 89.94 402 TRP A C 1
ATOM 3158 O O . TRP A 1 402 ? -9.728 -13.606 41.357 1.00 89.94 402 TRP A O 1
ATOM 3168 N N . GLU A 1 403 ? -7.928 -12.311 41.188 1.00 89.00 403 GLU A N 1
ATOM 3169 C CA . GLU A 1 403 ? -7.273 -12.877 42.369 1.00 89.00 403 GLU A CA 1
ATOM 3170 C C . GLU A 1 403 ? -6.205 -11.933 42.935 1.00 89.00 403 GLU A C 1
ATOM 3172 O O . GLU A 1 403 ? -5.667 -11.078 42.227 1.00 89.00 403 GLU A O 1
ATOM 3177 N N . LEU A 1 404 ? -5.900 -12.093 44.227 1.00 88.75 404 LEU A N 1
ATOM 3178 C CA . LEU A 1 404 ? -4.846 -11.356 44.922 1.00 88.75 404 LEU A CA 1
ATOM 3179 C C . LEU A 1 404 ? -3.839 -12.312 45.589 1.00 88.75 404 LEU A C 1
ATOM 3181 O O . LEU A 1 404 ? -4.244 -13.350 46.113 1.00 88.75 404 LEU A O 1
ATOM 3185 N N . PRO A 1 405 ? -2.548 -11.930 45.670 1.00 88.88 405 PRO A N 1
ATOM 3186 C CA . PRO A 1 405 ? -1.977 -10.703 45.111 1.00 88.88 405 PRO A CA 1
ATOM 3187 C C . PRO A 1 405 ? -1.901 -10.746 43.584 1.00 88.88 405 PRO A C 1
ATOM 3189 O O . PRO A 1 405 ? -1.894 -11.817 42.990 1.00 88.88 405 PRO A O 1
ATOM 3192 N N . PHE A 1 406 ? -1.842 -9.567 42.965 1.00 88.31 406 PHE A N 1
ATOM 3193 C CA . PHE A 1 406 ? -1.760 -9.429 41.515 1.00 88.31 406 PHE A CA 1
ATOM 3194 C C . PHE A 1 406 ? -0.442 -8.750 41.097 1.00 8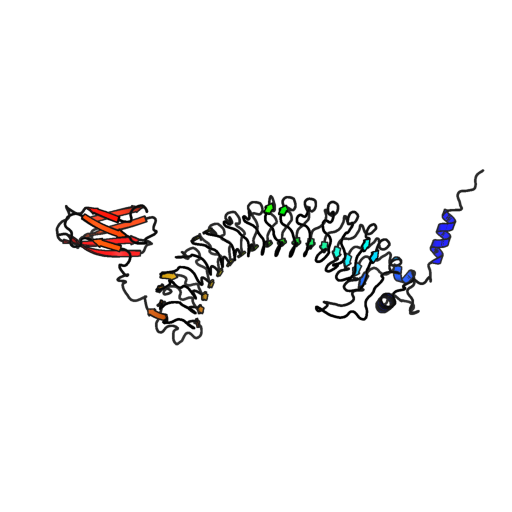8.31 406 PHE A C 1
ATOM 3196 O O . PHE A 1 406 ? -0.121 -7.677 41.624 1.00 88.31 406 PHE A O 1
ATOM 3203 N N . PRO A 1 407 ? 0.319 -9.321 40.146 1.00 89.19 407 PRO A N 1
ATOM 3204 C CA . PRO A 1 407 ? 0.098 -10.632 39.530 1.00 89.19 407 PRO A CA 1
ATOM 3205 C C . PRO A 1 407 ? 0.221 -11.792 40.550 1.00 89.19 407 PRO A C 1
ATOM 3207 O O . PRO A 1 407 ? 0.922 -11.631 41.555 1.00 89.19 407 PRO A O 1
ATOM 3210 N N . PRO A 1 408 ? -0.444 -12.939 40.308 1.00 82.88 408 PRO A N 1
ATOM 3211 C CA . PRO A 1 408 ? -0.384 -14.117 41.180 1.00 82.88 408 PRO A CA 1
ATOM 3212 C C . PRO A 1 408 ? 1.050 -14.624 41.340 1.00 82.88 408 PRO A C 1
ATOM 3214 O O . PRO A 1 408 ? 1.834 -14.582 40.390 1.00 82.88 408 PRO A O 1
ATOM 3217 N N . PHE A 1 409 ? 1.407 -15.126 42.527 1.00 72.75 409 PHE A N 1
ATOM 3218 C CA . PHE A 1 409 ? 2.784 -15.545 42.837 1.00 72.75 409 PHE A CA 1
ATOM 3219 C C . PHE A 1 409 ? 3.326 -16.657 41.925 1.00 72.75 409 PHE A C 1
ATOM 3221 O O . PHE A 1 409 ? 4.535 -16.741 41.716 1.00 72.75 409 PHE A O 1
ATOM 3228 N N . ASP A 1 410 ? 2.453 -17.514 41.400 1.00 68.38 410 ASP A N 1
ATOM 3229 C CA . ASP A 1 410 ? 2.774 -18.617 40.491 1.00 68.38 410 ASP A CA 1
ATOM 3230 C C . ASP A 1 410 ? 2.670 -18.232 39.005 1.00 68.38 410 ASP A C 1
ATOM 3232 O O . ASP A 1 410 ? 3.044 -19.012 38.125 1.00 68.38 410 ASP A O 1
ATOM 3236 N N . SER A 1 411 ? 2.228 -17.010 38.702 1.00 68.75 411 SER A N 1
ATOM 3237 C CA . SER A 1 411 ? 2.065 -16.536 37.336 1.00 68.75 411 SER A CA 1
ATOM 3238 C C . SER A 1 411 ? 3.350 -15.899 36.809 1.00 68.75 411 SER A C 1
ATOM 3240 O O . SER A 1 411 ? 3.493 -14.681 36.731 1.00 68.75 411 SER A O 1
ATOM 3242 N N . THR A 1 412 ? 4.289 -16.726 36.341 1.00 62.28 412 THR A N 1
ATOM 3243 C CA . THR A 1 412 ? 5.473 -16.254 35.586 1.00 62.28 412 THR A CA 1
ATOM 3244 C C . THR A 1 412 ? 5.125 -15.660 34.213 1.00 62.28 412 THR A C 1
ATOM 3246 O O . THR A 1 412 ? 6.019 -15.311 33.446 1.00 62.28 412 THR A O 1
ATOM 3249 N N . TYR A 1 413 ? 3.835 -15.578 33.875 1.00 79.38 413 TYR A N 1
ATOM 3250 C CA . TYR A 1 413 ? 3.334 -15.226 32.548 1.00 79.38 413 TYR A CA 1
ATOM 3251 C C . TYR A 1 413 ? 2.524 -13.928 32.518 1.00 79.38 413 TYR A C 1
ATOM 3253 O O . TYR A 1 413 ? 2.128 -13.524 31.428 1.00 79.38 413 TYR A O 1
ATOM 3261 N N . ILE A 1 414 ? 2.257 -13.291 33.667 1.00 90.00 414 ILE A N 1
ATOM 3262 C CA . ILE A 1 414 ? 1.580 -11.990 33.715 1.00 90.00 414 ILE A CA 1
ATOM 3263 C C . ILE A 1 414 ? 2.605 -10.890 33.973 1.00 90.00 414 ILE A C 1
ATOM 3265 O O . ILE A 1 414 ? 3.194 -10.789 35.047 1.00 90.00 414 ILE A O 1
ATOM 3269 N N . ILE A 1 415 ? 2.785 -10.037 32.973 1.00 91.81 415 ILE A N 1
ATOM 3270 C CA . ILE A 1 415 ? 3.625 -8.849 33.034 1.00 91.81 415 ILE A CA 1
ATOM 3271 C C . ILE A 1 415 ? 2.721 -7.646 33.278 1.00 91.81 415 ILE A C 1
ATOM 3273 O O . ILE A 1 415 ? 1.797 -7.393 32.507 1.00 91.81 415 ILE A O 1
ATOM 3277 N N . VAL A 1 416 ? 3.009 -6.893 34.342 1.00 93.81 416 VAL A N 1
ATOM 3278 C CA . VAL A 1 416 ? 2.306 -5.649 34.672 1.00 93.81 416 VAL A CA 1
ATOM 3279 C C . VAL A 1 416 ? 3.280 -4.477 34.595 1.00 93.81 416 VAL A C 1
ATOM 3281 O O . VAL A 1 416 ? 4.147 -4.319 35.457 1.00 93.81 416 VAL A O 1
ATOM 3284 N N . GLY A 1 417 ? 3.138 -3.643 33.567 1.00 93.12 417 GLY A N 1
ATOM 3285 C CA . GLY A 1 417 ? 3.847 -2.369 33.462 1.00 93.12 417 GLY A CA 1
ATOM 3286 C C . GLY A 1 417 ? 3.137 -1.292 34.276 1.00 93.12 417 GLY A C 1
ATOM 3287 O O . GLY A 1 417 ? 1.958 -1.043 34.053 1.00 93.12 417 GLY A O 1
ATOM 3288 N N . LYS A 1 418 ? 3.838 -0.662 35.221 1.00 92.19 418 LYS A N 1
ATOM 3289 C CA . LYS A 1 418 ? 3.321 0.448 36.050 1.00 92.19 418 LYS A CA 1
ATOM 3290 C C . LYS A 1 418 ? 4.357 1.547 36.300 1.00 92.19 418 LYS A C 1
ATOM 3292 O O . LYS A 1 418 ? 4.302 2.251 37.308 1.00 92.19 418 LYS A O 1
ATOM 3297 N N . ILE A 1 419 ? 5.355 1.643 35.423 1.00 91.62 419 ILE A N 1
ATOM 3298 C CA . ILE A 1 419 ? 6.425 2.638 35.533 1.00 91.62 419 ILE A CA 1
ATOM 3299 C C . ILE A 1 419 ? 5.793 4.038 35.503 1.00 91.62 419 ILE A C 1
ATOM 3301 O O . ILE A 1 419 ? 4.804 4.260 34.799 1.00 91.62 419 ILE A O 1
ATOM 3305 N N . GLU A 1 420 ? 6.325 4.945 36.330 1.00 87.69 420 GLU A N 1
ATOM 3306 C CA . GLU A 1 420 ? 5.901 6.355 36.412 1.00 87.69 420 GLU A CA 1
ATOM 3307 C C . GLU A 1 420 ? 4.398 6.563 36.691 1.00 87.69 420 GLU A C 1
ATOM 3309 O O . GLU A 1 420 ? 3.831 7.603 36.371 1.00 87.69 420 GLU A O 1
ATOM 3314 N N . SER A 1 421 ? 3.740 5.588 37.328 1.00 89.00 421 SER A N 1
ATOM 3315 C CA . SER A 1 421 ? 2.335 5.697 37.738 1.00 89.00 421 SER A CA 1
ATOM 3316 C C . SER A 1 421 ? 2.226 5.903 39.249 1.00 89.00 421 SER A C 1
ATOM 3318 O O . SER A 1 421 ? 2.769 5.097 40.009 1.00 89.00 421 SER A O 1
ATOM 3320 N N . PRO A 1 422 ? 1.539 6.963 39.719 1.00 75.06 422 PRO A N 1
ATOM 3321 C CA . PRO A 1 422 ? 1.703 7.465 41.074 1.00 75.06 422 PRO A CA 1
ATOM 3322 C C . PRO A 1 422 ? 1.126 6.549 42.150 1.00 75.06 422 PRO A C 1
ATOM 3324 O O . PRO A 1 422 ? 1.626 6.644 43.259 1.00 75.06 422 PRO A O 1
ATOM 3327 N N . ASN A 1 423 ?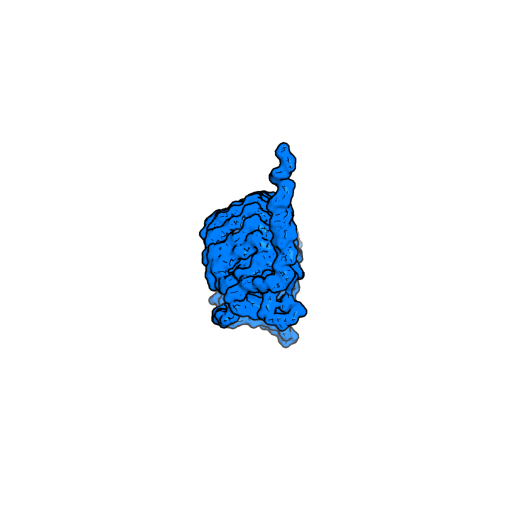 0.135 5.687 41.853 1.00 79.38 423 ASN A N 1
ATOM 3328 C CA . ASN A 1 423 ? -0.385 4.625 42.738 1.00 79.38 423 ASN A CA 1
ATOM 3329 C C . ASN A 1 423 ? -1.374 3.705 41.980 1.00 79.38 423 ASN A C 1
ATOM 3331 O O . ASN A 1 423 ? -2.540 4.060 41.822 1.00 79.38 423 ASN A O 1
ATOM 3335 N N . VAL A 1 424 ? -0.931 2.526 41.527 1.00 90.94 424 VAL A N 1
ATOM 3336 C CA . VAL A 1 424 ? -1.816 1.472 40.979 1.00 90.94 424 VAL A CA 1
ATOM 3337 C C . VAL A 1 424 ? -2.169 0.496 42.103 1.00 90.94 424 VAL A C 1
ATOM 3339 O O . VAL A 1 424 ? -1.272 -0.182 42.612 1.00 90.94 424 VAL A O 1
ATOM 3342 N N . THR A 1 425 ? -3.444 0.418 42.495 1.00 92.06 425 THR A N 1
ATOM 3343 C CA . THR A 1 425 ? -3.930 -0.510 43.530 1.00 92.06 425 THR A CA 1
ATOM 3344 C C . THR A 1 425 ? -4.744 -1.638 42.910 1.00 92.06 425 THR A C 1
ATOM 3346 O O . THR A 1 425 ? -5.618 -1.392 42.085 1.00 92.06 425 THR A O 1
ATOM 3349 N N . PHE A 1 426 ? -4.464 -2.878 43.314 1.00 93.19 426 PHE A N 1
ATOM 3350 C CA . PHE A 1 426 ? -5.211 -4.057 42.877 1.00 93.19 426 PHE A CA 1
ATOM 3351 C C . PHE A 1 426 ? -6.152 -4.520 43.980 1.00 93.19 426 PHE A C 1
ATOM 3353 O O . PHE A 1 426 ? -5.741 -4.611 45.139 1.00 93.19 426 PHE A O 1
ATOM 3360 N N . GLU A 1 427 ? -7.388 -4.838 43.612 1.00 91.81 427 GLU A N 1
ATOM 3361 C CA . GLU A 1 427 ? -8.416 -5.331 44.525 1.00 91.81 427 GLU A CA 1
ATOM 3362 C C . GLU A 1 427 ? -9.140 -6.528 43.902 1.00 91.81 427 GLU A C 1
ATOM 3364 O O . GLU A 1 427 ? -9.348 -6.570 42.691 1.00 91.81 427 GLU A O 1
ATOM 3369 N N . ASN A 1 428 ? -9.514 -7.514 44.718 1.00 84.31 428 ASN A N 1
ATOM 3370 C CA . ASN A 1 428 ? -10.365 -8.603 44.254 1.00 84.31 428 ASN A CA 1
ATOM 3371 C C . ASN A 1 428 ? -11.821 -8.147 44.351 1.00 84.31 428 ASN A C 1
ATOM 3373 O O . ASN A 1 428 ? -12.325 -7.949 45.454 1.00 84.31 428 ASN A O 1
ATOM 3377 N N . CYS A 1 429 ? -12.477 -7.991 43.205 1.00 77.69 429 CYS A N 1
ATOM 3378 C CA . CYS A 1 429 ? -13.860 -7.522 43.129 1.00 77.69 429 CYS A CA 1
ATOM 3379 C C . CYS A 1 429 ? -14.865 -8.664 42.878 1.00 77.69 429 CYS A C 1
ATOM 3381 O O . CYS A 1 429 ? -16.039 -8.397 42.643 1.00 77.69 429 CYS A O 1
ATOM 3383 N N . LEU A 1 430 ? -14.432 -9.934 42.963 1.00 68.50 430 LEU A N 1
ATOM 3384 C CA . LEU A 1 430 ? -15.308 -11.111 42.828 1.00 68.50 430 LEU A CA 1
ATOM 3385 C C . LEU A 1 430 ? -16.223 -11.353 44.041 1.00 68.50 430 LEU A C 1
ATOM 3387 O O . LEU A 1 430 ? -17.243 -12.019 43.889 1.00 68.50 430 LEU A O 1
ATOM 3391 N N . ASP A 1 431 ? -15.862 -10.842 45.224 1.00 46.09 431 ASP A N 1
ATOM 3392 C CA . ASP A 1 431 ? -16.453 -11.262 46.510 1.00 46.09 431 ASP A CA 1
ATOM 3393 C C . ASP A 1 431 ? -17.242 -10.179 47.259 1.00 46.09 431 ASP A C 1
ATOM 3395 O O . ASP A 1 431 ? -17.713 -10.407 48.375 1.00 46.09 431 ASP A O 1
ATOM 3399 N N . GLU A 1 432 ? -17.469 -9.014 46.659 1.00 39.03 432 GLU A N 1
ATOM 3400 C CA . GLU A 1 432 ? -18.370 -8.027 47.247 1.00 39.03 432 GLU A CA 1
ATOM 3401 C C . GLU A 1 432 ? -19.692 -8.034 46.486 1.00 39.03 432 GLU A C 1
ATOM 3403 O O . GLU A 1 432 ? -19.776 -7.689 45.308 1.00 39.03 432 GLU A O 1
ATOM 3408 N N . THR A 1 433 ? -20.770 -8.405 47.181 1.00 35.78 433 THR A N 1
ATOM 3409 C CA . THR A 1 433 ? -22.106 -7.920 46.843 1.00 35.78 433 THR A CA 1
ATOM 3410 C C . THR A 1 433 ? -22.004 -6.403 46.750 1.00 35.78 433 THR A C 1
ATOM 3412 O O . THR A 1 433 ? -21.986 -5.731 47.779 1.00 35.78 433 THR A O 1
ATOM 3415 N N . TYR A 1 434 ? -21.845 -5.878 45.537 1.00 37.22 434 TYR A N 1
ATOM 3416 C CA . TYR A 1 434 ? -21.630 -4.461 45.320 1.00 37.22 434 TYR A CA 1
ATOM 3417 C C . TYR A 1 434 ? -22.743 -3.653 46.009 1.00 37.22 434 TYR A C 1
ATOM 3419 O O . TYR A 1 434 ? -23.875 -3.590 45.526 1.00 37.22 434 TYR A O 1
ATOM 3427 N N . GLU A 1 435 ? -22.406 -2.914 47.063 1.00 35.75 435 GLU A N 1
ATOM 3428 C CA . GLU A 1 435 ? -22.940 -1.562 47.180 1.00 35.75 435 GLU A CA 1
ATOM 3429 C C . GLU A 1 435 ? -22.175 -0.708 46.158 1.00 35.75 435 GLU A C 1
ATOM 3431 O O . GLU A 1 435 ? -21.176 -0.060 46.462 1.00 35.75 435 GLU A O 1
ATOM 3436 N N . VAL A 1 436 ? -22.613 -0.771 44.892 1.00 37.41 436 VAL A N 1
ATOM 3437 C CA . VAL A 1 436 ? -22.068 0.056 43.806 1.00 37.41 436 VAL A CA 1
ATOM 3438 C C . VAL A 1 436 ? -22.230 1.526 44.196 1.00 37.41 436 VAL A C 1
ATOM 3440 O O . VAL A 1 436 ? -23.321 1.956 44.585 1.00 37.41 436 VAL A O 1
ATOM 3443 N N . SER A 1 437 ? -21.156 2.304 44.046 1.00 41.31 437 SER A N 1
ATOM 3444 C CA . SER A 1 437 ? -21.113 3.736 44.340 1.00 41.31 437 SER A CA 1
ATOM 3445 C C . SER A 1 437 ? -22.320 4.485 43.762 1.00 41.31 437 SER A C 1
AT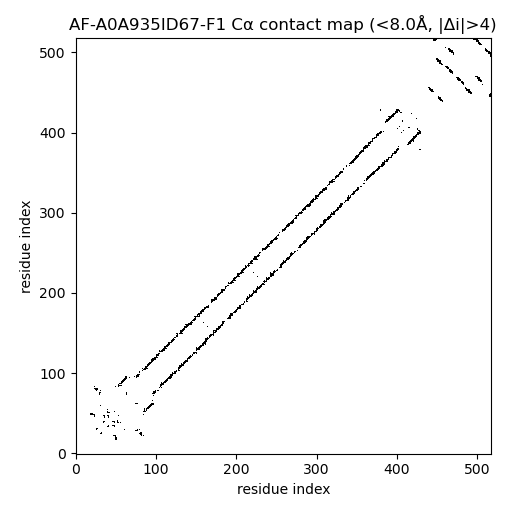OM 3447 O O . SER A 1 437 ? -22.537 4.501 42.549 1.00 41.31 437 SER A O 1
ATOM 3449 N N . GLU A 1 438 ? -23.071 5.170 44.623 1.00 50.53 438 GLU A N 1
ATOM 3450 C CA . GLU A 1 438 ? -24.273 5.951 44.293 1.00 50.53 438 GLU A CA 1
ATOM 3451 C C . GLU A 1 438 ? -23.995 7.252 43.504 1.00 50.53 438 GLU A C 1
ATOM 3453 O O . GLU A 1 438 ? -24.767 8.205 43.582 1.00 50.53 438 GLU A O 1
ATOM 3458 N N . GLN A 1 439 ? -22.882 7.365 42.771 1.00 56.16 439 GLN A N 1
ATOM 3459 C CA . GLN A 1 439 ? -22.463 8.658 42.209 1.00 56.16 439 GLN A CA 1
ATOM 3460 C C . GLN A 1 439 ? -23.359 9.179 41.073 1.00 56.16 439 GLN A C 1
ATOM 3462 O O . GLN A 1 439 ? -23.317 10.373 40.784 1.00 56.16 439 GLN A O 1
ATOM 3467 N N . PHE A 1 440 ? -24.200 8.330 40.474 1.00 64.38 440 PHE A N 1
ATOM 3468 C CA . PHE A 1 440 ? -25.005 8.680 39.297 1.00 64.38 440 PHE A CA 1
ATOM 3469 C C . PHE A 1 440 ? -26.522 8.626 39.523 1.00 64.38 440 PHE A C 1
ATOM 3471 O O . PHE A 1 440 ? -27.267 9.087 38.664 1.00 64.38 440 PHE A O 1
ATOM 3478 N N . ILE A 1 441 ? -27.002 8.101 40.658 1.00 79.00 441 ILE A N 1
ATOM 3479 C CA . ILE A 1 441 ? -28.439 7.966 40.948 1.00 79.00 441 ILE A CA 1
ATOM 3480 C C . ILE A 1 441 ? -28.742 8.627 42.290 1.00 79.00 441 ILE A C 1
ATOM 3482 O O . ILE A 1 441 ? -28.316 8.139 43.335 1.00 79.00 441 ILE A O 1
ATOM 3486 N N . LYS A 1 442 ? -29.516 9.715 42.278 1.00 83.00 442 LYS A N 1
ATOM 3487 C CA . LYS A 1 442 ? -30.015 10.361 43.502 1.00 83.00 442 LYS A CA 1
ATOM 3488 C C . LYS A 1 442 ? -31.494 10.077 43.665 1.00 83.00 442 LYS A C 1
ATOM 3490 O O . LYS A 1 442 ? -32.262 10.288 42.734 1.00 83.00 442 LYS A O 1
ATOM 3495 N N . ILE A 1 443 ? -31.896 9.639 44.856 1.00 86.69 443 ILE A N 1
ATOM 3496 C CA . ILE A 1 443 ? -33.291 9.306 45.150 1.00 86.69 443 ILE A CA 1
ATOM 3497 C C . ILE A 1 443 ? -33.754 10.081 46.377 1.00 86.69 443 ILE A C 1
ATOM 3499 O O . ILE A 1 443 ? -33.199 9.912 47.462 1.00 86.69 443 ILE A O 1
ATOM 3503 N N . TYR A 1 444 ? -34.757 10.943 46.212 1.00 85.31 444 TYR A N 1
ATOM 3504 C CA . TYR A 1 444 ? -35.241 11.809 47.284 1.00 85.31 444 TYR A CA 1
ATOM 3505 C C . TYR A 1 444 ? -36.691 12.290 47.052 1.00 85.31 444 TYR A C 1
ATOM 3507 O O . TYR A 1 444 ? -37.165 12.314 45.919 1.00 85.31 444 TYR A O 1
ATOM 3515 N N . PRO A 1 445 ? -37.411 12.709 48.108 1.00 84.56 445 PRO A N 1
ATOM 3516 C CA . PRO A 1 445 ? -37.065 12.484 49.507 1.00 84.56 445 PRO A CA 1
ATOM 3517 C C . PRO A 1 445 ? -37.211 10.998 49.868 1.00 84.56 445 PRO A C 1
ATOM 3519 O O . PRO A 1 445 ? -38.031 10.280 49.309 1.00 84.56 445 PRO A O 1
ATOM 3522 N N . ASN A 1 446 ? -36.391 10.520 50.795 1.00 86.94 446 ASN A N 1
ATOM 3523 C CA . ASN A 1 446 ? -36.556 9.210 51.413 1.00 86.94 446 ASN A CA 1
ATOM 3524 C C . ASN A 1 446 ? -36.234 9.376 52.905 1.00 86.94 446 ASN A C 1
ATOM 3526 O O . ASN A 1 446 ? -35.066 9.595 53.231 1.00 86.94 446 ASN A O 1
ATOM 3530 N N . PRO A 1 447 ? -37.224 9.351 53.816 1.00 88.19 447 PRO A N 1
ATOM 3531 C CA . PRO A 1 447 ? -38.612 8.899 53.628 1.00 88.19 447 PRO A CA 1
ATOM 3532 C C . PRO A 1 447 ? -39.495 9.832 52.777 1.00 88.19 447 PRO A C 1
ATOM 3534 O O . PRO A 1 447 ? -39.219 11.026 52.695 1.00 88.19 447 PRO A O 1
ATOM 3537 N N . THR A 1 448 ? -40.576 9.307 52.196 1.00 89.94 448 THR A N 1
ATOM 3538 C CA . THR A 1 448 ? -41.546 10.041 51.348 1.00 89.94 448 THR A CA 1
ATOM 3539 C C . THR A 1 448 ? -42.989 9.633 51.663 1.00 89.94 448 THR A C 1
ATOM 3541 O O . THR A 1 448 ? -43.208 8.589 52.265 1.00 89.94 448 THR A O 1
ATOM 3544 N N . SER A 1 449 ? -43.968 10.458 51.292 1.00 86.44 449 SER A N 1
ATOM 3545 C CA . SER A 1 449 ? -45.405 10.209 51.499 1.00 86.44 449 SER A CA 1
ATOM 3546 C C . SER A 1 449 ? -46.259 10.476 50.251 1.00 86.44 449 SER A C 1
ATOM 3548 O O . SER A 1 449 ? -47.477 10.392 50.323 1.00 86.44 449 SER A O 1
ATOM 3550 N N . SER A 1 450 ? -45.657 10.864 49.118 1.00 86.19 450 SER A N 1
ATOM 3551 C CA . SER A 1 450 ? -46.427 11.201 47.908 1.00 86.19 450 SER A CA 1
ATOM 3552 C C . SER A 1 450 ? -45.668 10.947 46.613 1.00 86.19 450 SER A C 1
ATOM 3554 O O . SER A 1 450 ? -46.126 10.182 45.769 1.00 86.19 450 SER A O 1
ATOM 3556 N N . VAL A 1 451 ? -44.494 11.556 46.442 1.00 89.50 451 VAL A N 1
ATOM 3557 C CA . VAL A 1 451 ? -43.678 11.422 45.229 1.00 89.50 451 VAL A CA 1
ATOM 3558 C C . VAL A 1 451 ? -42.240 11.086 45.603 1.00 89.50 451 VAL A C 1
ATOM 3560 O O . VAL A 1 451 ? -41.647 11.718 46.478 1.00 89.50 451 VAL A O 1
ATOM 3563 N N . LEU A 1 452 ? -41.673 10.092 44.927 1.00 90.19 452 LEU A N 1
ATOM 3564 C CA . LEU A 1 452 ? -40.257 9.749 44.975 1.00 90.19 452 LEU A CA 1
ATOM 3565 C C . LEU A 1 452 ? -39.590 10.234 43.682 1.00 90.19 452 LEU A C 1
ATOM 3567 O O . LEU A 1 452 ? -39.967 9.794 42.593 1.00 90.19 452 LEU A O 1
ATOM 3571 N N . GLN A 1 453 ? -38.620 11.141 43.792 1.00 88.12 453 GLN A N 1
ATOM 3572 C CA . GLN A 1 453 ? -37.834 11.613 42.652 1.00 88.12 453 GLN A CA 1
ATOM 3573 C C . GLN A 1 453 ? -36.562 10.789 42.511 1.00 88.12 453 GLN A C 1
ATOM 3575 O O . GLN A 1 453 ? -35.876 10.520 43.497 1.00 88.12 453 GLN A O 1
ATOM 3580 N N . ILE A 1 454 ? -36.247 10.421 41.274 1.00 89.00 454 ILE A N 1
ATOM 3581 C CA . ILE A 1 454 ? -35.035 9.700 40.895 1.00 89.00 454 ILE A CA 1
ATOM 3582 C C . ILE A 1 454 ? -34.324 10.554 39.851 1.00 89.00 454 ILE A C 1
ATOM 3584 O O . ILE A 1 454 ? -34.830 10.726 38.743 1.00 89.00 454 ILE A O 1
ATOM 3588 N N . GLU A 1 455 ? -33.174 11.115 40.204 1.00 84.38 455 GLU A N 1
ATOM 3589 C CA . GLU A 1 455 ? -32.306 11.824 39.266 1.00 84.38 455 GLU A CA 1
ATOM 3590 C C . GLU A 1 455 ? -31.189 10.908 38.787 1.00 84.38 455 GLU A C 1
ATOM 3592 O O . GLU A 1 455 ? -30.502 10.284 39.599 1.00 84.38 455 GLU A O 1
ATOM 3597 N N . LEU A 1 456 ? -30.979 10.886 37.474 1.00 79.88 456 LEU A N 1
ATOM 3598 C CA . LEU A 1 456 ? -29.913 10.140 36.820 1.00 79.88 456 LEU A CA 1
ATOM 3599 C C . LEU A 1 456 ? -28.900 11.145 36.264 1.00 79.88 456 LEU A C 1
ATOM 3601 O O . LEU A 1 456 ? -29.244 12.005 35.454 1.00 79.88 456 LEU A O 1
ATOM 3605 N N . GLN A 1 457 ? -27.657 11.078 36.736 1.00 70.88 457 GLN A N 1
ATOM 3606 C CA . GLN A 1 457 ? -26.563 11.953 36.318 1.00 70.88 457 GLN A CA 1
ATOM 3607 C C . GLN A 1 457 ? -25.596 11.165 35.435 1.00 70.88 457 GLN A C 1
ATOM 3609 O O . GLN A 1 457 ? -25.136 10.105 35.836 1.00 70.88 457 GLN A O 1
ATOM 3614 N N . ASN A 1 458 ? -25.257 11.693 34.256 1.00 61.00 458 ASN A N 1
ATOM 3615 C CA . ASN A 1 458 ? -24.281 11.099 33.328 1.00 61.00 458 ASN A CA 1
ATOM 3616 C C . ASN A 1 458 ? -24.612 9.666 32.851 1.00 61.00 458 ASN A C 1
ATOM 3618 O O . ASN A 1 458 ? -23.713 8.931 32.454 1.00 61.00 458 ASN A O 1
ATOM 3622 N N . VAL A 1 459 ? -25.889 9.276 32.865 1.00 60.88 459 VAL A N 1
ATOM 3623 C CA . VAL A 1 459 ? -26.373 8.015 32.282 1.00 60.88 459 VAL A CA 1
ATOM 3624 C C . VAL A 1 459 ? -26.741 8.272 30.818 1.00 60.88 459 VAL A C 1
ATOM 3626 O O . VAL A 1 459 ? -27.558 9.149 30.548 1.00 60.88 459 VAL A O 1
ATOM 3629 N N . ILE A 1 460 ? -26.130 7.547 29.874 1.00 56.16 460 ILE A N 1
ATOM 3630 C CA . ILE A 1 460 ? -26.271 7.780 28.418 1.00 56.16 460 ILE A CA 1
ATOM 3631 C C . ILE A 1 460 ? -27.164 6.704 27.766 1.00 56.16 460 ILE A C 1
ATOM 3633 O O . ILE A 1 460 ? -27.073 6.447 26.571 1.00 56.16 460 ILE A O 1
ATOM 3637 N N . GLU A 1 461 ? -28.057 6.087 28.541 1.00 63.62 461 GLU A N 1
ATOM 3638 C CA . GLU A 1 461 ? -28.830 4.935 28.078 1.00 63.62 461 GLU A CA 1
ATOM 3639 C C . GLU A 1 461 ? -30.135 5.245 27.368 1.00 63.62 461 GLU A C 1
ATOM 3641 O O . GLU A 1 461 ? -30.790 6.263 27.607 1.00 63.62 461 GLU A O 1
ATOM 3646 N N . ASN A 1 462 ? -30.506 4.312 26.490 1.00 57.69 462 ASN A N 1
ATOM 3647 C CA . ASN A 1 462 ? -31.719 4.404 25.688 1.00 57.69 462 ASN A CA 1
ATOM 3648 C C . ASN A 1 462 ? -32.973 3.986 26.466 1.00 57.69 462 ASN A C 1
ATOM 3650 O O . ASN A 1 462 ? -34.030 4.558 26.205 1.00 57.69 462 ASN A O 1
ATOM 3654 N N . GLU A 1 463 ? -32.853 3.064 27.430 1.00 71.06 463 GLU A N 1
ATOM 3655 C CA . GLU A 1 463 ? -33.977 2.520 28.201 1.00 71.06 463 GLU A CA 1
ATOM 3656 C C . GLU A 1 463 ? -33.600 2.295 29.679 1.00 71.06 463 GLU A C 1
ATOM 3658 O O . GLU A 1 463 ? -32.521 1.794 29.996 1.00 71.06 463 GLU A O 1
ATOM 3663 N N . ILE A 1 464 ? -34.499 2.671 30.593 1.00 81.12 464 ILE A N 1
ATOM 3664 C CA . ILE A 1 464 ? -34.367 2.465 32.042 1.00 81.12 464 ILE A CA 1
ATOM 3665 C C . ILE A 1 464 ? -35.553 1.641 32.535 1.00 81.12 464 ILE A C 1
ATOM 3667 O O . ILE A 1 464 ? -36.700 2.099 32.474 1.00 81.12 464 ILE A O 1
ATOM 3671 N N . ASP A 1 465 ? -35.270 0.471 33.106 1.00 86.44 465 ASP A N 1
ATOM 3672 C CA . ASP A 1 465 ? -36.289 -0.390 33.704 1.00 86.44 465 ASP A CA 1
ATOM 3673 C C . ASP A 1 465 ? -36.361 -0.158 35.211 1.00 86.44 465 ASP A C 1
ATOM 3675 O O . ASP A 1 465 ? -35.364 -0.194 35.925 1.00 86.44 465 ASP A O 1
ATOM 3679 N N . LEU A 1 466 ? -37.564 0.059 35.723 1.00 90.00 466 LEU A N 1
ATOM 3680 C CA . LEU A 1 466 ? -37.812 0.357 37.122 1.00 90.00 466 LEU A CA 1
ATOM 3681 C C . LEU A 1 466 ? -38.829 -0.616 37.698 1.00 90.00 466 LEU A C 1
ATOM 3683 O O . LEU A 1 466 ? -39.923 -0.766 37.155 1.00 90.00 466 LEU A O 1
ATOM 3687 N N . ASP A 1 467 ? -38.494 -1.218 38.833 1.00 91.56 467 ASP A N 1
ATOM 3688 C CA . ASP A 1 467 ? -39.355 -2.136 39.570 1.00 91.56 467 ASP A CA 1
ATOM 3689 C C . ASP A 1 467 ? -39.361 -1.775 41.067 1.00 91.56 467 ASP A C 1
ATOM 3691 O O . ASP A 1 467 ? -38.306 -1.645 41.679 1.00 91.56 467 ASP A O 1
ATOM 3695 N N . LEU A 1 468 ? -40.529 -1.566 41.673 1.00 92.88 468 LEU A N 1
ATOM 3696 C CA . LEU A 1 468 ? -40.676 -1.290 43.106 1.00 92.88 468 LEU A CA 1
ATOM 3697 C C . LEU A 1 468 ? -41.358 -2.484 43.764 1.00 92.88 468 LEU A C 1
ATOM 3699 O O . LEU A 1 468 ? -42.460 -2.848 43.367 1.00 92.88 468 LEU A O 1
ATOM 3703 N N . TYR A 1 469 ? -40.753 -3.038 44.809 1.00 89.88 469 TYR A N 1
ATOM 3704 C CA . TYR A 1 469 ? -41.273 -4.169 45.571 1.00 89.88 469 TYR A CA 1
ATOM 3705 C C . TYR A 1 469 ? -41.736 -3.730 46.961 1.00 89.88 469 TYR A C 1
ATOM 3707 O O . TYR A 1 469 ? -41.104 -2.880 47.591 1.00 89.88 469 TYR A O 1
ATOM 3715 N N . ASN A 1 470 ? -42.807 -4.332 47.477 1.00 90.69 470 ASN A N 1
ATOM 3716 C CA . ASN A 1 470 ? -43.140 -4.230 48.901 1.00 90.69 470 ASN A CA 1
ATOM 3717 C C . ASN A 1 470 ? -42.246 -5.153 49.757 1.00 90.69 470 ASN A C 1
ATOM 3719 O O . ASN A 1 470 ? -41.468 -5.953 49.234 1.00 90.69 470 ASN A O 1
ATOM 3723 N N . SER A 1 471 ? -42.373 -5.084 51.086 1.00 89.62 471 SER A N 1
ATOM 3724 C CA . SER A 1 471 ? -41.579 -5.899 52.023 1.00 89.62 471 SER A CA 1
ATOM 3725 C C . SER A 1 471 ? -41.754 -7.416 51.877 1.00 89.62 471 SER A C 1
ATOM 3727 O O . SER A 1 471 ? -40.928 -8.167 52.385 1.00 89.62 471 SER A O 1
ATOM 3729 N N . ASN A 1 472 ? -42.806 -7.870 51.190 1.00 86.31 472 ASN A N 1
ATOM 3730 C CA . ASN A 1 472 ? -43.072 -9.284 50.918 1.00 86.31 472 ASN A CA 1
ATOM 3731 C C . ASN A 1 472 ? -42.487 -9.743 49.567 1.00 86.31 472 ASN A C 1
ATOM 3733 O O . ASN A 1 472 ? -42.739 -10.869 49.148 1.00 86.31 472 ASN A O 1
ATOM 3737 N N . GLY A 1 473 ? -41.740 -8.880 48.866 1.00 83.06 473 GLY A N 1
ATOM 3738 C CA . GLY A 1 473 ? -41.119 -9.186 47.574 1.00 83.06 473 GLY A CA 1
ATOM 3739 C C . GLY A 1 473 ? -42.070 -9.110 46.376 1.00 83.06 473 GLY A C 1
ATOM 3740 O O . GLY A 1 473 ? -41.701 -9.519 45.279 1.00 83.06 473 GLY A O 1
ATOM 3741 N N . VAL A 1 474 ? -43.288 -8.587 46.553 1.00 87.19 474 VAL A N 1
ATOM 3742 C CA . VAL A 1 474 ? -44.252 -8.423 45.455 1.00 87.19 474 VAL A CA 1
ATOM 3743 C C . VAL A 1 474 ? -43.978 -7.108 44.732 1.00 87.19 474 VAL A C 1
ATOM 3745 O O . VAL A 1 474 ? -43.950 -6.056 45.373 1.00 87.19 474 VAL A O 1
ATOM 3748 N N . SER A 1 475 ? -43.803 -7.168 43.407 1.00 90.12 475 SER A N 1
ATOM 3749 C CA . SER A 1 475 ? -43.695 -5.983 42.544 1.00 90.12 475 SER A CA 1
ATOM 3750 C C . SER A 1 475 ? -45.016 -5.209 42.562 1.00 90.12 475 SER A C 1
ATOM 3752 O O . SER A 1 475 ? -46.072 -5.750 42.234 1.00 90.12 475 SER A O 1
ATOM 3754 N N . VAL A 1 476 ? -44.953 -3.951 42.991 1.00 92.44 476 VAL A N 1
ATOM 3755 C CA . VAL A 1 476 ? -46.079 -3.012 43.092 1.00 92.44 476 VAL A CA 1
ATOM 3756 C C . VAL A 1 476 ? -46.019 -1.913 42.028 1.00 92.44 476 VAL A C 1
ATOM 3758 O O . VAL A 1 476 ? -47.046 -1.318 41.713 1.00 92.44 476 VAL A O 1
ATOM 3761 N N . ILE A 1 477 ? -44.847 -1.657 41.434 1.00 90.69 477 ILE A N 1
ATOM 3762 C CA . ILE A 1 477 ? -44.680 -0.794 40.253 1.00 90.69 477 ILE A CA 1
ATOM 3763 C C . ILE A 1 477 ? -43.676 -1.456 39.324 1.00 90.69 477 ILE A C 1
ATOM 3765 O O . ILE A 1 477 ? -42.593 -1.798 39.773 1.00 90.69 477 ILE A O 1
ATOM 3769 N N . LYS A 1 478 ? -43.985 -1.528 38.026 1.00 92.25 478 LYS A N 1
ATOM 3770 C CA . LYS A 1 478 ? -43.018 -1.881 36.985 1.00 92.25 478 LYS A CA 1
ATOM 3771 C C . LYS A 1 478 ? -43.173 -0.944 35.790 1.00 92.25 478 LYS A C 1
ATOM 3773 O O . LYS A 1 478 ? -44.264 -0.854 35.228 1.00 92.25 478 LYS A O 1
ATOM 3778 N N . LYS A 1 479 ? -42.123 -0.202 35.439 1.00 88.25 479 LYS A N 1
ATOM 3779 C CA . LYS A 1 479 ? -42.134 0.817 34.375 1.00 88.25 479 LYS A CA 1
ATOM 3780 C C . LYS A 1 479 ? -40.842 0.782 33.566 1.00 88.25 479 LYS A C 1
ATOM 3782 O O . LYS A 1 479 ? -39.799 0.449 34.112 1.00 88.25 479 LYS A O 1
ATOM 3787 N N . LYS A 1 480 ? -40.935 1.165 32.295 1.00 85.56 480 LYS A N 1
ATOM 3788 C CA . LYS A 1 480 ? -39.807 1.354 31.376 1.00 85.56 480 LYS A CA 1
ATOM 3789 C C . LYS A 1 480 ? -39.819 2.812 30.909 1.00 85.56 480 LYS A C 1
ATOM 3791 O O . LYS A 1 480 ? -40.908 3.361 30.715 1.00 85.56 480 LYS A O 1
ATOM 3796 N N . TYR A 1 481 ? -38.658 3.447 30.800 1.00 79.38 481 TYR A N 1
ATOM 3797 C CA . TYR A 1 481 ? -38.523 4.852 30.401 1.00 79.38 481 TYR A CA 1
ATOM 3798 C C . TYR A 1 481 ? -37.480 5.010 29.295 1.00 79.38 481 TYR A C 1
ATOM 3800 O O . TYR A 1 481 ? -36.365 4.523 29.453 1.00 79.38 481 TYR A O 1
ATOM 3808 N N . ASP A 1 482 ? -37.815 5.766 28.247 1.00 64.94 482 ASP A N 1
ATOM 3809 C CA . ASP A 1 482 ? -36.893 6.106 27.155 1.00 64.94 482 ASP A CA 1
ATOM 3810 C C . ASP A 1 482 ? -36.141 7.434 27.418 1.00 64.94 482 ASP A C 1
ATOM 3812 O O . ASP A 1 482 ? -36.658 8.318 28.111 1.00 64.94 482 ASP A O 1
ATOM 3816 N N . ARG A 1 483 ? -34.943 7.569 26.817 1.00 57.50 483 ARG A N 1
ATOM 3817 C CA . ARG A 1 483 ? -33.849 8.589 26.895 1.00 57.50 483 ARG A CA 1
ATOM 3818 C C . ARG A 1 483 ? -34.131 10.068 27.266 1.00 57.50 483 ARG A C 1
ATOM 3820 O O . ARG A 1 483 ? -33.192 10.823 27.497 1.00 57.50 483 ARG A O 1
ATOM 3827 N N . ASN A 1 484 ? -35.367 10.550 27.347 1.00 55.19 484 ASN A N 1
ATOM 3828 C CA . ASN A 1 484 ? -35.648 11.983 27.536 1.00 55.19 484 ASN A CA 1
ATOM 3829 C C . ASN A 1 484 ? -35.698 12.458 29.000 1.00 55.19 484 ASN A C 1
ATOM 3831 O O . ASN A 1 484 ? -35.954 13.639 29.246 1.00 55.19 484 ASN A O 1
ATOM 3835 N N . PHE A 1 485 ? -35.463 11.584 29.983 1.00 57.12 485 PHE A N 1
ATOM 3836 C CA . PHE A 1 485 ? -35.665 11.916 31.394 1.00 57.12 485 PHE A CA 1
ATOM 3837 C C . PHE A 1 485 ? -34.392 11.764 32.234 1.00 57.12 485 PHE A C 1
ATOM 3839 O O . PHE A 1 485 ? -34.083 10.690 32.732 1.00 57.12 485 PHE A O 1
ATOM 3846 N N . ASN A 1 486 ? -33.732 12.888 32.530 1.00 68.75 486 ASN A N 1
ATOM 3847 C CA . ASN A 1 486 ? -32.723 12.956 33.604 1.00 68.75 486 ASN A CA 1
ATOM 3848 C C . ASN A 1 486 ? -33.364 12.913 35.009 1.00 68.75 486 ASN A C 1
ATOM 3850 O O . ASN A 1 486 ? -32.666 12.887 36.023 1.00 68.75 486 ASN A O 1
ATOM 3854 N N . ARG A 1 487 ? -34.703 12.961 35.075 1.00 79.12 487 ARG A N 1
ATOM 3855 C CA . ARG A 1 487 ? -35.511 12.927 36.297 1.00 79.12 487 ARG A CA 1
ATOM 3856 C C . ARG A 1 487 ? -36.765 12.091 36.088 1.00 79.12 487 ARG A C 1
ATOM 3858 O O . ARG A 1 487 ? -37.567 12.399 35.209 1.00 79.12 487 ARG A O 1
ATOM 3865 N N . ILE A 1 488 ? -36.971 11.102 36.946 1.00 85.94 488 ILE A N 1
ATOM 3866 C CA . ILE A 1 488 ? -38.170 10.266 36.991 1.00 85.94 488 ILE A CA 1
ATOM 3867 C C . ILE A 1 488 ? -38.934 10.590 38.276 1.00 85.94 488 ILE A C 1
ATOM 3869 O O . ILE A 1 488 ? -38.361 10.588 39.364 1.00 85.94 488 ILE A O 1
ATOM 3873 N N . ASN A 1 489 ? -40.237 10.848 38.154 1.00 86.00 489 ASN A N 1
ATOM 3874 C CA . ASN A 1 489 ? -41.132 11.031 39.295 1.00 86.00 489 ASN A CA 1
ATOM 3875 C C . ASN A 1 489 ? -42.022 9.793 39.446 1.00 86.00 489 ASN A C 1
ATOM 3877 O O . ASN A 1 489 ? -42.807 9.470 38.551 1.00 86.00 489 ASN A O 1
ATOM 3881 N N . LEU A 1 490 ? -41.932 9.119 40.590 1.00 88.19 490 LEU A N 1
ATOM 3882 C CA . LEU A 1 490 ? -42.829 8.028 40.958 1.00 88.19 490 LEU A CA 1
ATOM 3883 C C . LEU A 1 490 ? -43.860 8.527 41.966 1.00 88.19 490 LEU A C 1
ATOM 3885 O O . LEU A 1 490 ? -43.506 8.882 43.086 1.00 88.19 490 LEU A O 1
ATOM 3889 N N . VAL A 1 491 ? -45.129 8.536 41.565 1.00 88.00 491 VAL A N 1
ATOM 3890 C CA . VAL A 1 491 ? -46.258 8.841 42.454 1.00 88.00 491 VAL A CA 1
ATOM 3891 C C . VAL A 1 491 ? -46.620 7.583 43.244 1.00 88.00 491 VAL A C 1
ATOM 3893 O O . VAL A 1 491 ? -46.821 6.524 42.652 1.00 88.00 491 VAL A O 1
ATOM 3896 N N . ILE A 1 492 ? -46.672 7.711 44.567 1.00 89.25 492 ILE A N 1
ATOM 3897 C CA . ILE A 1 492 ? -46.832 6.630 45.554 1.00 89.25 492 ILE A CA 1
ATOM 3898 C C . ILE A 1 492 ? -47.755 7.044 46.721 1.00 89.25 492 ILE A C 1
ATOM 3900 O O . ILE A 1 492 ? -47.707 6.439 47.784 1.00 89.25 492 ILE A O 1
ATOM 3904 N N . GLU A 1 493 ? -48.570 8.089 46.549 1.00 85.69 493 GLU A N 1
ATOM 3905 C CA . GLU A 1 493 ? -49.414 8.684 47.605 1.00 85.69 493 GLU A CA 1
ATOM 3906 C C . GLU A 1 493 ? -50.419 7.697 48.223 1.00 85.69 493 GLU A C 1
ATOM 3908 O O . GLU A 1 493 ? -50.658 7.732 49.425 1.00 85.69 493 GLU A O 1
ATOM 3913 N N . ASP A 1 494 ? -50.936 6.756 47.431 1.00 88.31 494 ASP A N 1
ATOM 3914 C CA . ASP A 1 494 ? -51.912 5.757 47.890 1.00 88.31 494 ASP A CA 1
ATOM 3915 C C . ASP A 1 494 ? -51.268 4.483 48.470 1.00 88.31 494 ASP A C 1
ATOM 3917 O O . ASP A 1 494 ? -51.954 3.494 48.748 1.00 88.31 494 ASP A O 1
ATOM 3921 N N . PHE A 1 495 ? -49.938 4.448 48.607 1.00 90.75 495 PHE A N 1
ATOM 3922 C CA . PHE A 1 495 ? -49.235 3.243 49.036 1.00 90.75 495 PHE A CA 1
ATOM 3923 C C . PHE A 1 495 ? -49.276 3.136 50.567 1.00 90.75 495 PHE A C 1
ATOM 3925 O O . PHE A 1 495 ? -48.982 4.114 51.256 1.00 90.75 495 PHE A O 1
ATOM 3932 N N . PRO A 1 496 ? -49.583 1.953 51.139 1.00 91.50 496 PRO A N 1
ATOM 3933 C CA . PRO A 1 496 ? -49.546 1.761 52.584 1.00 91.50 496 PRO A CA 1
ATOM 3934 C C . PRO A 1 496 ? -48.181 2.121 53.176 1.00 91.50 496 PRO A C 1
ATOM 3936 O O . PRO A 1 496 ? -47.144 1.776 52.597 1.00 91.50 496 PRO A O 1
ATOM 3939 N N . GLN A 1 497 ? -48.189 2.738 54.360 1.00 92.25 497 GLN A N 1
ATOM 3940 C CA . GLN A 1 497 ? -46.979 3.025 55.129 1.00 92.25 497 GLN A CA 1
ATOM 3941 C C . GLN A 1 497 ? -46.149 1.748 55.315 1.00 92.25 497 GLN A C 1
ATOM 3943 O O . GLN A 1 497 ? -46.665 0.706 55.726 1.00 92.25 497 GLN A O 1
ATOM 3948 N N . GLY A 1 498 ? -44.849 1.823 55.031 1.00 90.62 498 GLY A N 1
ATOM 3949 C CA . GLY A 1 498 ? -43.984 0.655 55.125 1.00 90.62 498 GLY A CA 1
ATOM 3950 C C . GLY A 1 498 ? -42.653 0.782 54.400 1.00 90.62 498 GLY A C 1
ATOM 3951 O O . GLY A 1 498 ? -42.269 1.839 53.896 1.00 90.62 498 GLY A O 1
ATOM 3952 N N . VAL A 1 499 ? -41.928 -0.337 54.378 1.00 90.75 499 VAL A N 1
ATOM 3953 C CA . VAL A 1 499 ? -40.645 -0.473 53.687 1.00 90.75 499 VAL A CA 1
ATOM 3954 C C . VAL A 1 499 ? -40.871 -1.059 52.299 1.00 90.75 499 VAL A C 1
ATOM 3956 O O . VAL A 1 499 ? -41.493 -2.111 52.155 1.00 90.75 499 VAL A O 1
ATOM 3959 N N . TYR A 1 500 ? -40.296 -0.397 51.302 1.00 91.94 500 TYR A N 1
ATOM 3960 C CA . TYR A 1 500 ? -40.299 -0.810 49.907 1.00 91.94 500 TYR A CA 1
ATOM 3961 C C . TYR A 1 500 ? -38.863 -0.900 49.386 1.00 91.94 500 TYR A C 1
ATOM 3963 O O . TYR A 1 500 ? -37.945 -0.294 49.944 1.00 91.94 500 TYR A O 1
ATOM 3971 N N . PHE A 1 501 ? -38.665 -1.648 48.308 1.00 89.75 501 PHE A N 1
ATOM 3972 C CA . PHE A 1 501 ? -37.372 -1.832 47.659 1.00 89.75 501 PHE A CA 1
ATOM 3973 C C . PHE A 1 501 ? -37.490 -1.447 46.194 1.00 89.75 501 PHE A C 1
ATOM 3975 O O . PHE A 1 501 ? -38.207 -2.083 45.433 1.00 89.75 501 PHE A O 1
ATOM 3982 N N . LEU A 1 502 ? -36.807 -0.383 45.804 1.00 90.81 502 LEU A N 1
ATOM 3983 C CA . LEU A 1 502 ? -36.732 0.092 44.436 1.00 90.81 502 LEU A CA 1
ATOM 3984 C C . LEU A 1 502 ? -35.549 -0.569 43.737 1.00 90.81 502 LEU A C 1
ATOM 3986 O O . LEU A 1 502 ? -34.429 -0.503 44.235 1.00 90.81 502 LEU A O 1
ATOM 3990 N N . LYS A 1 503 ? -35.795 -1.158 42.577 1.00 87.81 503 LYS A N 1
ATOM 3991 C CA . LYS A 1 503 ? -34.804 -1.707 41.667 1.00 87.81 503 LYS A CA 1
ATOM 3992 C C . LYS A 1 503 ? -34.827 -0.904 40.371 1.00 87.81 503 LYS A C 1
ATOM 3994 O O . LYS A 1 503 ? -35.883 -0.730 39.773 1.00 87.81 503 LYS A O 1
ATOM 3999 N N . ILE A 1 504 ? -33.676 -0.408 39.948 1.00 86.38 504 ILE A N 1
ATOM 4000 C CA . ILE A 1 504 ? -33.492 0.330 38.697 1.00 86.38 504 ILE A CA 1
ATOM 4001 C C . ILE A 1 504 ? -32.498 -0.478 37.876 1.00 86.38 504 ILE A C 1
ATOM 4003 O O . ILE A 1 504 ? -31.438 -0.801 38.391 1.00 86.38 504 ILE A O 1
ATOM 4007 N N . PHE A 1 505 ? -32.810 -0.826 36.638 1.00 79.88 505 PHE A N 1
ATOM 4008 C CA . PHE A 1 505 ? -31.861 -1.445 35.728 1.00 79.88 505 PHE A CA 1
ATOM 4009 C C . PHE A 1 505 ? -31.432 -0.441 34.669 1.00 79.88 505 PHE A C 1
ATOM 4011 O O . PHE A 1 505 ? -32.267 0.175 34.006 1.00 79.88 505 PHE A O 1
ATOM 4018 N N . ILE A 1 506 ? -30.120 -0.299 34.538 1.00 72.81 506 ILE A N 1
ATOM 4019 C CA . ILE A 1 506 ? -29.443 0.534 33.547 1.00 72.81 506 ILE A CA 1
ATOM 4020 C C . ILE A 1 506 ? -28.287 -0.331 33.042 1.00 72.81 506 ILE A C 1
ATOM 4022 O O . ILE A 1 506 ? -27.522 -0.832 33.862 1.00 72.81 506 ILE A O 1
ATOM 4026 N N . ASN A 1 507 ? -28.158 -0.564 31.737 1.00 64.19 507 ASN A N 1
ATOM 4027 C CA . ASN A 1 507 ? -27.095 -1.425 31.176 1.00 64.19 507 ASN A CA 1
ATOM 4028 C C . ASN A 1 507 ? -27.072 -2.861 31.671 1.00 64.19 507 ASN A C 1
ATOM 4030 O O . ASN A 1 507 ? -26.010 -3.410 31.935 1.00 64.19 507 ASN A O 1
ATOM 4034 N N . GLY A 1 508 ? -28.246 -3.456 31.893 1.00 60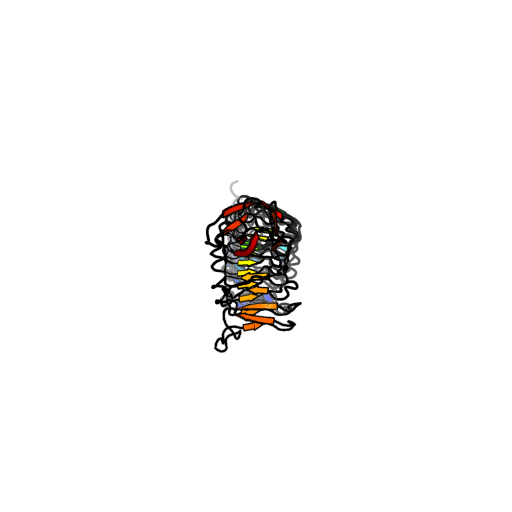.22 508 GLY A N 1
ATOM 4035 C CA . GLY A 1 508 ? -28.343 -4.785 32.504 1.00 60.22 508 GLY A CA 1
ATOM 4036 C C . GLY A 1 508 ? -27.922 -4.823 33.982 1.00 60.22 508 GLY A C 1
ATOM 4037 O O . GLY A 1 508 ? -28.214 -5.798 34.674 1.00 60.22 508 GLY A O 1
ATOM 4038 N N . ASN A 1 509 ? -27.338 -3.741 34.506 1.00 61.16 509 ASN A N 1
ATOM 4039 C CA . ASN A 1 509 ? -26.928 -3.610 35.895 1.00 61.16 509 ASN A CA 1
ATOM 4040 C C . ASN A 1 509 ? -28.118 -3.182 36.754 1.00 61.16 509 ASN A C 1
ATOM 4042 O O . ASN A 1 509 ? -28.766 -2.171 36.485 1.00 61.16 509 ASN A O 1
ATOM 4046 N N . GLY A 1 510 ? -28.414 -3.957 37.798 1.00 68.25 510 GLY A N 1
ATOM 4047 C CA . GLY A 1 510 ? -29.492 -3.671 38.743 1.00 68.25 510 GLY A CA 1
ATOM 4048 C C . GLY A 1 510 ? -29.013 -2.876 39.961 1.00 68.25 510 GLY A C 1
ATOM 4049 O O . GLY A 1 510 ? -28.214 -3.367 40.751 1.00 68.25 510 GLY A O 1
ATOM 4050 N N . TYR A 1 511 ? -29.571 -1.687 40.166 1.00 78.06 511 TYR A N 1
ATOM 4051 C CA . TYR A 1 511 ? -29.364 -0.817 41.324 1.00 78.06 511 TYR A CA 1
ATOM 4052 C C . TYR A 1 511 ? -30.534 -0.950 42.302 1.00 78.06 511 TYR A C 1
ATOM 4054 O O . TYR A 1 511 ? -31.686 -0.859 41.889 1.00 78.06 511 TYR A O 1
ATOM 4062 N N . PHE A 1 512 ? -30.262 -1.116 43.599 1.00 80.00 512 PHE A N 1
ATOM 4063 C CA . PHE A 1 512 ? -31.294 -1.366 44.617 1.00 80.00 512 PHE A CA 1
ATOM 4064 C C . PHE A 1 512 ? -31.318 -0.296 45.709 1.00 80.00 512 PHE A C 1
ATOM 4066 O O . PHE A 1 512 ? -30.274 0.045 46.261 1.00 80.00 512 PHE A O 1
ATOM 4073 N N . ARG A 1 513 ? -32.498 0.210 46.085 1.00 83.38 513 ARG A N 1
ATOM 4074 C CA . ARG A 1 513 ? -32.671 1.188 47.171 1.00 83.38 513 ARG A CA 1
ATOM 4075 C C . ARG A 1 513 ? -33.866 0.884 48.055 1.00 83.38 513 ARG A C 1
ATOM 4077 O O . ARG A 1 513 ? -34.972 0.662 47.578 1.00 83.38 513 ARG A O 1
ATOM 4084 N N . LYS A 1 514 ? -33.656 0.941 49.370 1.00 87.62 514 LYS A N 1
ATOM 4085 C CA . LYS A 1 514 ? -34.731 0.873 50.363 1.00 87.62 514 LYS A CA 1
ATOM 4086 C C . LYS A 1 514 ? -35.460 2.214 50.426 1.00 87.62 514 LYS A C 1
ATOM 4088 O O . LYS A 1 514 ? -34.832 3.225 50.723 1.00 87.62 514 LYS A O 1
ATOM 4093 N N . ILE A 1 515 ? -36.770 2.215 50.222 1.00 90.19 515 ILE A N 1
ATOM 4094 C CA . ILE A 1 515 ? -37.642 3.390 50.304 1.00 90.19 515 ILE A CA 1
ATOM 4095 C C . ILE A 1 515 ? -38.551 3.252 51.525 1.00 90.19 515 ILE A C 1
ATOM 4097 O O . ILE A 1 515 ? -39.172 2.209 51.727 1.00 90.19 515 ILE A O 1
ATOM 4101 N N . LEU A 1 516 ? -38.623 4.297 52.347 1.00 88.88 516 LEU A N 1
ATOM 4102 C CA . LEU A 1 516 ? -39.563 4.373 53.460 1.00 88.88 516 LEU A CA 1
ATOM 4103 C C . LEU A 1 516 ? -40.754 5.247 53.059 1.00 88.88 516 LEU A C 1
ATOM 4105 O O . LEU A 1 516 ? -40.600 6.461 52.912 1.00 88.88 516 LEU A O 1
ATOM 4109 N N . ILE A 1 517 ? -41.924 4.625 52.904 1.00 90.00 517 ILE A N 1
ATOM 4110 C CA . ILE A 1 517 ? -43.191 5.330 52.684 1.00 90.00 517 ILE A CA 1
ATOM 4111 C C . ILE A 1 517 ? -43.824 5.589 54.050 1.00 90.00 517 ILE A C 1
ATOM 4113 O O . ILE A 1 517 ? -43.961 4.652 54.841 1.00 90.00 517 ILE A O 1
ATOM 4117 N N . LYS A 1 518 ? -44.123 6.857 54.345 1.00 86.88 518 LYS A N 1
ATOM 4118 C CA . LYS A 1 518 ? -44.657 7.331 55.627 1.00 86.88 518 LYS A CA 1
ATOM 4119 C C . LYS A 1 518 ? -46.155 7.534 55.611 1.00 86.88 518 LYS A C 1
ATOM 4121 O O . LYS A 1 518 ? -46.653 8.087 54.613 1.00 86.88 518 LYS A O 1
#

Sequence (518 aa):
MKQIIISFTLLILCLSNQLIGQIVSIPDSILKSKLLGLGIDTDFDNEISFKEAREVISLDLKAIDNPPPNYKYLDTIKSLKGLEAFIKLEFLDCSYNKIDTLDLMYNENLKIVKAGGNEPLTYVKLINNPLLEELDLLLSYNLSSIDLSSQVNLKKLDLSYTNIANPSLITNINLETLLFSQYISSTINISSLKNLKNLDITYSELTALDISNNNKLRSLITDWSPLQNILISGNDSLADISVNYGELTSLNLTGAPNVKNVKCVLNNLSTLNVAGLQELVNLNCDENELGVLDVSNNTNLFYISCDNNIIKQLIFENNDSLKRLHCSNNNLTYFELSNTPNIIHIECRNNLFTNLTVEHSTLKDFFICQNSQLKCLDITNAQGIRNLQLNNMSQPIKVCVWELPFPPFDSTYIIVGKIESPNVTFENCLDETYEVSEQFIKIYPNPTSSVLQIELQNVIENEIDLDLYNSNGVSVIKKKYDRNFNRINLVIEDFPQGVYFLKIFINGNGYFRKILIK

Nearest PDB structures (foldseek):
  3bz5-assembly1_A  TM=6.721E-01  e=6.325E-14  unclassified
  8qb1-assembly1_A  TM=8.143E-01  e=4.886E-04  Tannerella forsythia
  4puf-assembly1_A  TM=7.028E-01  e=2.476E-03  Salmonella enterica subsp. enterica serovar Typhimurium str. 14028S
  4puf-assembly1_B  TM=7.003E-01  e=2.149E-01  Salmonella enterica subsp. enterica serovar Typhimurium str. 14028S
  3hs0-assembly2_A  TM=6.549E-01  e=6.061E-01  Naja kaouthia

Foldseek 3Di:
DPDDPPPPVVVVVVVVPPQVPAFQDDPFPLVLVQCVVVVLPPVPPSTHGLVSLQVDAEDDQDQDDPDDPPDDRPRATADPRRNLSNQNHQYDARAQHQHQEADCQSNLNHQEYHHANHPQHAYHHCQNNLNHQYDHHHQNQNHAADACQSVLNHQYYAQANYNHAAYDCQSVLNHQYYHHEQHEYQEYDCLSNCNHAYYAHELYQHQEEECQNNLNHAEDHHANYQHAYYHAANNQNHAYYAQEQYAHQADDCLRHQAHAEDHHHQYAHQDYDCLSNQNHAEDAHANYAHQEDECQNNLNHAEYAHAQYAHQYYHHHLVQNHAEYHHANYAHQAYDCPSHQQYAYYAHEQYQHQEYEDQHCNHAADHHEHNANHAEYECQNNVNYQHAEHAHHNAEHEYAHVDPDPPDPPCPRHHYHHHNPPHYHYDHPPPDPDPDDCPFWDWDDFADQFKIKIAGHPQQDQKKWKFKAFPVRDTPDTDMDGDPDSMDIDTCNPPDFHWMKMWMDGPNDIDIDIGGHD

Mean predicted aligned error: 12.15 Å

Solvent-accessible surface area (backbone atoms only — not comparable to full-atom values): 25625 Å² total; per-residue (Å²): 141,89,87,90,86,68,74,68,68,54,55,57,61,60,58,72,71,62,50,79,82,38,70,52,67,47,84,35,65,53,41,44,52,51,47,52,73,70,62,50,40,82,84,72,81,87,57,47,33,41,63,43,36,44,71,38,41,68,45,85,58,46,50,65,85,82,78,62,93,88,73,82,83,84,78,46,38,52,47,68,59,45,53,66,47,24,44,47,20,29,36,39,30,49,20,52,20,37,28,39,59,47,78,42,60,49,24,43,50,21,29,34,41,36,42,23,40,11,63,58,20,46,45,64,43,45,79,41,23,45,55,20,28,33,43,35,36,32,47,14,62,58,22,50,64,66,72,44,73,44,28,44,49,20,31,36,41,31,48,20,40,24,49,42,50,77,71,70,47,72,50,26,37,50,20,29,33,44,37,30,27,40,29,71,31,48,59,72,80,53,62,52,24,47,45,22,28,36,41,36,36,30,52,16,49,27,33,43,46,66,46,46,52,23,36,47,23,28,36,42,35,34,31,49,10,56,29,46,44,67,47,54,38,64,18,59,46,22,32,36,42,33,48,23,48,26,48,24,52,59,63,67,48,81,23,27,41,47,27,26,35,45,34,41,28,41,27,52,25,52,51,64,72,49,61,72,22,51,52,22,29,36,41,33,47,24,38,27,48,26,42,52,48,58,48,43,50,20,41,50,24,32,38,42,34,42,27,44,27,50,26,47,44,73,43,63,39,64,20,56,47,23,32,38,42,35,45,22,41,25,47,29,47,68,73,78,56,81,35,32,74,47,30,29,36,42,35,46,24,35,28,50,29,41,56,48,73,44,80,38,55,51,26,26,36,41,34,50,24,41,24,58,53,36,39,40,39,36,37,46,53,22,77,35,50,30,34,41,33,44,28,47,26,72,44,57,30,44,32,30,26,74,55,77,62,75,69,48,94,85,46,92,62,50,46,74,43,49,57,80,30,83,41,81,45,79,43,62,62,84,82,58,85,71,81,67,79,66,86,39,56,49,72,40,57,72,64,28,58,40,55,41,35,38,37,49,50,95,71,89,56,65,59,38,41,37,38,31,21,42,81,86,69,48,76,77,44,78,51,76,44,63,68,85,58,57,58,47,80,44,81,49,55,89,55,76,67,43,56,29,39,37,37,39,32,49,91,90,44,76,46,77,43,82,39,40,38,96